Protein AF-0000000072402467 (afdb_homodimer)

Foldseek 3Di:
DVVPPVVVVVVVVVVPCVVVVPVPCVVPWQKDWVNHRAADEDEEEAQDKDKIKIATDPDPDWWFKWKDKAPHTDDFDPVATTRMHMDMDGRDDLVLAQIKMKMATPVDRVRMYIYGYHYADAKDWDFDQEDEEEAQAKDKGKIFIDGVVQWDKAKDWPPHGDDDDPQWDWDDDSTIIMIMGGRDDQVNFGKMKMWTGDPVDIDIDIHGYHYDYPPPD/DVVPPPVVVVVVVVVPCVVVVPVPCVVPWQKDWVNHRAADEDEDEAQDKDKIKIATDPDPDWWFKWKDKAPHTDDFDPPATTRMHMDMDGRDDLVLAQIKMKMATPVDRVRMYIYGYHYADAKDWDFDQEDEDEAQAKDKGKIFIDGVVQWDKAKDWPPHGDDDDPQWDWDDDSTIIMIMGGRDDQVNFGKMKMWTGDPVDIDIDIHGYHYDYPPPD

pLDDT: mean 87.47, std 18.81, range [21.59, 98.81]

Radius of gyration: 42.21 Å; Cα contacts (8 Å, |Δi|>4): 936; chains: 2; bounding box: 63×190×81 Å

InterPro domains:
  IPR003598 Immunoglobulin subtype 2 [SM00408] (134-201)
  IPR003599 Immunoglobulin domain subtype [SM00409] (128-212)
  IPR007110 Immunoglobulin-like domain [PS50835] (47-114)
  IPR007110 Immunoglobulin-like domain [PS50835] (122-208)
  IPR013098 Immunoglobulin I-set [PF07679] (131-211)
  IPR013151 Immunoglobulin-like beta-sandwich domain [PF00047] (44-106)
  IPR013783 Immunoglobulin-like fold [G3DSA:2.60.40.10] (43-122)
  IPR013783 Immunoglobulin-like fold [G3DSA:2.60.40.10] (123-212)
  IPR036179 Immunoglobulin-like domain superfamily [SSF48726] (44-123)
  IPR036179 Immunoglobulin-like domain superfamily [SSF48726] (119-213)
  IPR051275 Cellular adhesion and signaling domain-containing protein [PTHR11640] (47-211)

Solvent-accessible surface area (backbone atoms only — not comparable to full-atom values): 23888 Å² total; per-residue (Å²): 125,77,76,62,61,66,60,56,59,59,59,54,62,63,59,55,77,71,66,70,69,57,71,78,67,75,60,66,64,38,58,24,50,73,85,34,72,58,65,46,76,44,79,47,43,68,63,36,71,46,76,46,39,35,35,54,39,69,57,88,62,90,39,48,54,40,45,26,51,63,92,40,76,51,88,62,62,86,88,40,23,61,43,37,30,70,48,73,47,65,65,35,46,83,83,47,40,70,40,36,36,35,43,25,33,64,89,46,62,86,50,61,40,40,39,30,33,43,45,41,40,53,54,45,74,49,61,77,41,68,48,77,44,51,46,57,38,70,48,75,47,51,41,34,43,47,44,31,67,72,50,52,73,48,61,25,41,75,92,32,79,57,77,61,44,89,49,31,36,38,40,35,45,57,48,32,44,30,43,34,34,52,52,34,45,67,80,67,40,45,42,33,33,44,35,31,42,29,98,81,33,75,39,75,49,66,29,38,39,42,49,39,75,70,73,78,121,128,76,78,66,61,68,63,57,57,60,59,54,60,64,62,55,78,72,66,72,69,60,71,78,69,74,60,65,65,40,59,23,50,72,84,33,72,57,65,45,76,44,80,48,42,66,63,35,70,47,77,46,38,35,34,53,39,70,56,89,63,92,39,48,55,42,43,26,50,63,91,40,77,51,87,64,62,86,87,42,23,61,42,38,31,70,48,73,47,66,64,34,46,82,84,47,42,70,42,36,37,33,42,25,33,63,90,46,63,85,50,60,40,41,39,30,33,43,46,43,40,53,54,45,76,49,62,78,40,69,47,78,46,50,45,58,39,70,51,75,46,52,40,34,44,47,44,32,67,72,51,52,72,48,61,25,41,76,91,33,80,57,76,59,44,87,49,32,35,35,40,35,45,57,47,33,42,31,43,34,35,50,53,34,46,68,82,65,40,44,44,34,32,42,36,31,42,29,99,80,32,73,40,75,49,66,27,38,39,42,49,40,76,68,75,78,122

Sequence (434 aa):
MAWKISCLMRMCRFLLLVILFLPCEVTSSVLTVNDKTENYILDTWLGSQESLKCAVKNHTREEELLWYRGEGTVDLKSGNKINSSSVCVSSISENDHGITFTCKLRRDQSVSISVVLNVFFPPLLSGDDLQTVEEGSDVKLVCNVKSNPQARMMWYKNSNILNLEQNHQVQQTSESLQLSITKVKKSDNGTYSCIANSPLQMETKDFHLIVKALHKGMAWKISCLMRMCRFLLLVILFLPCEVTSSVLTVNDKTENYILDTWLGSQESLKCAVKNHTREEELLWYRGEGTVDLKSGNKINSSSVCVSSISENDHGITFTCKLRRDQSVSISVVLNVFFPPLLSGDDLQTVEEGSDVKLVCNVKSNPQARMMWYKNSNILNLEQNHQVQQTSESLQLSITKVKKSDNGTYSCIANSPLQMETKDFHLIVKALHKG

Nearest PDB structures (foldseek):
  2rik-assembly1_A  TM=4.897E-01  e=9.715E-14  Oryctolagus cuniculus
  8ovu-assembly2_B  TM=8.844E-01  e=2.242E-08  Homo sapiens
  8p35-assembly1_A  TM=8.890E-01  e=3.881E-08  Homo sapiens
  2wwm-assembly2_C  TM=9.027E-01  e=1.229E-07  Homo sapiens
  8bxr-assembly1_A  TM=9.193E-01  e=9.893E-07  Homo sapiens

Structure (mmCIF, N/CA/C/O backbone):
data_AF-0000000072402467-model_v1
#
loop_
_entity.id
_entity.type
_entity.pdbx_description
1 polymer 'Transmembrane and immunoglobulin domain containing 1'
#
loop_
_atom_site.group_PDB
_atom_site.id
_atom_site.type_symbol
_atom_site.label_atom_id
_atom_site.label_alt_id
_atom_site.label_comp_id
_atom_site.label_asym_id
_atom_site.label_entity_id
_atom_site.label_seq_id
_atom_site.pdbx_PDB_ins_code
_atom_site.Cartn_x
_atom_site.Cartn_y
_atom_site.Cartn_z
_atom_site.occupancy
_atom_site.B_iso_or_equiv
_atom_site.auth_seq_id
_atom_site.auth_comp_id
_atom_site.auth_asym_id
_atom_site.auth_atom_id
_atom_site.pdbx_PDB_model_num
ATOM 1 N N . MET A 1 1 ? 33.406 88.438 52.781 1 21.59 1 MET A N 1
ATOM 2 C CA . MET A 1 1 ? 32.125 88.5 52.094 1 21.59 1 MET A CA 1
ATOM 3 C C . MET A 1 1 ? 32.156 87.688 50.812 1 21.59 1 MET A C 1
ATOM 5 O O . MET A 1 1 ? 31.141 87.5 50.156 1 21.59 1 MET A O 1
ATOM 9 N N . ALA A 1 2 ? 33.438 87.625 50.25 1 39.97 2 ALA A N 1
ATOM 10 C CA . ALA A 1 2 ? 33.625 87 48.938 1 39.97 2 ALA A CA 1
ATOM 11 C C . ALA A 1 2 ? 33.469 85.5 49 1 39.97 2 ALA A C 1
ATOM 13 O O . ALA A 1 2 ? 33.562 84.812 47.969 1 39.97 2 ALA A O 1
ATOM 14 N N . TRP A 1 3 ? 33.531 84.938 50.25 1 34.09 3 TRP A N 1
ATOM 15 C CA . TRP A 1 3 ? 33.469 83.5 50.375 1 34.09 3 TRP A CA 1
ATOM 16 C C . TRP A 1 3 ? 32.094 82.938 49.938 1 34.09 3 TRP A C 1
ATOM 18 O O . TRP A 1 3 ? 31.969 81.75 49.625 1 34.09 3 TRP A O 1
ATOM 28 N N . LYS A 1 4 ? 31.047 83.812 49.875 1 39.62 4 LYS A N 1
ATOM 29 C CA . LYS A 1 4 ? 29.656 83.438 49.719 1 39.62 4 LYS A CA 1
ATOM 30 C C . LYS A 1 4 ? 29.359 82.938 48.312 1 39.62 4 LYS A C 1
ATOM 32 O O . LYS A 1 4 ? 28.391 82.25 48.062 1 39.62 4 LYS A O 1
ATOM 37 N N . ILE A 1 5 ? 30.125 83.562 47.375 1 40.03 5 ILE A N 1
ATOM 38 C CA . ILE A 1 5 ? 29.578 83.375 46.031 1 40.03 5 ILE A CA 1
ATOM 39 C C . ILE A 1 5 ? 29.922 82 45.531 1 40.03 5 ILE A C 1
ATOM 41 O O . ILE A 1 5 ? 29.234 81.438 44.688 1 40.03 5 ILE A O 1
ATOM 45 N N . SER A 1 6 ? 31.031 81.375 46.062 1 41.16 6 SER A N 1
ATOM 46 C CA . SER A 1 6 ? 31.484 80.125 45.344 1 41.16 6 SER A CA 1
ATOM 47 C C . SER A 1 6 ? 30.547 79 45.625 1 41.16 6 SER A C 1
ATOM 49 O O . SER A 1 6 ? 30.625 77.938 44.969 1 41.16 6 SER A O 1
ATOM 51 N N . CYS A 1 7 ? 29.812 79.062 46.812 1 37.34 7 CYS A N 1
ATOM 52 C CA . CYS A 1 7 ? 28.984 77.938 47.188 1 37.34 7 CYS A CA 1
ATOM 53 C C . CYS A 1 7 ? 27.797 77.75 46.25 1 37.34 7 CYS A C 1
ATOM 55 O O . CYS A 1 7 ? 27.188 76.688 46.188 1 37.34 7 CYS A O 1
ATOM 57 N N . LEU A 1 8 ? 27.359 78.938 45.75 1 43.03 8 LEU A N 1
ATOM 58 C CA . LEU A 1 8 ? 26.125 78.875 44.969 1 43.03 8 LEU A CA 1
ATOM 59 C C . LEU A 1 8 ? 26.328 78.125 43.656 1 43.03 8 LEU A C 1
ATOM 61 O O . LEU A 1 8 ? 25.391 77.5 43.188 1 43.03 8 LEU A O 1
ATOM 65 N N . MET A 1 9 ? 27.578 78.312 43.062 1 43.03 9 MET A N 1
ATOM 66 C CA . MET A 1 9 ? 27.703 77.688 41.75 1 43.03 9 MET A CA 1
ATOM 67 C C . MET A 1 9 ? 27.703 76.125 41.875 1 43.03 9 MET A C 1
ATOM 69 O O . MET A 1 9 ? 27.516 75.438 40.906 1 43.03 9 MET A O 1
ATOM 73 N N . ARG A 1 10 ? 28.297 75.625 43.031 1 40.69 10 ARG A N 1
ATOM 74 C CA . ARG A 1 10 ? 28.375 74.188 43.125 1 40.69 10 ARG A CA 1
ATOM 75 C C . ARG A 1 10 ? 27 73.562 43.156 1 40.69 10 ARG A C 1
ATOM 77 O O . ARG A 1 10 ? 26.828 72.438 42.719 1 40.69 10 ARG A O 1
ATOM 84 N N . MET A 1 11 ? 26.031 74.312 43.844 1 40 11 MET A N 1
ATOM 85 C CA . MET A 1 11 ? 24.719 73.688 43.969 1 40 11 MET A CA 1
ATOM 86 C C . MET A 1 11 ? 24.047 73.562 42.594 1 40 11 MET A C 1
ATOM 88 O O . MET A 1 11 ? 23.219 72.688 42.375 1 40 11 MET A O 1
ATOM 92 N N . CYS A 1 12 ? 24.281 74.688 41.844 1 41.38 12 CYS A N 1
ATOM 93 C CA . CYS A 1 12 ? 23.547 74.625 40.562 1 41.38 12 CYS A CA 1
ATOM 94 C C . CYS A 1 12 ? 24.016 73.438 39.719 1 41.38 12 CYS A C 1
ATOM 96 O O . CYS A 1 12 ? 23.266 73 38.875 1 41.38 12 CYS A O 1
ATOM 98 N N . ARG A 1 13 ? 25.422 73.312 39.688 1 42.16 13 ARG A N 1
ATOM 99 C CA . ARG A 1 13 ? 25.844 72.438 38.656 1 42.16 13 ARG A CA 1
ATOM 100 C C . ARG A 1 13 ? 25.312 71 38.906 1 42.16 13 ARG A C 1
ATOM 102 O O . ARG A 1 13 ? 25.312 70.188 38 1 42.16 13 ARG A O 1
ATOM 109 N N . PHE A 1 14 ? 25.297 70.688 40.25 1 40.94 14 PHE A N 1
ATOM 110 C CA . PHE A 1 14 ? 24.828 69.312 40.406 1 40.94 14 PHE A CA 1
ATOM 111 C C . PHE A 1 14 ? 23.344 69.188 40.062 1 40.94 14 PHE A C 1
ATOM 113 O O . PHE A 1 14 ? 22.719 68.188 40.344 1 40.94 14 PHE A O 1
ATOM 120 N N . LEU A 1 15 ? 22.594 70.438 39.938 1 42.88 15 LEU A N 1
ATOM 121 C CA . LEU A 1 15 ? 21.312 70.125 39.312 1 42.88 15 LEU A CA 1
ATOM 122 C C . LEU A 1 15 ? 21.5 69.188 38.094 1 42.88 15 LEU A C 1
ATOM 124 O O . LEU A 1 15 ? 21.828 69.688 37 1 42.88 15 LEU A O 1
ATOM 128 N N . LEU A 1 16 ? 22.578 68.312 38.125 1 39.44 16 LEU A N 1
ATOM 129 C CA . LEU A 1 16 ? 22.578 67.25 37.156 1 39.44 16 LEU A CA 1
ATOM 130 C C . LEU A 1 16 ? 21.141 66.875 36.781 1 39.44 16 LEU A C 1
ATOM 132 O O . LEU A 1 16 ? 20.266 66.75 37.656 1 39.44 16 LEU A O 1
ATOM 136 N N . LEU A 1 17 ? 20.766 67.25 35.531 1 41.38 17 LEU A N 1
ATOM 137 C CA . LEU A 1 17 ? 19.719 66.688 34.656 1 41.38 17 LEU A CA 1
ATOM 138 C C . LEU A 1 17 ? 19.438 65.25 34.969 1 41.38 17 LEU A C 1
ATOM 140 O O . LEU A 1 17 ? 20.234 64.375 34.594 1 41.38 17 LEU A O 1
ATOM 144 N N . VAL A 1 18 ? 19.219 64.875 36.219 1 44.25 18 VAL A N 1
ATOM 145 C CA . VAL A 1 18 ? 18.531 63.562 36.312 1 44.25 18 VAL A CA 1
ATOM 146 C C . VAL A 1 18 ? 17.5 63.469 35.188 1 44.25 18 VAL A C 1
ATOM 148 O O . VAL A 1 18 ? 16.438 64.125 35.25 1 44.25 18 VAL A O 1
ATOM 151 N N . ILE A 1 19 ? 17.891 63.781 33.906 1 44.19 19 ILE A N 1
ATOM 152 C CA . ILE A 1 19 ? 17.031 63.219 32.875 1 44.19 19 ILE A CA 1
ATOM 153 C C . ILE A 1 19 ? 16.469 61.875 33.344 1 44.19 19 ILE A C 1
ATOM 155 O O . ILE A 1 19 ? 17.219 60.906 33.5 1 44.19 19 ILE A O 1
ATOM 159 N N . LEU A 1 20 ? 15.594 61.938 34.312 1 41.47 20 LEU A N 1
ATOM 160 C CA . LEU A 1 20 ? 14.758 60.75 34.469 1 41.47 20 LEU A CA 1
ATOM 161 C C . LEU A 1 20 ? 14.547 60.031 33.125 1 41.47 20 LEU A C 1
ATOM 163 O O . LEU A 1 20 ? 13.789 60.531 32.281 1 41.47 20 LEU A O 1
ATOM 167 N N . PHE A 1 21 ? 15.641 59.625 32.406 1 44.22 21 PHE A N 1
ATOM 168 C CA . PHE A 1 21 ? 15.32 58.562 31.438 1 44.22 21 PHE A CA 1
ATOM 169 C C . PHE A 1 21 ? 14.164 57.719 31.938 1 44.22 21 PHE A C 1
ATOM 171 O O . PHE A 1 21 ? 14.352 56.844 32.781 1 44.22 21 PHE A O 1
ATOM 178 N N . LEU A 1 22 ? 13.039 58.312 32.188 1 44.06 22 LEU A N 1
ATOM 179 C CA . LEU A 1 22 ? 11.938 57.344 32.188 1 44.06 22 LEU A CA 1
ATOM 180 C C . LEU A 1 22 ? 12.102 56.312 31.094 1 44.06 22 LEU A C 1
ATOM 182 O O . LEU A 1 22 ? 12.359 56.656 29.938 1 44.06 22 LEU A O 1
ATOM 186 N N . PRO A 1 23 ? 12.68 55.156 31.375 1 44.91 23 PRO A N 1
ATOM 187 C CA . PRO A 1 23 ? 12.5 54.219 30.266 1 44.91 23 PRO A CA 1
ATOM 188 C C . PRO A 1 23 ? 11.219 54.469 29.484 1 44.91 23 PRO A C 1
ATOM 190 O O . PRO A 1 23 ?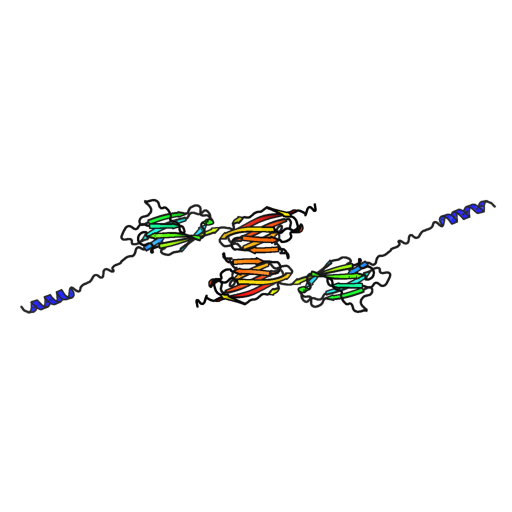 10.188 54.812 30.062 1 44.91 23 PRO A O 1
ATOM 193 N N . CYS A 1 24 ? 11.117 55.375 28.516 1 46.62 24 CYS A N 1
ATOM 194 C CA . CYS A 1 24 ? 10.008 55.125 27.609 1 46.62 24 CYS A CA 1
ATOM 195 C C . CYS A 1 24 ? 9.57 53.688 27.641 1 46.62 24 CYS A C 1
ATOM 197 O O . CYS A 1 24 ? 10.211 52.812 27.031 1 46.62 24 CYS A O 1
ATOM 199 N N . GLU A 1 25 ? 9.273 53.156 28.766 1 46.59 25 GLU A N 1
ATOM 200 C CA . GLU A 1 25 ? 8.625 51.875 28.719 1 46.59 25 GLU A CA 1
ATOM 201 C C . GLU A 1 25 ? 7.586 51.812 27.594 1 46.59 25 GLU A C 1
ATOM 203 O O . GLU A 1 25 ? 6.477 52.312 27.734 1 46.59 25 GLU A O 1
ATOM 208 N N . VAL A 1 26 ? 7.766 52.281 26.406 1 52.09 26 VAL A N 1
ATOM 209 C CA . VAL A 1 26 ? 6.859 51.844 25.344 1 52.09 26 VAL A CA 1
ATOM 210 C C . VAL A 1 26 ? 6.422 50.406 25.578 1 52.09 26 VAL A C 1
ATOM 212 O O . VAL A 1 26 ? 7.199 49.469 25.359 1 52.09 26 VAL A O 1
ATOM 215 N N . THR A 1 27 ? 5.816 50.125 26.672 1 57.16 27 THR A N 1
ATOM 216 C CA . THR A 1 27 ? 5.297 48.781 26.906 1 57.16 27 THR A CA 1
ATOM 217 C C . THR A 1 27 ? 4.398 48.344 25.75 1 57.16 27 THR A C 1
ATOM 219 O O . THR A 1 27 ? 3.344 48.938 25.516 1 57.16 27 THR A O 1
ATOM 222 N N . SER A 1 28 ? 4.836 47.938 24.672 1 68.69 28 SER A N 1
ATOM 223 C CA . SER A 1 28 ? 4.066 47.438 23.547 1 68.69 28 SER A CA 1
ATOM 224 C C . SER A 1 28 ? 3.055 46.375 24 1 68.69 28 SER A C 1
ATOM 226 O O . SER A 1 28 ? 3.334 45.594 24.906 1 68.69 28 SER A O 1
ATOM 228 N N . SER A 1 29 ? 1.82 46.625 23.734 1 81.31 29 SER A N 1
ATOM 229 C CA . SER A 1 29 ? 0.756 45.656 24.016 1 81.31 29 SER A CA 1
ATOM 230 C C . SER A 1 29 ? 1.142 44.25 23.594 1 81.31 29 SER A C 1
ATOM 232 O O . SER A 1 29 ? 1.712 44.062 22.516 1 81.31 29 SER A O 1
ATOM 234 N N . VAL A 1 30 ? 1.154 43.438 24.609 1 90.69 30 VAL A N 1
ATOM 235 C CA . VAL A 1 30 ? 1.435 42.031 24.328 1 90.69 30 VAL A CA 1
ATOM 236 C C . VAL A 1 30 ? 0.125 41.25 24.219 1 90.69 30 VAL A C 1
ATOM 238 O O . VAL A 1 30 ? -0.761 41.375 25.062 1 90.69 30 VAL A O 1
ATOM 241 N N . LEU A 1 31 ? 0.019 40.531 23.109 1 94.19 31 LEU A N 1
ATOM 242 C CA . LEU A 1 31 ? -1.174 39.719 22.891 1 94.19 31 LEU A CA 1
ATOM 243 C C . LEU A 1 31 ? -0.962 38.281 23.375 1 94.19 31 LEU A C 1
ATOM 245 O O . LEU A 1 31 ? 0.131 37.719 23.25 1 94.19 31 LEU A O 1
ATOM 249 N N . THR A 1 32 ? -2.006 37.719 24.062 1 96.06 32 THR A N 1
ATOM 250 C CA . THR A 1 32 ? -1.957 36.312 24.484 1 96.06 32 THR A CA 1
ATOM 251 C C . THR A 1 32 ? -3.223 35.594 24.062 1 96.06 32 THR A C 1
ATOM 253 O O . THR A 1 32 ? -4.297 36.188 23.984 1 96.06 32 THR A O 1
ATOM 256 N N . VAL A 1 33 ? -3.074 34.344 23.719 1 97.12 33 VAL A N 1
ATOM 257 C CA . VAL A 1 33 ? -4.219 33.469 23.578 1 97.12 33 VAL A CA 1
ATOM 258 C C . VAL A 1 33 ? -4.09 32.312 24.578 1 97.12 33 VAL A C 1
ATOM 260 O O . VAL A 1 33 ? -3.111 31.562 24.547 1 97.12 33 VAL A O 1
ATOM 263 N N . ASN A 1 34 ? -5.035 32.219 25.453 1 97.12 34 ASN A N 1
ATOM 264 C CA . ASN A 1 34 ? -4.973 31.25 26.547 1 97.12 34 ASN A CA 1
ATOM 265 C C . ASN A 1 34 ? -3.645 31.344 27.297 1 97.12 34 ASN A C 1
ATOM 267 O O . ASN A 1 34 ? -2.998 30.312 27.531 1 97.12 34 ASN A O 1
ATOM 271 N N . ASP A 1 35 ? -3.188 32.531 27.5 1 95.12 35 ASP A N 1
ATOM 272 C CA . ASP A 1 35 ? -2.047 32.906 28.328 1 95.12 35 ASP A CA 1
ATOM 273 C C . ASP A 1 35 ? -0.729 32.562 27.641 1 95.12 35 ASP A C 1
ATOM 275 O O . ASP A 1 35 ? 0.326 32.531 28.281 1 95.12 35 ASP A O 1
ATOM 279 N N . LYS A 1 36 ? -0.833 32.188 26.391 1 96.62 36 LYS A N 1
ATOM 280 C CA . LYS A 1 36 ? 0.376 31.953 25.594 1 96.62 36 LYS A CA 1
ATOM 281 C C . LYS A 1 36 ? 0.669 33.156 24.703 1 96.62 36 LYS A C 1
ATOM 283 O O . LYS A 1 36 ? -0.246 33.75 24.109 1 96.62 36 LYS A O 1
ATOM 288 N N . THR A 1 37 ? 1.889 33.5 24.516 1 95.44 37 THR A N 1
ATOM 289 C CA . THR A 1 37 ? 2.264 34.719 23.812 1 95.44 37 THR A CA 1
ATOM 290 C C . THR A 1 37 ? 2.762 34.406 22.406 1 95.44 37 THR A C 1
ATOM 292 O O . THR A 1 37 ? 3.074 35.312 21.625 1 95.44 37 THR A O 1
ATOM 295 N N . GLU A 1 38 ? 2.854 33.125 22.125 1 96.81 38 GLU A N 1
ATOM 296 C CA . GLU A 1 38 ? 3.324 32.688 20.797 1 96.81 38 GLU A CA 1
ATOM 297 C C . GLU A 1 38 ? 2.326 31.75 20.141 1 96.81 38 GLU A C 1
ATOM 299 O O . GLU A 1 38 ? 1.462 31.172 20.797 1 96.81 38 GLU A O 1
ATOM 304 N N . ASN A 1 39 ? 2.51 31.703 18.812 1 97.88 39 ASN A N 1
ATOM 305 C CA . ASN A 1 39 ? 1.713 30.734 18.078 1 97.88 39 ASN A CA 1
ATOM 306 C C . ASN A 1 39 ? 1.915 29.312 18.609 1 97.88 39 ASN A C 1
ATOM 308 O O . ASN A 1 39 ? 3.021 28.953 19.016 1 97.88 39 ASN A O 1
ATOM 312 N N . TYR A 1 40 ? 0.849 28.594 18.641 1 97.94 40 TYR A N 1
ATOM 313 C CA . TYR A 1 40 ? 1.017 27.219 19.125 1 97.94 40 TYR A CA 1
ATOM 314 C C . TYR A 1 40 ? -0.045 26.297 18.547 1 97.94 40 TYR A C 1
ATOM 316 O O . TYR A 1 40 ? -0.94 26.75 17.828 1 97.94 40 TYR A O 1
ATOM 324 N N . ILE A 1 41 ? 0.191 25 18.766 1 98.12 41 ILE A N 1
ATOM 325 C CA . ILE A 1 41 ? -0.74 23.953 18.359 1 98.12 41 ILE A CA 1
ATOM 326 C C . ILE A 1 41 ? -1.56 23.484 19.562 1 98.12 41 ILE A C 1
ATOM 328 O O . ILE A 1 41 ? -1.009 23.234 20.625 1 98.12 41 ILE A O 1
ATOM 332 N N . LEU A 1 42 ? -2.834 23.5 19.391 1 98 42 LEU A N 1
ATOM 333 C CA . LEU A 1 42 ? -3.719 23.031 20.438 1 98 42 LEU A CA 1
ATOM 334 C C . LEU A 1 42 ? -4.234 21.625 20.141 1 98 42 LEU A C 1
ATOM 336 O O . LEU A 1 42 ? -4.988 21.422 19.188 1 98 42 LEU A O 1
ATOM 340 N N . ASP A 1 43 ? -3.859 20.641 20.953 1 98 43 ASP A N 1
ATOM 341 C CA . ASP A 1 43 ? -4.336 19.266 20.812 1 98 43 ASP A CA 1
ATOM 342 C C . ASP A 1 43 ? -5.762 19.125 21.344 1 98 43 ASP A C 1
ATOM 344 O O . ASP A 1 43 ? -6.078 19.625 22.422 1 98 43 ASP A O 1
ATOM 348 N N . THR A 1 44 ? -6.59 18.547 20.594 1 97.44 44 THR A N 1
ATOM 349 C CA . THR A 1 44 ? -7.969 18.328 21.016 1 97.44 44 THR A CA 1
ATOM 350 C C . THR A 1 44 ? -8.531 17.047 20.391 1 97.44 44 THR A C 1
ATOM 352 O O . THR A 1 44 ? -7.793 16.281 19.781 1 97.44 44 THR A O 1
ATOM 355 N N . TRP A 1 45 ? -9.859 16.703 20.656 1 96.12 45 TRP A N 1
ATOM 356 C CA . TRP A 1 45 ? -10.461 15.438 20.25 1 96.12 45 TRP A CA 1
ATOM 357 C C . TRP A 1 45 ? -11.836 15.656 19.641 1 96.12 45 TRP A C 1
ATOM 359 O O . TRP A 1 45 ? -12.469 16.688 19.875 1 96.12 45 TRP A O 1
ATOM 369 N N . LEU A 1 46 ? -12.211 14.633 18.938 1 95.31 46 LEU A N 1
ATOM 370 C CA . LEU A 1 46 ? -13.539 14.68 18.344 1 95.31 46 LEU A CA 1
ATOM 371 C C . LEU A 1 46 ? -14.609 14.883 19.406 1 95.31 46 LEU A C 1
ATOM 373 O O . LEU A 1 46 ? -14.555 14.258 20.469 1 95.31 46 LEU A O 1
ATOM 377 N N . GLY A 1 47 ? -15.555 15.82 19.078 1 95.06 47 GLY A N 1
ATOM 378 C CA . GLY A 1 47 ? -16.688 16.031 19.969 1 95.06 47 GLY A CA 1
ATOM 379 C C . GLY A 1 47 ? -16.391 16.984 21.109 1 95.06 47 GLY A C 1
ATOM 380 O O . GLY A 1 47 ? -17.297 17.391 21.844 1 95.06 47 GLY A O 1
ATOM 381 N N . SER A 1 48 ? -15.141 17.344 21.234 1 95.56 48 SER A N 1
ATOM 382 C CA . SER A 1 48 ? -14.75 18.234 22.312 1 95.56 48 SER A CA 1
ATOM 383 C C . SER A 1 48 ? -15.133 19.688 22 1 95.56 48 SER A C 1
ATOM 385 O O . SER A 1 48 ? -15.664 19.969 20.922 1 95.56 48 SER A O 1
ATOM 387 N N . GLN A 1 49 ? -15.008 20.5 23.047 1 96.44 49 GLN A N 1
ATOM 388 C CA . GLN A 1 49 ? -15.164 21.938 22.906 1 96.44 49 GLN A CA 1
ATOM 389 C C . GLN A 1 49 ? -13.906 22.672 23.375 1 96.44 49 GLN A C 1
ATOM 391 O O . GLN A 1 49 ? -13.289 22.297 24.375 1 96.44 49 GLN A O 1
ATOM 396 N N . GLU A 1 50 ? -13.562 23.656 22.578 1 95.94 50 GLU A N 1
ATOM 397 C CA . GLU A 1 50 ? -12.391 24.453 22.922 1 95.94 50 GLU A CA 1
ATOM 398 C C . GLU A 1 50 ? -12.734 25.938 23.016 1 95.94 50 GLU A C 1
ATOM 400 O O . GLU A 1 50 ? -13.5 26.453 22.188 1 95.94 50 GLU A O 1
ATOM 405 N N . SER A 1 51 ? -12.219 26.562 24.062 1 95.19 51 SER A N 1
ATOM 406 C CA . SER A 1 51 ? -12.375 28 24.234 1 95.19 51 SER A CA 1
ATOM 407 C C . SER A 1 51 ? -11.039 28.719 24.078 1 95.19 51 SER A C 1
ATOM 409 O O . SER A 1 51 ? -10.078 28.406 24.781 1 95.19 51 SER A O 1
ATOM 411 N N . LEU A 1 52 ? -11.016 29.641 23.188 1 95.75 52 LEU A N 1
ATOM 412 C CA . LEU A 1 52 ? -9.82 30.438 22.953 1 95.75 52 LEU A CA 1
ATOM 413 C C . LEU A 1 52 ? -10.031 31.875 23.453 1 95.75 52 LEU A C 1
ATOM 415 O O . LEU A 1 52 ? -10.875 32.594 22.922 1 95.75 52 LEU A O 1
ATOM 419 N N . LYS A 1 53 ? -9.297 32.25 24.422 1 95.5 53 LYS A N 1
ATOM 420 C CA . LYS A 1 53 ? -9.406 33.594 25 1 95.5 53 LYS A CA 1
ATOM 421 C C . LYS A 1 53 ? -8.203 34.438 24.625 1 95.5 53 LYS A C 1
ATOM 423 O O . LYS A 1 53 ? -7.074 34.156 25.031 1 95.5 53 LYS A O 1
ATOM 428 N N . CYS A 1 54 ? -8.461 35.375 23.891 1 95.75 54 CYS A N 1
ATOM 429 C CA . CYS A 1 54 ? -7.453 36.375 23.5 1 95.75 54 CYS A CA 1
ATOM 430 C C . CYS A 1 54 ? -7.477 37.594 24.422 1 95.75 54 CYS A C 1
ATOM 432 O O . CYS A 1 54 ? -8.547 38.125 24.719 1 95.75 54 CYS A O 1
ATOM 434 N N . ALA A 1 55 ? -6.273 38.031 24.922 1 94.62 55 ALA A N 1
ATOM 435 C CA . ALA A 1 55 ? -6.199 39.156 25.844 1 94.62 55 ALA A CA 1
ATOM 436 C C . ALA A 1 55 ? -4.977 40.031 25.562 1 94.62 55 ALA A C 1
ATOM 438 O O . ALA A 1 55 ? -3.938 39.5 25.141 1 94.62 55 ALA A O 1
ATOM 439 N N . VAL A 1 56 ? -5.195 41.219 25.766 1 93.75 56 VAL A N 1
ATOM 440 C CA . VAL A 1 56 ? -4.102 42.188 25.656 1 93.75 56 VAL A CA 1
ATOM 441 C C . VAL A 1 56 ? -3.51 42.438 27.031 1 93.75 56 VAL A C 1
ATOM 443 O O . VAL A 1 56 ? -4.238 42.781 27.969 1 93.75 56 VAL A O 1
ATOM 446 N N . LYS A 1 57 ? -2.23 42.125 27.031 1 89.81 57 LYS A N 1
ATOM 447 C CA . LYS A 1 57 ? -1.547 42.469 28.266 1 89.81 57 LYS A CA 1
ATOM 448 C C . LYS A 1 57 ? -0.795 43.781 28.156 1 89.81 57 LYS A C 1
ATOM 450 O O . LYS A 1 57 ? -0.346 44.156 27.062 1 89.81 57 LYS A O 1
ATOM 455 N N . ASN A 1 58 ? -0.681 44.562 29.25 1 82.75 58 ASN A N 1
ATOM 456 C CA . ASN A 1 58 ? 0.073 45.812 29.375 1 82.75 58 ASN A CA 1
ATOM 457 C C . ASN A 1 58 ? -0.469 46.906 28.438 1 82.75 58 ASN A C 1
ATOM 459 O O . ASN A 1 58 ? 0.301 47.625 27.812 1 82.75 58 ASN A O 1
ATOM 463 N N . HIS A 1 59 ? -1.787 46.812 28.281 1 78.31 59 HIS A N 1
ATOM 464 C CA . HIS A 1 59 ? -2.355 47.812 27.406 1 78.31 59 HIS A CA 1
ATOM 465 C C . HIS A 1 59 ? -2.537 49.125 28.125 1 78.31 59 HIS A C 1
ATOM 467 O O . HIS A 1 59 ? -2.846 49.156 29.312 1 78.31 59 HIS A O 1
ATOM 473 N N . THR A 1 60 ? -2.201 50.125 27.391 1 78.94 60 THR A N 1
ATOM 474 C CA . THR A 1 60 ? -2.379 51.469 27.953 1 78.94 60 THR A CA 1
ATOM 475 C C . THR A 1 60 ? -3.699 52.094 27.484 1 78.94 60 THR A C 1
ATOM 477 O O . THR A 1 60 ? -4.172 53.062 28.062 1 78.94 60 THR A O 1
ATOM 480 N N . ARG A 1 61 ? -4.266 51.594 26.484 1 85.88 61 ARG A N 1
ATOM 481 C CA . ARG A 1 61 ? -5.559 52.031 25.969 1 85.88 61 ARG A CA 1
ATOM 482 C C . ARG A 1 61 ? -6.426 50.844 25.594 1 85.88 61 ARG A C 1
ATOM 484 O 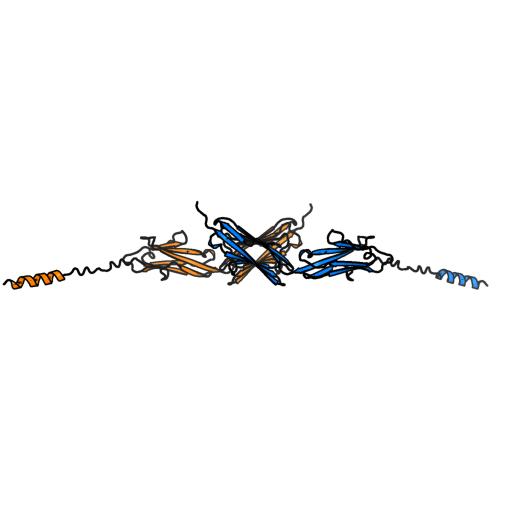O . ARG A 1 61 ? -5.98 49.688 25.688 1 85.88 61 ARG A O 1
ATOM 491 N N . GLU A 1 62 ? -7.637 51.188 25.328 1 88.88 62 GLU A N 1
ATOM 492 C CA . GLU A 1 62 ? -8.523 50.125 24.844 1 88.88 62 GLU A CA 1
ATOM 493 C C . GLU A 1 62 ? -8.109 49.656 23.453 1 88.88 62 GLU A C 1
ATOM 495 O O . GLU A 1 62 ? -7.781 50.469 22.594 1 88.88 62 GLU A O 1
ATOM 500 N N . GLU A 1 63 ? -7.965 48.344 23.422 1 90.69 63 GLU A N 1
ATOM 501 C CA . GLU A 1 63 ? -7.605 47.75 22.141 1 90.69 63 GLU A CA 1
ATOM 502 C C . GLU A 1 63 ? -8.727 46.844 21.625 1 90.69 63 GLU A C 1
ATOM 504 O O . GLU A 1 63 ? -9.242 46 22.359 1 90.69 63 GLU A O 1
ATOM 509 N N . GLU A 1 64 ? -9.039 47.031 20.359 1 91.62 64 GLU A N 1
ATOM 510 C CA . GLU A 1 64 ? -10.023 46.156 19.719 1 91.62 64 GLU A CA 1
ATOM 511 C C . GLU A 1 64 ? -9.359 44.938 19.109 1 91.62 64 GLU A C 1
ATOM 513 O O . GLU A 1 64 ? -8.297 45.031 18.484 1 91.62 64 GLU A O 1
ATOM 518 N N . LEU A 1 65 ? -10.047 43.844 19.391 1 93.62 65 LEU A N 1
ATOM 519 C CA . LEU A 1 65 ? -9.492 42.562 18.922 1 93.62 65 LEU A CA 1
ATOM 520 C C . LEU A 1 65 ? -10.289 42.031 17.75 1 93.62 65 LEU A C 1
ATOM 522 O O . LEU A 1 65 ? -11.508 42.219 17.688 1 93.62 65 LEU A O 1
ATOM 526 N N . LEU A 1 66 ? -9.578 41.344 16.844 1 93.56 66 LEU A N 1
ATOM 527 C CA . LEU A 1 66 ? -10.164 40.625 15.703 1 93.56 66 LEU A CA 1
ATOM 528 C C . LEU A 1 66 ? -9.844 39.156 15.75 1 93.56 66 LEU A C 1
ATOM 530 O O . LEU A 1 66 ? -8.758 38.75 16.172 1 93.56 66 LEU A O 1
ATOM 534 N N . TRP A 1 67 ? -10.789 38.375 15.336 1 94.81 67 TRP A N 1
ATOM 535 C CA . TRP A 1 67 ? -10.578 36.938 15.242 1 94.81 67 TRP A CA 1
ATOM 536 C C . TRP A 1 67 ? -10.734 36.438 13.805 1 94.81 67 TRP A C 1
ATOM 538 O O . TRP A 1 67 ? -11.633 36.906 13.086 1 94.81 67 TRP A O 1
ATOM 548 N N . TYR A 1 68 ? -9.906 35.562 13.516 1 95.44 68 TYR A N 1
ATOM 549 C CA . TYR A 1 68 ? -9.977 34.875 12.219 1 95.44 68 TYR A CA 1
ATOM 550 C C . TYR A 1 68 ? -10 33.375 12.383 1 95.44 68 TYR A C 1
ATOM 552 O O . TYR A 1 68 ? -9.305 32.812 13.242 1 95.44 68 TYR A O 1
ATOM 560 N N . ARG A 1 69 ? -10.82 32.812 11.609 1 95.31 69 ARG A N 1
ATOM 561 C CA . ARG A 1 69 ? -10.797 31.359 11.375 1 95.31 69 ARG A CA 1
ATOM 562 C C . ARG A 1 69 ? -10.359 31.047 9.953 1 95.31 69 ARG A C 1
ATOM 564 O O . ARG A 1 69 ? -11.133 31.188 9.008 1 95.31 69 ARG A O 1
ATOM 571 N N . GLY A 1 70 ? -9.133 30.453 9.875 1 93.94 70 GLY A N 1
ATOM 572 C CA . GLY A 1 70 ? -8.562 30.422 8.539 1 93.94 70 GLY A CA 1
ATOM 573 C C . GLY A 1 70 ? -8.445 31.781 7.895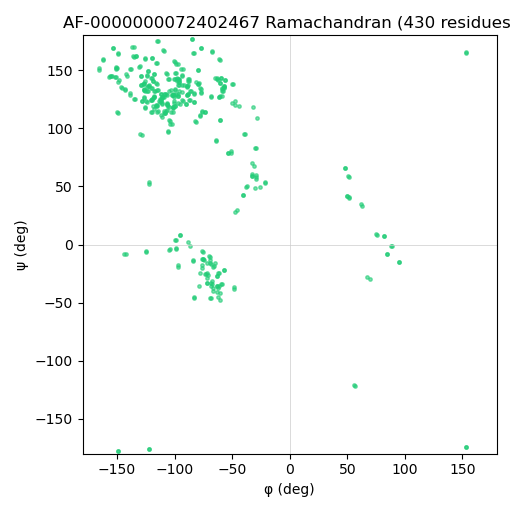 1 93.94 70 GLY A C 1
ATOM 574 O O . GLY A 1 70 ? -7.832 32.688 8.453 1 93.94 70 GLY A O 1
ATOM 575 N N . GLU A 1 71 ? -9.055 31.938 6.805 1 91.81 71 GLU A N 1
ATOM 576 C CA . GLU A 1 71 ? -9.016 33.219 6.086 1 91.81 71 GLU A CA 1
ATOM 577 C C . GLU A 1 71 ? -10.273 34.031 6.359 1 91.81 71 GLU A C 1
ATOM 579 O O . GLU A 1 71 ? -10.367 35.188 5.93 1 91.81 71 GLU A O 1
ATOM 584 N N . GLY A 1 72 ? -11.102 33.469 7.066 1 93.56 72 GLY A N 1
ATOM 585 C CA . GLY A 1 72 ? -12.359 34.125 7.312 1 93.56 72 GLY A CA 1
ATOM 586 C C . GLY A 1 72 ? -12.391 34.844 8.648 1 93.56 72 GLY A C 1
ATOM 587 O O . GLY A 1 72 ? -11.727 34.438 9.602 1 93.56 72 GLY A O 1
ATOM 588 N N . THR A 1 73 ? -13.234 35.844 8.727 1 92.19 73 THR A N 1
ATOM 589 C CA . THR A 1 73 ? -13.398 36.594 9.961 1 92.19 73 THR A CA 1
ATOM 590 C C . THR A 1 73 ? -14.469 35.969 10.844 1 92.19 73 THR A C 1
ATOM 592 O O . THR A 1 73 ? -15.461 35.438 10.344 1 92.19 73 THR A O 1
ATOM 595 N N . VAL A 1 74 ? -14.125 35.906 12.109 1 90.25 74 VAL A N 1
ATOM 596 C CA . VAL A 1 74 ? -15.094 35.438 13.086 1 90.25 74 VAL A CA 1
ATOM 597 C C . VAL A 1 74 ? -15.938 36.594 13.602 1 90.25 74 VAL A C 1
ATOM 599 O O . VAL A 1 74 ? -15.391 37.625 14.008 1 90.25 74 VAL A O 1
ATOM 602 N N . ASP A 1 75 ? -17.234 36.438 13.578 1 82.56 75 ASP A N 1
ATOM 603 C CA . ASP A 1 75 ? -18.125 37.469 14.078 1 82.56 75 ASP A CA 1
ATOM 604 C C . ASP A 1 75 ? -18.188 37.469 15.609 1 82.56 75 ASP A C 1
ATOM 606 O O . ASP A 1 75 ? -18.625 36.469 16.203 1 82.56 75 ASP A O 1
ATOM 610 N N . LEU A 1 76 ? -17.672 38.438 16.141 1 78.25 76 LEU A N 1
ATOM 611 C CA . LEU A 1 76 ? -17.672 38.562 17.594 1 78.25 76 LEU A CA 1
ATOM 612 C C . LEU A 1 76 ? -18.812 39.438 18.062 1 78.25 76 LEU A C 1
ATOM 614 O O . LEU A 1 76 ? -19.219 40.375 17.359 1 78.25 76 LEU A O 1
ATOM 618 N N . LYS A 1 77 ? -19.453 39 19.109 1 73.19 77 LYS A N 1
ATOM 619 C CA . LYS A 1 77 ? -20.469 39.875 19.703 1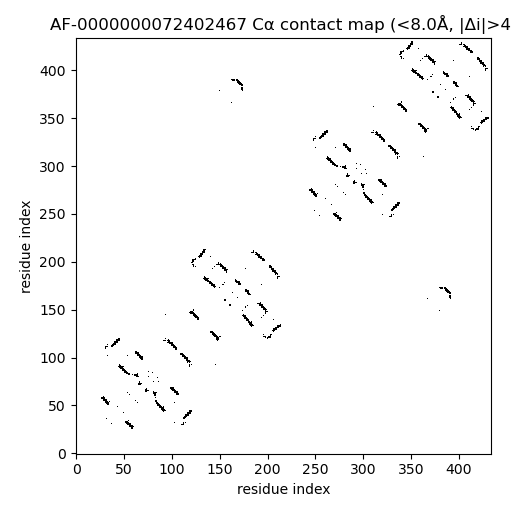 73.19 77 LYS A CA 1
ATOM 620 C C . LYS A 1 77 ? -19.828 41.156 20.219 1 73.19 77 LYS A C 1
ATOM 622 O O . LYS A 1 77 ? -18.656 41.156 20.625 1 73.19 77 LYS A O 1
ATOM 627 N N . SER A 1 78 ? -20.469 42.344 20.125 1 64.31 78 SER A N 1
ATOM 628 C CA . SER A 1 78 ? -20.031 43.719 20.375 1 64.31 78 SER A CA 1
ATOM 629 C C . SER A 1 78 ? -19.312 43.812 21.719 1 64.31 78 SER A C 1
ATOM 631 O O . SER A 1 78 ? -18.281 44.5 21.828 1 64.31 78 SER A O 1
ATOM 633 N N . GLY A 1 79 ? -19.703 43.125 22.781 1 63.62 79 GLY A N 1
ATOM 634 C CA . GLY A 1 79 ? -19.125 43.281 24.109 1 63.62 79 GLY A CA 1
ATOM 635 C C . GLY A 1 79 ? -17.922 42.375 24.344 1 63.62 79 GLY A C 1
ATOM 636 O O . GLY A 1 79 ? -17.203 42.531 25.328 1 63.62 79 GLY A O 1
ATOM 637 N N . ASN A 1 80 ? -17.625 41.719 23.375 1 68.75 80 ASN A N 1
ATOM 638 C CA . ASN A 1 80 ? -16.562 40.75 23.516 1 68.75 80 ASN A CA 1
ATOM 639 C C . ASN A 1 80 ? -15.422 41 22.531 1 68.75 80 ASN A C 1
ATOM 641 O O . ASN A 1 80 ? -15.086 40.125 21.719 1 68.75 80 ASN A O 1
ATOM 645 N N . LYS A 1 81 ? -14.938 42.375 22.594 1 82 81 LYS A N 1
ATOM 646 C CA . LYS A 1 81 ? -13.914 42.562 21.562 1 82 81 LYS A CA 1
ATOM 647 C C . LYS A 1 81 ? -12.82 43.5 22.062 1 82 81 LYS A C 1
ATOM 649 O O . LYS A 1 81 ? -11.844 43.75 21.344 1 82 81 LYS A O 1
ATOM 654 N N . ILE A 1 82 ? -13.18 44.125 23.359 1 88.94 82 ILE A N 1
ATOM 655 C CA . ILE A 1 82 ? -12.211 45.125 23.797 1 88.94 82 ILE A CA 1
ATOM 656 C C . ILE A 1 82 ? -11.281 44.531 24.844 1 88.94 82 ILE A C 1
ATOM 658 O O . ILE A 1 82 ? -11.742 44 25.859 1 88.94 82 ILE A O 1
ATOM 662 N N . ASN A 1 83 ? -10.094 44.531 24.625 1 91.5 83 ASN A N 1
ATOM 663 C CA . ASN A 1 83 ? -9 44.125 25.5 1 91.5 83 ASN A CA 1
ATOM 664 C C . ASN A 1 83 ? -9.008 42.594 25.703 1 91.5 83 ASN A C 1
ATOM 666 O O . ASN A 1 83 ? -7.965 42 25.984 1 91.5 83 ASN A O 1
ATOM 670 N N . SER A 1 84 ? -10.125 42 25.641 1 91.94 84 SER A N 1
ATOM 671 C CA . SER A 1 84 ? -10.25 40.562 25.766 1 91.94 84 SER A CA 1
ATOM 672 C C . SER A 1 84 ? -11.414 40.031 24.938 1 9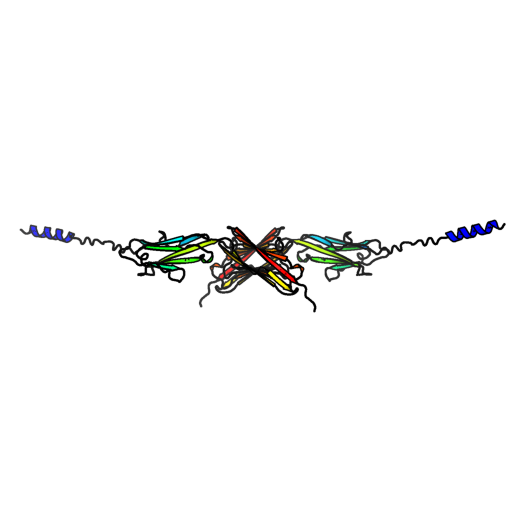1.94 84 SER A C 1
ATOM 674 O O . SER A 1 84 ? -12.43 40.719 24.766 1 91.94 84 SER A O 1
ATOM 676 N N . SER A 1 85 ? -11.227 38.906 24.344 1 92.62 85 SER A N 1
ATOM 677 C CA . SER A 1 85 ? -12.258 38.25 23.531 1 92.62 85 SER A CA 1
ATOM 678 C C . SER A 1 85 ? -12.086 36.75 23.531 1 92.62 85 SER A C 1
ATOM 680 O O . SER A 1 85 ? -10.969 36.219 23.641 1 92.62 85 SER A O 1
ATOM 682 N N . SER A 1 86 ? -13.211 36.125 23.516 1 92.38 86 SER A N 1
ATOM 683 C CA . SER A 1 86 ? -13.148 34.656 23.516 1 92.38 86 SER A CA 1
ATOM 684 C C . SER A 1 86 ? -13.945 34.062 22.375 1 92.38 86 SER A C 1
ATOM 686 O O . SER A 1 86 ? -15.008 34.594 22.016 1 92.38 86 SER A O 1
ATOM 688 N N . VAL A 1 87 ? -13.414 33.062 21.766 1 92.88 87 VAL A N 1
ATOM 689 C CA . VAL A 1 87 ? -14.117 32.281 20.766 1 92.88 87 VAL A CA 1
ATOM 690 C C . VAL A 1 87 ? -14.219 30.828 21.203 1 92.88 87 VAL A C 1
ATOM 692 O O . VAL A 1 87 ? -13.25 30.266 21.734 1 92.88 87 VAL A O 1
ATOM 695 N N . CYS A 1 88 ? -15.391 30.344 21.031 1 92.25 88 CYS A N 1
ATOM 696 C CA . CYS A 1 88 ? -15.625 28.953 21.422 1 92.25 88 CYS A CA 1
ATOM 697 C C . CYS A 1 88 ? -15.836 28.078 20.188 1 92.25 88 CYS A C 1
ATOM 699 O O . CYS A 1 88 ? -16.625 28.422 19.297 1 92.25 88 CYS A O 1
ATOM 701 N N . VAL A 1 89 ? -15.055 27 20.109 1 92.38 89 VAL A N 1
ATOM 702 C CA . VAL A 1 89 ? -15.234 25.984 19.078 1 92.38 89 VAL A CA 1
ATOM 703 C C . VAL A 1 89 ? -15.938 24.766 19.656 1 92.38 89 VAL A C 1
ATOM 705 O O . VAL A 1 89 ? -15.328 23.969 20.375 1 92.38 89 VAL A O 1
ATOM 708 N N . SER A 1 90 ? -17.156 24.672 19.344 1 93.06 90 SER A N 1
ATOM 709 C CA . SER A 1 90 ? -17.922 23.562 19.906 1 93.06 90 SER A CA 1
ATOM 710 C C . SER A 1 90 ? -18.078 22.438 18.891 1 93.06 90 SER A C 1
ATOM 712 O O . SER A 1 90 ? -17.969 22.656 17.688 1 93.06 90 SER A O 1
ATOM 714 N N . SER A 1 91 ? -18.328 21.219 19.359 1 95 91 SER A N 1
ATOM 715 C CA . SER A 1 91 ? -18.562 20.031 18.531 1 95 91 SER A CA 1
ATOM 716 C C . SER A 1 91 ? -17.469 19.859 17.484 1 95 91 SER A C 1
ATOM 718 O O . SER A 1 91 ? -17.766 19.734 16.297 1 95 91 SER A O 1
ATOM 720 N N . ILE A 1 92 ? -16.297 19.75 18.016 1 96.69 92 ILE A N 1
ATOM 721 C CA . ILE A 1 92 ? -15.133 19.656 17.141 1 96.69 92 ILE A CA 1
ATOM 722 C C . ILE A 1 92 ? -15.258 18.406 16.25 1 96.69 92 ILE A C 1
ATOM 724 O O . ILE A 1 92 ? -15.602 17.328 16.734 1 96.69 92 ILE A O 1
ATOM 728 N N . SER A 1 93 ? -15.102 18.625 14.922 1 96.31 93 SER A N 1
ATOM 729 C CA . SER A 1 93 ? -15.172 17.547 13.945 1 96.31 93 SER A CA 1
ATOM 730 C C . SER A 1 93 ? -13.836 17.344 13.242 1 96.31 93 SER A C 1
ATOM 732 O O . SER A 1 93 ? -12.875 18.094 13.5 1 96.31 93 SER A O 1
ATOM 734 N N . GLU A 1 94 ? -13.766 16.297 12.398 1 96.19 94 GLU A N 1
ATOM 735 C CA . GLU A 1 94 ? -12.539 16.016 11.656 1 96.19 94 GLU A CA 1
ATOM 736 C C . GLU A 1 94 ? -12.172 17.172 10.727 1 96.19 94 GLU A C 1
ATOM 738 O O . GLU A 1 94 ? -11 17.375 10.414 1 96.19 94 GLU A O 1
ATOM 743 N N . ASN A 1 95 ? -13.188 17.953 10.352 1 95.12 95 ASN A N 1
ATOM 744 C CA . ASN A 1 95 ? -12.977 19.062 9.43 1 95.12 95 ASN A CA 1
ATOM 745 C C . ASN A 1 95 ? -12.297 20.25 10.125 1 95.12 95 ASN A C 1
ATOM 747 O O . ASN A 1 95 ? -11.82 21.172 9.469 1 95.12 95 ASN A O 1
ATOM 751 N N . ASP A 1 96 ? -12.266 20.188 11.391 1 96.06 96 ASP A N 1
ATOM 752 C CA . ASP A 1 96 ? -11.617 21.25 12.156 1 96.06 96 ASP A CA 1
ATOM 753 C C . ASP A 1 96 ? -10.109 21.016 12.25 1 96.06 96 ASP A C 1
ATOM 755 O O . ASP A 1 96 ? -9.359 21.922 12.641 1 96.06 96 ASP A O 1
ATOM 759 N N . HIS A 1 97 ? -9.664 19.859 11.93 1 96.38 97 HIS A N 1
ATOM 760 C CA . HIS A 1 97 ? -8.242 19.547 11.992 1 96.38 97 HIS A CA 1
ATOM 761 C C . HIS A 1 97 ? -7.438 20.438 11.055 1 96.38 97 HIS A C 1
ATOM 763 O O . HIS A 1 97 ? -7.785 20.594 9.883 1 96.38 97 HIS A O 1
ATOM 769 N N . GLY A 1 98 ? -6.477 21.031 11.602 1 96.12 98 GLY A N 1
ATOM 770 C CA . GLY A 1 98 ? -5.582 21.844 10.797 1 96.12 98 GLY A CA 1
ATOM 771 C C . GLY A 1 98 ? -6.051 23.281 10.656 1 96.12 98 GLY A C 1
ATOM 772 O O . GLY A 1 98 ? -5.363 24.109 10.055 1 96.12 98 GLY A O 1
ATOM 773 N N . ILE A 1 99 ? -7.148 23.641 11.211 1 96.44 99 ILE A N 1
ATOM 774 C CA . ILE A 1 99 ? -7.676 25 11.086 1 96.44 99 ILE A CA 1
ATOM 775 C C . ILE A 1 99 ? -6.938 25.922 12.047 1 96.44 99 ILE A C 1
ATOM 777 O O . ILE A 1 99 ? -6.688 25.562 13.203 1 96.44 99 ILE A O 1
ATOM 781 N N . THR A 1 100 ? -6.664 27.078 11.539 1 97.75 100 THR A N 1
ATOM 782 C CA . THR A 1 100 ? -5.945 28.078 12.312 1 97.75 100 THR A CA 1
ATOM 783 C C . THR A 1 100 ? -6.891 29.172 12.789 1 97.75 100 THR A C 1
ATOM 785 O O . THR A 1 100 ? -7.699 29.688 12.016 1 97.75 100 THR A O 1
ATOM 788 N N . PHE A 1 101 ? -6.793 29.484 14.047 1 97.12 101 PHE A N 1
ATOM 789 C CA . PHE A 1 101 ? -7.465 30.641 14.641 1 97.12 101 PHE A CA 1
ATOM 790 C C . PHE A 1 101 ? -6.465 31.734 14.984 1 97.12 101 PHE A C 1
ATOM 792 O O . PHE A 1 101 ? -5.461 31.484 15.656 1 97.12 101 PHE A O 1
ATOM 799 N N . THR A 1 102 ? -6.766 32.875 14.547 1 97.19 102 THR A N 1
ATOM 800 C CA . THR A 1 102 ? -5.82 33.969 14.734 1 97.19 102 THR A CA 1
ATOM 801 C C . THR A 1 102 ? -6.5 35.156 15.406 1 97.19 102 THR A C 1
ATOM 803 O O . THR A 1 102 ? -7.582 35.594 14.984 1 97.19 102 THR A O 1
ATOM 806 N N . CYS A 1 103 ? -5.957 35.625 16.453 1 96.25 103 CYS A N 1
ATOM 807 C CA . CYS A 1 103 ? -6.355 36.875 17.109 1 96.25 103 CYS A CA 1
ATOM 808 C C . CYS A 1 103 ? -5.391 38 16.75 1 96.25 103 CYS A C 1
ATOM 810 O O . CYS A 1 103 ? -4.176 37.844 16.875 1 96.25 103 CYS A O 1
ATOM 812 N N . LYS A 1 104 ? -5.953 39.094 16.328 1 94.94 104 LYS A N 1
ATOM 813 C CA . LYS A 1 104 ? -5.148 40.25 15.922 1 94.94 104 LYS A CA 1
ATOM 814 C C . LYS A 1 104 ? -5.652 41.531 16.578 1 94.94 104 LYS A C 1
ATOM 816 O O . LYS A 1 104 ? -6.828 41.625 16.953 1 94.94 104 LYS A O 1
ATOM 821 N N . LEU A 1 105 ? -4.699 42.375 16.703 1 93.19 105 LEU A N 1
ATOM 822 C CA . LEU A 1 105 ? -5.109 43.719 17.078 1 93.19 105 LEU A CA 1
ATOM 823 C C . LEU A 1 105 ? -5.68 44.469 15.867 1 93.19 105 LEU A C 1
ATOM 825 O O . LEU A 1 105 ? -5.129 44.375 14.766 1 93.19 105 LEU A O 1
ATOM 829 N N . ARG A 1 106 ? -6.793 45.125 16.094 1 91.5 106 ARG A N 1
ATOM 830 C CA . ARG A 1 106 ? -7.363 45.906 15 1 91.5 106 ARG A CA 1
ATOM 831 C C . ARG A 1 106 ? -6.426 47.031 14.586 1 91.5 106 ARG A C 1
ATOM 833 O O . ARG A 1 106 ? -6.223 47.281 13.391 1 91.5 106 ARG A O 1
ATOM 840 N N . ARG A 1 107 ? -5.824 47.656 15.555 1 91.06 107 ARG A N 1
ATOM 841 C CA . ARG A 1 107 ? -4.984 48.844 15.328 1 91.06 107 ARG A CA 1
ATOM 842 C C . ARG A 1 107 ? -3.701 48.469 14.594 1 91.06 107 ARG A C 1
ATOM 844 O O . ARG A 1 107 ? -3.24 49.188 13.719 1 91.06 107 ARG A O 1
ATOM 851 N N . ASP A 1 108 ? -3.078 47.406 15.062 1 91.94 108 ASP A N 1
ATOM 852 C CA . ASP A 1 108 ? -1.843 46.875 14.477 1 91.94 108 ASP A CA 1
ATOM 853 C C . ASP A 1 108 ? -1.95 45.406 14.172 1 91.94 108 ASP A C 1
ATOM 855 O O . ASP A 1 108 ? -1.598 44.562 15.008 1 91.94 108 ASP A O 1
ATOM 859 N N . GLN A 1 109 ? -2.291 45.125 12.992 1 90.88 109 GLN A N 1
ATOM 860 C CA . GLN A 1 109 ? -2.609 43.75 12.648 1 90.88 109 GLN A CA 1
ATOM 861 C C . GLN A 1 109 ? -1.343 42.906 12.523 1 90.88 109 GLN A C 1
ATOM 863 O O . GLN A 1 109 ? -1.414 41.688 12.359 1 90.88 109 GLN A O 1
ATOM 868 N N . SER A 1 110 ? -0.219 43.562 12.617 1 93 110 SER A N 1
ATOM 869 C CA . SER A 1 110 ? 1.022 42.781 12.648 1 93 110 SER A CA 1
ATOM 870 C C . SER A 1 110 ? 1.188 42.062 13.977 1 93 110 SER A C 1
ATOM 872 O O . SER A 1 110 ? 1.963 41.094 14.078 1 93 110 SER A O 1
ATOM 874 N N . VAL A 1 111 ? 0.542 42.656 14.984 1 93.94 111 VAL A N 1
ATOM 875 C CA . VAL A 1 111 ? 0.52 41.969 16.281 1 93.94 111 VAL A CA 1
ATOM 876 C C . VAL A 1 111 ? -0.58 40.906 16.297 1 93.94 111 VAL A C 1
ATOM 878 O O . VAL A 1 111 ? -1.768 41.25 16.312 1 93.94 111 VAL A O 1
ATOM 881 N N . SER A 1 112 ? -0.203 39.688 16.219 1 96.25 112 SER A N 1
ATOM 882 C CA . SER A 1 112 ? -1.18 38.594 16.125 1 96.25 112 SER A CA 1
ATOM 883 C C . SER A 1 112 ? -0.647 37.312 16.75 1 96.25 112 SER A C 1
ATOM 885 O O . SER A 1 112 ? 0.563 37.156 16.922 1 96.25 112 SER A O 1
ATOM 887 N N . ILE A 1 113 ? -1.551 36.5 17.234 1 97.19 113 ILE A N 1
ATOM 888 C CA . ILE A 1 113 ? -1.25 35.156 17.734 1 97.19 113 ILE A CA 1
ATOM 889 C C . ILE A 1 113 ? -2.156 34.125 17.047 1 97.19 113 ILE A C 1
ATOM 891 O O . ILE A 1 113 ? -3.363 34.344 16.922 1 97.19 113 ILE A O 1
ATOM 895 N N . SER A 1 114 ? -1.55 33.062 16.594 1 97.75 114 SER A N 1
ATOM 896 C CA . SER A 1 114 ? -2.309 32.031 15.906 1 97.75 114 SER A CA 1
ATOM 897 C C . SER A 1 114 ? -2.27 30.719 16.688 1 97.75 114 SER A C 1
ATOM 899 O O . SER A 1 114 ? -1.242 30.375 17.266 1 97.75 114 SER A O 1
ATOM 901 N N . VAL A 1 115 ? -3.43 30.125 16.688 1 98 115 VAL A N 1
ATOM 902 C CA . VAL A 1 115 ? -3.566 28.797 17.266 1 98 115 VAL A CA 1
ATOM 903 C C . VAL A 1 115 ? -4.059 27.812 16.203 1 98 115 VAL A C 1
ATOM 905 O O . VAL A 1 115 ? -5.078 28.047 15.555 1 98 115 VAL A O 1
ATOM 908 N N . VAL A 1 116 ? -3.318 26.734 16 1 98.19 116 VAL A N 1
ATOM 909 C CA . VAL A 1 116 ? -3.744 25.688 15.078 1 98.19 116 VAL A CA 1
ATOM 910 C C . VAL A 1 116 ? -4.363 24.531 15.852 1 98.19 116 VAL A C 1
ATOM 912 O O . VAL A 1 116 ? -3.789 24.047 16.828 1 98.19 116 VAL A O 1
ATOM 915 N N . LEU A 1 117 ? -5.469 24.094 15.375 1 97.81 117 LEU A N 1
ATOM 916 C CA . LEU A 1 117 ? -6.117 22.969 16.047 1 97.81 117 LEU A CA 1
ATOM 917 C C . LEU A 1 117 ? -5.59 21.641 15.508 1 97.81 117 LEU A C 1
ATOM 919 O O . LEU A 1 117 ? -5.594 21.406 14.297 1 97.81 117 LEU A O 1
ATOM 923 N N . ASN A 1 118 ? -5.09 20.781 16.359 1 98.19 118 ASN A N 1
ATOM 924 C CA . ASN A 1 118 ? -4.715 19.406 16.062 1 98.19 118 ASN A CA 1
ATOM 925 C C . ASN A 1 118 ? -5.723 18.422 16.641 1 98.19 118 ASN A C 1
ATOM 927 O O . ASN A 1 118 ? -5.633 18.031 17.812 1 98.19 118 ASN A O 1
ATOM 931 N N . VAL A 1 119 ? -6.609 18 15.789 1 98.25 119 VAL A N 1
ATOM 932 C CA . VAL A 1 119 ? -7.703 17.156 16.25 1 98.25 119 VAL A CA 1
ATOM 933 C C . VAL A 1 119 ? -7.324 15.688 16.078 1 98.25 119 VAL A C 1
ATOM 935 O O . VAL A 1 119 ? -6.973 15.258 14.977 1 98.25 119 VAL A O 1
ATOM 938 N N . PHE A 1 120 ? -7.375 14.883 17.125 1 98.25 120 PHE A N 1
ATOM 939 C CA . PHE A 1 120 ? -7.156 13.445 17.047 1 98.25 120 PHE A CA 1
ATOM 940 C C . PHE A 1 120 ? -8.461 12.711 16.781 1 98.25 120 PHE A C 1
ATOM 942 O O . PHE A 1 120 ? -9.469 12.938 17.453 1 98.25 120 PHE A O 1
ATOM 949 N N . PHE A 1 121 ? -8.414 11.867 15.773 1 97.94 121 PHE A N 1
ATOM 950 C CA . PHE A 1 121 ? -9.617 11.086 15.492 1 97.94 121 PHE A CA 1
ATOM 951 C C . PHE A 1 121 ? -9.258 9.781 14.789 1 97.94 121 PHE A C 1
ATOM 953 O O . PHE A 1 121 ? -8.297 9.727 14.016 1 97.94 121 PHE A O 1
ATOM 960 N N . PRO A 1 122 ? -10.031 8.758 15.133 1 97.81 122 PRO A N 1
ATOM 961 C CA . PRO A 1 122 ? -9.805 7.457 14.492 1 97.81 122 PRO A CA 1
ATOM 962 C C . PRO A 1 122 ? -10.141 7.457 13.008 1 97.81 122 PRO A C 1
ATOM 964 O O . PRO A 1 122 ? -10.727 8.422 12.508 1 97.81 122 PRO A O 1
ATOM 967 N N . PRO A 1 123 ? -9.703 6.418 12.289 1 98.38 123 PRO A N 1
ATOM 968 C CA . PRO A 1 123 ? -9.977 6.379 10.852 1 98.38 123 PRO A CA 1
ATOM 969 C C . PRO A 1 123 ? -11.469 6.418 10.539 1 98.38 123 PRO A C 1
ATOM 971 O O . PRO A 1 123 ? -12.258 5.719 11.18 1 98.38 123 PRO A O 1
ATOM 974 N N . LEU A 1 124 ? -11.789 7.258 9.656 1 98.19 124 LEU A N 1
ATOM 975 C CA . LEU A 1 124 ? -13.117 7.336 9.047 1 98.19 124 LEU A CA 1
ATOM 976 C C . LEU A 1 124 ? -13.086 6.852 7.602 1 98.19 124 LEU A C 1
ATOM 978 O O . LEU A 1 124 ? -12.461 7.477 6.746 1 98.19 124 LEU A O 1
ATOM 982 N N . LEU A 1 125 ? -13.75 5.719 7.367 1 98.62 125 LEU A N 1
ATOM 983 C CA . LEU A 1 125 ? -13.695 5.082 6.055 1 98.62 125 LEU A CA 1
ATOM 984 C C . LEU A 1 125 ? -15 5.301 5.289 1 98.62 125 LEU A C 1
ATOM 986 O O . LEU A 1 125 ? -16.078 5.348 5.887 1 98.62 125 LEU A O 1
ATOM 990 N N . SER A 1 126 ? -14.867 5.508 3.967 1 98.38 126 SER A N 1
ATOM 991 C CA . SER A 1 126 ? -16.031 5.629 3.098 1 98.38 126 SER A CA 1
ATOM 992 C C . SER A 1 126 ? -15.734 5.109 1.695 1 98.38 126 SER A C 1
ATOM 994 O O . SER A 1 126 ? -14.57 4.895 1.343 1 98.38 126 SER A O 1
ATOM 996 N N . GLY A 1 127 ? -16.766 4.84 0.835 1 97.94 127 GLY A N 1
ATOM 997 C CA . GLY A 1 127 ? -16.672 4.316 -0.52 1 97.94 127 GLY A CA 1
ATOM 998 C C . GLY A 1 127 ? -17.906 3.539 -0.943 1 97.94 127 GLY A C 1
ATOM 999 O O . GLY A 1 127 ? -18.75 3.195 -0.108 1 97.94 127 GLY A O 1
ATOM 1000 N N . ASP A 1 128 ? -17.953 3.344 -2.207 1 95.88 128 ASP A N 1
ATOM 1001 C CA . ASP A 1 128 ? -19.031 2.518 -2.746 1 95.88 128 ASP A CA 1
ATOM 1002 C C . ASP A 1 128 ? -18.797 1.04 -2.438 1 95.88 128 ASP A C 1
ATOM 1004 O O . ASP A 1 128 ? -17.875 0.423 -2.988 1 95.88 128 ASP A O 1
ATOM 1008 N N . ASP A 1 129 ? -19.703 0.479 -1.599 1 93.88 129 ASP A N 1
ATOM 1009 C CA . ASP A 1 129 ? -19.344 -0.808 -1.009 1 93.88 129 ASP A CA 1
ATOM 1010 C C . ASP A 1 129 ? -20.016 -1.959 -1.761 1 93.88 129 ASP A C 1
ATOM 1012 O O . ASP A 1 129 ? -19.906 -3.117 -1.353 1 93.88 129 ASP A O 1
ATOM 1016 N N . LEU A 1 130 ? -20.719 -1.663 -2.834 1 96.62 130 LEU A N 1
ATOM 1017 C CA . LEU A 1 130 ? -21.281 -2.723 -3.658 1 96.62 130 LEU A CA 1
ATOM 1018 C C . LEU A 1 130 ? -21.047 -2.447 -5.141 1 96.62 130 LEU A C 1
ATOM 1020 O O . LEU A 1 130 ? -21.422 -1.388 -5.645 1 96.62 130 LEU A O 1
ATOM 1024 N N . GLN A 1 131 ? -20.453 -3.385 -5.797 1 97.06 131 GLN A N 1
ATOM 1025 C CA . GLN A 1 131 ? -20.234 -3.262 -7.234 1 97.06 131 GLN A CA 1
ATOM 1026 C C . GLN A 1 131 ? -20.5 -4.586 -7.945 1 97.06 131 GLN A C 1
ATOM 1028 O O . GLN A 1 131 ? -20 -5.633 -7.52 1 97.06 131 GLN A O 1
ATOM 1033 N N . THR A 1 132 ? -21.266 -4.562 -8.977 1 97.12 132 THR A N 1
ATOM 1034 C CA . THR A 1 132 ? -21.531 -5.699 -9.852 1 97.12 132 THR A CA 1
ATOM 1035 C C . THR A 1 132 ? -20.953 -5.457 -11.242 1 97.12 132 THR A C 1
ATOM 1037 O O . THR A 1 132 ? -21.266 -4.457 -11.883 1 97.12 132 THR A O 1
ATOM 1040 N N . VAL A 1 133 ? -20.125 -6.352 -11.672 1 96.94 133 VAL A N 1
ATOM 1041 C CA . VAL A 1 133 ? -19.469 -6.145 -12.961 1 96.94 133 VAL A CA 1
ATOM 1042 C C . VAL A 1 133 ? -19.547 -7.43 -13.789 1 96.94 133 VAL A C 1
ATOM 1044 O O . VAL A 1 133 ? -19.812 -8.508 -13.25 1 96.94 133 VAL A O 1
ATOM 1047 N N . GLU A 1 134 ? -19.328 -7.273 -15.125 1 96.5 134 GLU A N 1
ATOM 1048 C CA . GLU A 1 134 ? -19.266 -8.43 -16.016 1 96.5 134 GLU A CA 1
ATOM 1049 C C . GLU A 1 134 ? -17.844 -8.992 -16.094 1 96.5 134 GLU A C 1
ATOM 1051 O O . GLU A 1 134 ? -16.875 -8.234 -16.078 1 96.5 134 GLU A O 1
ATOM 1056 N N . GLU A 1 135 ? -17.797 -10.328 -16.125 1 95.81 135 GLU A N 1
ATOM 1057 C CA . GLU A 1 135 ? -16.5 -10.953 -16.297 1 95.81 135 GLU A CA 1
ATOM 1058 C C . GLU A 1 135 ? -15.742 -10.336 -17.484 1 95.81 135 GLU A C 1
ATOM 1060 O O . GLU A 1 135 ? -16.344 -10.062 -18.531 1 95.81 135 GLU A O 1
ATOM 1065 N N . GLY A 1 136 ? -14.445 -10.102 -17.297 1 95.88 136 GLY A N 1
ATOM 1066 C CA . GLY A 1 136 ? -13.633 -9.531 -18.359 1 95.88 136 GLY A CA 1
ATOM 1067 C C . GLY A 1 136 ? -13.5 -8.023 -18.266 1 95.88 136 GLY A C 1
ATOM 1068 O O . GLY A 1 136 ? -12.641 -7.426 -18.906 1 95.88 136 GLY A O 1
ATOM 1069 N N . SER A 1 137 ? -14.32 -7.379 -17.484 1 96.56 137 SER A N 1
ATOM 1070 C CA . SER A 1 137 ? -14.266 -5.93 -17.312 1 96.56 137 SER A CA 1
ATOM 1071 C C . SER A 1 137 ? -13.227 -5.527 -16.281 1 96.56 137 SER A C 1
ATOM 1073 O O . SER A 1 137 ? -12.672 -6.379 -15.586 1 96.56 137 SER A O 1
ATOM 1075 N N . ASP A 1 138 ? -12.883 -4.262 -16.281 1 98 138 ASP A N 1
ATOM 1076 C CA . ASP A 1 138 ? -12.016 -3.701 -15.242 1 98 138 ASP A CA 1
ATOM 1077 C C . ASP A 1 138 ? -12.836 -3.094 -14.109 1 98 138 ASP A C 1
ATOM 1079 O O . ASP A 1 138 ? -13.914 -2.533 -14.344 1 98 138 ASP A O 1
ATOM 1083 N N . VAL A 1 139 ? -12.336 -3.195 -12.914 1 98 139 VAL A N 1
ATOM 1084 C CA . VAL A 1 139 ? -13.055 -2.637 -11.773 1 98 139 VAL A CA 1
ATOM 1085 C C . VAL A 1 139 ? -12.078 -1.952 -10.828 1 98 139 VAL A C 1
ATOM 1087 O O . VAL A 1 139 ? -10.906 -2.334 -10.75 1 98 139 VAL A O 1
ATOM 1090 N N . LYS A 1 140 ? -12.555 -0.928 -10.117 1 98.5 140 LYS A N 1
ATOM 1091 C CA . LYS A 1 140 ? -11.797 -0.217 -9.086 1 98.5 140 LYS A CA 1
ATOM 1092 C C . LYS A 1 140 ? -12.586 -0.144 -7.781 1 98.5 140 LYS A C 1
ATOM 1094 O O . LYS A 1 140 ? -13.742 0.302 -7.77 1 98.5 140 LYS A O 1
ATOM 1099 N N . LEU A 1 141 ? -12.039 -0.615 -6.746 1 98.5 141 LEU A N 1
ATOM 1100 C CA . LEU A 1 141 ? -12.562 -0.443 -5.395 1 98.5 141 LEU A CA 1
ATOM 1101 C C . LEU A 1 141 ? -11.797 0.645 -4.648 1 98.5 141 LEU A C 1
ATOM 1103 O O . LEU A 1 141 ? -10.586 0.526 -4.438 1 98.5 141 LEU A O 1
ATOM 1107 N N . VAL A 1 142 ? -12.5 1.653 -4.281 1 98.75 142 VAL A N 1
ATOM 1108 C CA . VAL A 1 142 ? -11.828 2.797 -3.668 1 98.75 142 VAL A CA 1
ATOM 1109 C C . VAL A 1 142 ? -12.312 2.965 -2.23 1 98.75 142 VAL A C 1
ATOM 1111 O O . VAL A 1 142 ? -13.5 3.186 -1.989 1 98.75 142 VAL A O 1
ATOM 1114 N N . CYS A 1 143 ? -11.406 2.875 -1.291 1 98.75 143 CYS A N 1
ATOM 1115 C CA . CYS A 1 143 ? -11.641 3.129 0.125 1 98.75 143 CYS A CA 1
ATOM 1116 C C . CYS A 1 143 ? -11.062 4.477 0.542 1 98.75 143 CYS A C 1
ATOM 1118 O O . CYS A 1 143 ? -9.844 4.637 0.625 1 98.75 143 CYS A O 1
ATOM 1120 N N . ASN A 1 144 ? -11.898 5.426 0.768 1 98.81 144 ASN A N 1
ATOM 1121 C CA . ASN A 1 144 ? -11.461 6.727 1.258 1 98.81 144 ASN A CA 1
ATOM 1122 C C . ASN A 1 144 ? -11.203 6.703 2.762 1 98.81 144 ASN A C 1
ATOM 1124 O O . ASN A 1 144 ? -11.891 5.992 3.502 1 98.81 144 ASN A O 1
ATOM 1128 N N . VAL A 1 145 ? -10.258 7.559 3.178 1 98.38 145 VAL A N 1
ATOM 1129 C CA . VAL A 1 145 ? -9.914 7.527 4.598 1 98.38 145 VAL A CA 1
ATOM 1130 C C . VAL A 1 145 ? -9.547 8.93 5.07 1 98.38 145 VAL A C 1
ATOM 1132 O O . VAL A 1 145 ? -8.891 9.688 4.352 1 98.38 145 VAL A O 1
ATOM 1135 N N . LYS A 1 146 ? -10.031 9.32 6.184 1 97.44 146 LYS A N 1
ATOM 1136 C CA . LYS A 1 146 ? -9.555 10.414 7.023 1 97.44 146 LYS A CA 1
ATOM 1137 C C . LYS A 1 146 ? -9.125 9.914 8.398 1 97.44 146 LYS A C 1
ATOM 1139 O O . LYS A 1 146 ? -9.867 9.188 9.055 1 97.44 146 LYS A O 1
ATOM 1144 N N . SER A 1 147 ? -7.922 10.258 8.742 1 97.75 147 SER A N 1
ATOM 1145 C CA . SER A 1 147 ? -7.418 9.797 10.031 1 97.75 147 SER A CA 1
ATOM 1146 C C . SER A 1 147 ? -6.309 10.695 10.555 1 97.75 147 SER A C 1
ATOM 1148 O O . SER A 1 147 ? -5.473 11.172 9.781 1 97.75 147 SER A O 1
ATOM 1150 N N . ASN A 1 148 ? -6.309 10.844 11.906 1 97.88 148 ASN A N 1
ATOM 1151 C CA . ASN A 1 148 ? -5.234 11.562 12.578 1 97.88 148 ASN A CA 1
ATOM 1152 C C . ASN A 1 148 ? -5 11.031 13.992 1 97.88 148 ASN A C 1
ATOM 1154 O O . ASN A 1 148 ? -5.836 11.219 14.875 1 97.88 148 ASN A O 1
ATOM 1158 N N . PRO A 1 149 ? -3.871 10.461 14.156 1 96.81 149 PRO A N 1
ATOM 1159 C CA . PRO A 1 149 ? -2.738 10.242 13.25 1 96.81 149 PRO A CA 1
ATOM 1160 C C . PRO A 1 149 ? -3.111 9.414 12.031 1 96.81 149 PRO A C 1
ATOM 1162 O O . PRO A 1 149 ? -4.137 8.727 12.031 1 96.81 149 PRO A O 1
ATOM 1165 N N . GLN A 1 150 ? -2.293 9.547 11 1 96.62 150 GLN A N 1
ATOM 1166 C CA . GLN A 1 150 ? -2.555 8.844 9.75 1 96.62 150 GLN A CA 1
ATOM 1167 C C . GLN A 1 150 ? -2.566 7.332 9.961 1 96.62 150 GLN A C 1
ATOM 1169 O O . GLN A 1 150 ? -1.702 6.789 10.656 1 96.62 150 GLN A O 1
ATOM 1174 N N . ALA A 1 151 ? -3.469 6.664 9.336 1 97.5 151 ALA A N 1
ATOM 1175 C CA . ALA A 1 151 ? -3.639 5.223 9.508 1 97.5 151 ALA A CA 1
ATOM 1176 C C . ALA A 1 151 ? -2.865 4.453 8.438 1 97.5 151 ALA A C 1
ATOM 1178 O O . ALA A 1 151 ? -2.654 4.953 7.332 1 97.5 151 ALA A O 1
ATOM 1179 N N . ARG A 1 152 ? -2.449 3.252 8.828 1 95.88 152 ARG A N 1
ATOM 1180 C CA . ARG A 1 152 ? -1.937 2.281 7.867 1 95.88 152 ARG A CA 1
ATOM 1181 C C . ARG A 1 152 ? -3.07 1.468 7.254 1 95.88 152 ARG A C 1
ATOM 1183 O O . ARG A 1 152 ? -3.926 0.944 7.973 1 95.88 152 ARG A O 1
ATOM 1190 N N . MET A 1 153 ? -3.016 1.365 5.914 1 97.19 153 MET A N 1
ATOM 1191 C CA . MET A 1 153 ? -4.156 0.76 5.23 1 97.19 153 MET A CA 1
ATOM 1192 C C . MET A 1 153 ? -3.74 -0.513 4.5 1 97.19 153 MET A C 1
ATOM 1194 O O . MET A 1 153 ? -2.615 -0.612 4.008 1 97.19 153 MET A O 1
ATOM 1198 N N . MET A 1 154 ? -4.711 -1.505 4.441 1 96.75 154 MET A N 1
ATOM 1199 C CA . MET A 1 154 ? -4.488 -2.754 3.717 1 96.75 154 MET A CA 1
ATOM 1200 C C . MET A 1 154 ? -5.805 -3.324 3.199 1 96.75 154 MET A C 1
ATOM 1202 O O . MET A 1 154 ? -6.859 -3.098 3.793 1 96.75 154 MET A O 1
ATOM 1206 N N . TRP A 1 155 ? -5.66 -4.051 2.117 1 98.06 155 TRP A N 1
ATOM 1207 C CA . TRP A 1 155 ? -6.809 -4.781 1.59 1 98.06 155 TRP A CA 1
ATOM 1208 C C . TRP A 1 155 ? -6.805 -6.227 2.068 1 98.06 155 TRP A C 1
ATOM 1210 O O . TRP A 1 155 ? -5.75 -6.867 2.125 1 98.06 155 TRP A O 1
ATOM 1220 N N . TYR A 1 156 ? -7.953 -6.738 2.352 1 97.81 156 TYR A N 1
ATOM 1221 C CA . TYR A 1 156 ? -8.219 -8.148 2.619 1 97.81 156 TYR A CA 1
ATOM 1222 C C . TYR A 1 156 ? -9.273 -8.695 1.672 1 97.81 156 TYR A C 1
ATOM 1224 O O . TYR A 1 156 ? -10.133 -7.949 1.19 1 97.81 156 TYR A O 1
ATOM 1232 N N . LYS A 1 157 ? -9.156 -9.891 1.401 1 97.5 157 LYS A N 1
ATOM 1233 C CA . LYS A 1 157 ? -10.203 -10.586 0.66 1 97.5 157 LYS A CA 1
ATOM 1234 C C . LYS A 1 157 ? -10.695 -11.812 1.428 1 97.5 157 LYS A C 1
ATOM 1236 O O . LYS A 1 157 ? -9.906 -12.688 1.785 1 97.5 157 LYS A O 1
ATOM 1241 N N . ASN A 1 158 ? -11.984 -11.828 1.674 1 96.12 158 ASN A N 1
ATOM 1242 C CA . ASN A 1 158 ? -12.625 -12.93 2.396 1 96.12 158 ASN A CA 1
ATOM 1243 C C . ASN A 1 158 ? -11.883 -13.25 3.691 1 96.12 158 ASN A C 1
ATOM 1245 O O . ASN A 1 158 ? -11.562 -14.414 3.955 1 96.12 158 ASN A O 1
ATOM 1249 N N . SER A 1 159 ? -11.461 -12.273 4.398 1 92.44 159 SER A N 1
ATOM 1250 C CA . SER A 1 159 ? -10.922 -12.32 5.754 1 92.44 159 SER A CA 1
ATOM 1251 C C . SER A 1 159 ? -9.453 -12.727 5.75 1 92.44 159 SER A C 1
ATOM 1253 O O . SER A 1 159 ? -8.867 -12.961 6.809 1 92.44 159 SER A O 1
ATOM 1255 N N . ASN A 1 160 ? -8.914 -12.812 4.539 1 93.94 160 ASN A N 1
ATOM 1256 C CA . ASN A 1 160 ? -7.488 -13.086 4.414 1 93.94 160 ASN A CA 1
ATOM 1257 C C . ASN A 1 160 ? -6.75 -11.914 3.77 1 93.94 160 ASN A C 1
ATOM 1259 O O . ASN A 1 160 ? -7.355 -11.117 3.047 1 93.94 160 ASN A O 1
ATOM 1263 N N . ILE A 1 161 ? -5.512 -11.922 4.09 1 92.5 161 ILE A N 1
ATOM 1264 C CA . ILE A 1 161 ? -4.695 -10.906 3.439 1 92.5 161 ILE A CA 1
ATOM 1265 C C . ILE A 1 161 ? -4.766 -11.078 1.925 1 92.5 161 ILE A C 1
ATOM 1267 O O . ILE A 1 161 ? -4.688 -12.195 1.417 1 92.5 161 ILE A O 1
ATOM 1271 N N . LEU A 1 162 ? -4.945 -10.047 1.216 1 95.5 162 LEU A N 1
ATOM 1272 C CA . LEU A 1 162 ? -5.059 -10.102 -0.238 1 95.5 162 LEU A CA 1
ATOM 1273 C C . LEU A 1 162 ? -3.691 -10.297 -0.883 1 95.5 162 LEU A C 1
ATOM 1275 O O . LEU A 1 162 ? -2.811 -9.438 -0.751 1 95.5 162 LEU A O 1
ATOM 1279 N N . ASN A 1 163 ? -3.484 -11.383 -1.501 1 94.5 163 ASN A N 1
ATOM 1280 C CA . ASN A 1 163 ? -2.324 -11.57 -2.365 1 94.5 163 ASN A CA 1
ATOM 1281 C C . ASN A 1 163 ? -2.562 -10.992 -3.758 1 94.5 163 ASN A C 1
ATOM 1283 O O . ASN A 1 163 ? -3.549 -11.336 -4.414 1 94.5 163 ASN A O 1
ATOM 1287 N N . LEU A 1 164 ? -1.683 -10.219 -4.227 1 96.44 164 LEU A N 1
ATOM 1288 C CA . LEU A 1 164 ? -1.868 -9.523 -5.5 1 96.44 164 LEU A CA 1
ATOM 1289 C C . LEU A 1 164 ? -1.499 -10.43 -6.668 1 96.44 164 LEU A C 1
ATOM 1291 O O . LEU A 1 164 ? -0.392 -10.977 -6.715 1 96.44 164 LEU A O 1
ATOM 1295 N N . GLU A 1 165 ? -2.459 -10.586 -7.5 1 95.44 165 GLU A N 1
ATOM 1296 C CA . GLU A 1 165 ? -2.197 -11.25 -8.773 1 95.44 165 GLU A CA 1
ATOM 1297 C C . GLU A 1 165 ? -1.675 -10.266 -9.812 1 95.44 165 GLU A C 1
ATOM 1299 O O . GLU A 1 165 ? -1.539 -9.078 -9.531 1 95.44 165 GLU A O 1
ATOM 1304 N N . GLN A 1 166 ? -1.352 -10.781 -10.961 1 94.5 166 GLN A N 1
ATOM 1305 C CA . GLN A 1 166 ? -0.768 -9.961 -12.016 1 94.5 166 GLN A CA 1
ATOM 1306 C C . GLN A 1 166 ? -1.737 -8.875 -12.469 1 94.5 166 GLN A C 1
ATOM 1308 O O . GLN A 1 166 ? -1.315 -7.805 -12.914 1 94.5 166 GLN A O 1
ATOM 1313 N N . ASN A 1 167 ? -3.018 -9.148 -12.312 1 96.5 167 ASN A N 1
ATOM 1314 C CA . ASN A 1 167 ? -4.008 -8.195 -12.789 1 96.5 167 ASN A CA 1
ATOM 1315 C C . ASN A 1 167 ? -4.473 -7.266 -11.672 1 96.5 167 ASN A C 1
ATOM 1317 O O . ASN A 1 167 ? -5.457 -6.539 -11.828 1 96.5 167 ASN A O 1
ATOM 1321 N N . HIS A 1 168 ? -3.828 -7.344 -10.547 1 98.06 168 HIS A N 1
ATOM 1322 C CA . HIS A 1 168 ? -4.133 -6.484 -9.406 1 98.06 168 HIS A CA 1
ATOM 1323 C C . HIS A 1 168 ? -3.168 -5.305 -9.336 1 98.06 168 HIS A C 1
ATOM 1325 O O . HIS A 1 168 ? -1.975 -5.457 -9.602 1 98.06 168 HIS A O 1
ATOM 1331 N N . GLN A 1 169 ? -3.705 -4.195 -8.953 1 98.25 169 GLN A N 1
ATOM 1332 C CA . GLN A 1 169 ? -2.91 -3.02 -8.617 1 98.25 169 GLN A CA 1
ATOM 1333 C C . GLN A 1 169 ? -3.516 -2.264 -7.438 1 98.25 169 GLN A C 1
ATOM 1335 O O . GLN A 1 169 ? -4.727 -2.033 -7.395 1 98.25 169 GLN A O 1
ATOM 1340 N N . VAL A 1 170 ? -2.684 -1.902 -6.504 1 98.62 170 VAL A N 1
ATOM 1341 C CA . VAL A 1 170 ? -3.129 -1.105 -5.363 1 98.62 170 VAL A CA 1
ATOM 1342 C C . VAL A 1 170 ? -2.508 0.288 -5.438 1 98.62 170 VAL A C 1
ATOM 1344 O O . VAL A 1 170 ? -1.301 0.427 -5.645 1 98.62 170 VAL A O 1
ATOM 1347 N N . GLN A 1 171 ? -3.32 1.258 -5.316 1 98.56 171 GLN A N 1
ATOM 1348 C CA . GLN A 1 171 ? -2.883 2.648 -5.262 1 98.56 171 GLN A CA 1
ATOM 1349 C C . GLN A 1 171 ? -3.26 3.291 -3.93 1 98.56 171 GLN A C 1
ATOM 1351 O O . GLN A 1 171 ? -4.43 3.291 -3.543 1 98.56 171 GLN A O 1
ATOM 1356 N N . GLN A 1 172 ? -2.266 3.887 -3.277 1 98.31 172 GLN A N 1
ATOM 1357 C CA . GLN A 1 172 ? -2.506 4.512 -1.981 1 98.31 172 GLN A CA 1
ATOM 1358 C C . GLN A 1 172 ? -2.096 5.98 -1.995 1 98.31 172 GLN A C 1
ATOM 1360 O O . GLN A 1 172 ? -1.026 6.328 -2.504 1 98.31 172 GLN A O 1
ATOM 1365 N N . THR A 1 173 ? -2.945 6.801 -1.516 1 98 173 THR A N 1
ATOM 1366 C CA . THR A 1 173 ? -2.66 8.203 -1.23 1 98 173 THR A CA 1
ATOM 1367 C C . THR A 1 173 ? -2.924 8.523 0.238 1 98 173 THR A C 1
ATOM 1369 O O . THR A 1 173 ? -3.227 7.625 1.028 1 98 173 THR A O 1
ATOM 1372 N N . SER A 1 174 ? -2.77 9.805 0.565 1 96.06 174 SER A N 1
ATOM 1373 C CA . SER A 1 174 ? -3.057 10.219 1.935 1 96.06 174 SER A CA 1
ATOM 1374 C C . SER A 1 174 ? -4.551 10.156 2.23 1 96.06 174 SER A C 1
ATOM 1376 O O . SER A 1 174 ? -4.961 10.156 3.393 1 96.06 174 SER A O 1
ATOM 1378 N N . GLU A 1 175 ? -5.359 9.945 1.123 1 97.06 175 GLU A N 1
ATOM 1379 C CA . GLU A 1 175 ? -6.797 10.094 1.329 1 97.06 175 GLU A CA 1
ATOM 1380 C C . GLU A 1 175 ? -7.547 8.836 0.899 1 97.06 175 GLU A C 1
ATOM 1382 O O . GLU A 1 175 ? -8.766 8.742 1.076 1 97.06 175 GLU A O 1
ATOM 1387 N N . SER A 1 176 ? -6.773 7.934 0.312 1 98.5 176 SER A N 1
ATOM 1388 C CA . SER A 1 176 ? -7.539 6.801 -0.19 1 98.5 176 SER A CA 1
ATOM 1389 C C . SER A 1 176 ? -6.637 5.598 -0.452 1 98.5 176 SER A C 1
ATOM 1391 O O . SER A 1 176 ? -5.418 5.738 -0.538 1 98.5 176 SER A O 1
ATOM 1393 N N . LEU A 1 177 ? -7.234 4.398 -0.496 1 98.62 177 LEU A N 1
ATOM 1394 C CA . LEU A 1 177 ? -6.676 3.117 -0.914 1 98.62 177 LEU A CA 1
ATOM 1395 C C . LEU A 1 177 ? -7.535 2.475 -1.997 1 98.62 177 LEU A C 1
ATOM 1397 O O . LEU A 1 177 ? -8.703 2.16 -1.762 1 98.62 177 LEU A O 1
ATOM 1401 N N . GLN A 1 178 ? -6.887 2.316 -3.135 1 98.75 178 GLN A N 1
ATOM 1402 C CA . GLN A 1 178 ? -7.641 1.809 -4.277 1 98.75 178 GLN A CA 1
ATOM 1403 C C . GLN A 1 178 ? -7.094 0.463 -4.742 1 98.75 178 GLN A C 1
ATOM 1405 O O . GLN A 1 178 ? -5.883 0.294 -4.879 1 98.75 178 GLN A O 1
ATOM 1410 N N . LEU A 1 179 ? -7.977 -0.485 -4.945 1 98.62 179 LEU A N 1
ATOM 1411 C CA . LEU A 1 179 ? -7.645 -1.75 -5.598 1 98.62 179 LEU A CA 1
ATOM 1412 C C . LEU A 1 179 ? -8.219 -1.8 -7.008 1 98.62 179 LEU A C 1
ATOM 1414 O O . LEU A 1 179 ? -9.422 -1.659 -7.203 1 98.62 179 LEU A O 1
ATOM 1418 N N . SER A 1 180 ? -7.359 -1.959 -7.996 1 98.75 180 SER A N 1
ATOM 1419 C CA . SER A 1 180 ? -7.773 -2.119 -9.383 1 98.75 180 SER A CA 1
ATOM 1420 C C . SER A 1 180 ? -7.578 -3.555 -9.859 1 98.75 180 SER A C 1
ATOM 1422 O O . SER A 1 180 ? -6.496 -4.129 -9.695 1 98.75 180 SER A O 1
ATOM 1424 N N . ILE A 1 181 ? -8.555 -4.105 -10.414 1 98.25 181 ILE A N 1
ATOM 1425 C CA . ILE A 1 181 ? -8.5 -5.445 -10.984 1 98.25 181 ILE A CA 1
ATOM 1426 C C . ILE A 1 181 ? -8.836 -5.383 -12.477 1 98.25 181 ILE A C 1
ATOM 1428 O O . ILE A 1 181 ? -9.938 -4.988 -12.859 1 98.25 181 ILE A O 1
ATOM 1432 N N . THR A 1 182 ? -7.922 -5.684 -13.273 1 98.31 182 THR A N 1
ATOM 1433 C CA . THR A 1 182 ? -8.156 -5.695 -14.719 1 98.31 182 THR A CA 1
ATOM 1434 C C . THR A 1 182 ? -8.672 -7.059 -15.172 1 98.31 182 THR A C 1
ATOM 1436 O O . THR A 1 182 ? -8.258 -8.094 -14.641 1 98.31 182 THR A O 1
ATOM 1439 N N . LYS A 1 183 ? -9.617 -7.086 -16.156 1 97.06 183 LYS A N 1
ATOM 1440 C CA . LYS A 1 183 ? -10.188 -8.312 -16.719 1 97.06 183 LYS A CA 1
ATOM 1441 C C . LYS A 1 183 ? -10.609 -9.273 -15.609 1 97.06 183 LYS A C 1
ATOM 1443 O O . LYS A 1 183 ? -10.117 -10.398 -15.531 1 97.06 183 LYS A O 1
ATOM 1448 N N . VAL A 1 184 ? -11.562 -8.859 -14.898 1 96.94 184 VAL A N 1
ATOM 1449 C CA . VAL A 1 184 ? -12.016 -9.562 -13.703 1 96.94 184 VAL A CA 1
ATOM 1450 C C . VAL A 1 184 ? -12.461 -10.977 -14.078 1 96.94 184 VAL A C 1
ATOM 1452 O O . VAL A 1 184 ? -13.047 -11.188 -15.141 1 96.94 184 VAL A O 1
ATOM 1455 N N . LYS A 1 185 ? -12.188 -11.898 -13.227 1 96.31 185 LYS A N 1
ATOM 1456 C CA . LYS A 1 185 ? -12.609 -13.289 -13.352 1 96.31 185 LYS A CA 1
ATOM 1457 C C . LYS A 1 185 ? -13.688 -13.633 -12.32 1 96.31 185 LYS A C 1
ATOM 1459 O O . LYS A 1 185 ? -13.898 -12.883 -11.367 1 96.31 185 LYS A O 1
ATOM 1464 N N . LYS A 1 186 ? -14.328 -14.742 -12.492 1 95.31 186 LYS A N 1
ATOM 1465 C CA . LYS A 1 186 ? -15.352 -15.203 -11.555 1 95.31 186 LYS A CA 1
ATOM 1466 C C . LYS A 1 186 ? -14.773 -15.375 -10.156 1 95.31 186 LYS A C 1
ATOM 1468 O O . LYS A 1 186 ? -15.461 -15.141 -9.156 1 95.31 186 LYS A O 1
ATOM 1473 N N . SER A 1 187 ? -13.5 -15.781 -10.164 1 94.62 187 SER A N 1
ATOM 1474 C CA . SER A 1 187 ? -12.844 -16.031 -8.883 1 94.62 187 SER A CA 1
ATOM 1475 C C . SER A 1 187 ? -12.633 -14.742 -8.109 1 94.62 187 SER A C 1
ATOM 1477 O O . SER A 1 187 ? -12.344 -14.773 -6.91 1 94.62 187 SER A O 1
ATOM 1479 N N . ASP A 1 188 ? -12.734 -13.602 -8.797 1 96.75 188 ASP A N 1
ATOM 1480 C CA . ASP A 1 188 ? -12.562 -12.312 -8.133 1 96.75 188 ASP A CA 1
ATOM 1481 C C . ASP A 1 188 ? -13.789 -11.953 -7.305 1 96.75 188 ASP A C 1
ATOM 1483 O O . ASP A 1 188 ? -13.75 -11.031 -6.488 1 96.75 188 ASP A O 1
ATOM 1487 N N . ASN A 1 189 ? -14.867 -12.695 -7.527 1 96.62 189 ASN A N 1
ATOM 1488 C CA . ASN A 1 189 ? -16.062 -12.508 -6.715 1 96.62 189 ASN A CA 1
ATOM 1489 C C . ASN A 1 189 ? -15.758 -12.688 -5.227 1 96.62 189 ASN A C 1
ATOM 1491 O O . ASN A 1 189 ? -15.016 -13.594 -4.844 1 96.62 189 ASN A O 1
ATOM 1495 N N . GLY A 1 190 ? -16.344 -11.727 -4.367 1 97.12 190 GLY A N 1
ATOM 1496 C CA . GLY A 1 190 ? -16.141 -11.891 -2.938 1 97.12 190 GLY A CA 1
ATOM 1497 C C . GLY A 1 190 ? -16.203 -10.578 -2.17 1 97.12 190 GLY A C 1
ATOM 1498 O O . GLY A 1 190 ? -16.672 -9.57 -2.699 1 97.12 190 GLY A O 1
ATOM 1499 N N . THR A 1 191 ? -15.906 -10.664 -0.927 1 98.12 191 THR A N 1
ATOM 1500 C CA . THR A 1 191 ? -15.883 -9.508 -0.039 1 98.12 191 THR A CA 1
ATOM 1501 C C . THR A 1 191 ? -14.453 -9.016 0.166 1 98.12 191 THR A C 1
ATOM 1503 O O . THR A 1 191 ? -13.578 -9.781 0.579 1 98.12 191 THR A O 1
ATOM 1506 N N . TYR A 1 192 ? -14.281 -7.785 -0.242 1 98.5 192 TYR A N 1
ATOM 1507 C CA . TYR A 1 192 ? -13.016 -7.113 -0 1 98.5 192 TYR A CA 1
ATOM 1508 C C . TYR A 1 192 ? -13.125 -6.137 1.166 1 98.5 192 TYR A C 1
ATOM 1510 O O . TYR A 1 192 ? -14.031 -5.301 1.198 1 98.5 192 TYR A O 1
ATOM 1518 N N . SER A 1 193 ? -12.211 -6.254 2.107 1 98.75 193 SER A N 1
ATOM 1519 C CA . SER A 1 193 ? -12.234 -5.391 3.281 1 98.75 193 SER A CA 1
ATOM 1520 C C . SER A 1 193 ? -11.047 -4.434 3.291 1 98.75 193 SER A C 1
ATOM 1522 O O . SER A 1 193 ? -9.906 -4.855 3.082 1 98.75 193 SER A O 1
ATOM 1524 N N . CYS A 1 194 ? -11.344 -3.232 3.389 1 98.25 194 CYS A N 1
ATOM 1525 C CA . CYS A 1 194 ? -10.32 -2.221 3.617 1 98.25 194 CYS A CA 1
ATOM 1526 C C . CYS A 1 194 ? -10.102 -1.993 5.105 1 98.25 194 CYS A C 1
ATOM 1528 O O . CYS A 1 194 ? -11.016 -1.593 5.82 1 98.25 194 CYS A O 1
ATOM 1530 N N . ILE A 1 195 ? -8.906 -2.211 5.566 1 98.25 195 ILE A N 1
ATOM 1531 C CA . ILE A 1 195 ? -8.594 -2.07 6.984 1 98.25 195 ILE A CA 1
ATOM 1532 C C . ILE A 1 195 ? -7.68 -0.863 7.191 1 98.25 195 ILE A C 1
ATOM 1534 O O . ILE A 1 195 ? -6.68 -0.706 6.492 1 98.25 195 ILE A O 1
ATOM 1538 N N . ALA A 1 196 ? -8.07 -0.008 8.062 1 98.38 196 ALA A N 1
ATOM 1539 C CA . ALA A 1 196 ? -7.277 1.148 8.477 1 98.38 196 ALA A CA 1
ATOM 1540 C C . ALA A 1 196 ? -6.891 1.05 9.953 1 98.38 196 ALA A C 1
ATOM 1542 O O . ALA A 1 196 ? -7.758 1.034 10.828 1 98.38 196 ALA A O 1
ATOM 1543 N N . ASN A 1 197 ? -5.594 1.032 10.141 1 97.75 197 ASN A N 1
ATOM 1544 C CA . ASN A 1 197 ? -5.09 0.854 11.5 1 97.75 197 ASN A CA 1
ATOM 1545 C C . ASN A 1 197 ? -4.352 2.096 11.984 1 97.75 197 ASN A C 1
ATOM 1547 O O . ASN A 1 197 ? -3.326 2.477 11.422 1 97.75 197 ASN A O 1
ATOM 1551 N N . SER A 1 198 ? -4.859 2.77 12.984 1 97.06 198 SER A N 1
ATOM 1552 C CA . SER A 1 198 ? -4.219 3.893 13.656 1 97.06 198 SER A CA 1
ATOM 1553 C C . SER A 1 198 ? -3.998 3.598 15.141 1 97.06 198 SER A C 1
ATOM 1555 O O . SER A 1 198 ? -4.594 2.668 15.688 1 97.06 198 SER A O 1
ATOM 1557 N N . PRO A 1 199 ? -3.07 4.367 15.789 1 96.31 199 PRO A N 1
ATOM 1558 C CA . PRO A 1 199 ? -2.869 4.148 17.219 1 96.31 199 PRO A CA 1
ATOM 1559 C C . PRO A 1 199 ? -4.156 4.309 18.031 1 96.31 199 PRO A C 1
ATOM 1561 O O . PRO A 1 199 ? -4.262 3.787 19.141 1 96.31 199 PRO A O 1
ATOM 1564 N N . LEU A 1 200 ? -5.094 5.023 17.469 1 97.25 200 LEU A N 1
ATOM 1565 C CA . LEU A 1 200 ? -6.332 5.285 18.188 1 97.25 200 LEU A CA 1
ATOM 1566 C C . LEU A 1 200 ? -7.305 4.121 18.047 1 97.25 200 LEU A C 1
ATOM 1568 O O . LEU A 1 200 ? -7.93 3.707 19.031 1 97.25 200 LEU A O 1
ATOM 1572 N N . GLN A 1 201 ? -7.414 3.664 16.812 1 97.5 201 GLN A N 1
ATOM 1573 C CA . GLN A 1 201 ? -8.391 2.609 16.562 1 97.5 201 GLN A CA 1
ATOM 1574 C C . GLN A 1 201 ? -8.148 1.954 15.203 1 97.5 201 GLN A C 1
ATOM 1576 O O . GLN A 1 201 ? -7.602 2.578 14.297 1 97.5 201 GLN A O 1
ATOM 1581 N N . MET A 1 202 ? -8.547 0.703 15.156 1 98 202 MET A N 1
ATOM 1582 C CA . MET A 1 202 ? -8.594 0.001 13.875 1 98 202 MET A CA 1
ATOM 1583 C C . MET A 1 202 ? -10.016 -0.012 13.312 1 98 202 MET A C 1
ATOM 1585 O O . MET A 1 202 ? -10.969 -0.31 14.039 1 98 202 MET A O 1
ATOM 1589 N N . GLU A 1 203 ? -10.18 0.385 12.055 1 98.38 203 GLU A N 1
ATOM 1590 C CA . GLU A 1 203 ? -11.492 0.404 11.406 1 98.38 203 GLU A CA 1
ATOM 1591 C C . GLU A 1 203 ? -11.484 -0.419 10.117 1 98.38 203 GLU A C 1
ATOM 1593 O O . GLU A 1 203 ? -10.461 -0.512 9.445 1 98.38 203 GLU A O 1
ATOM 1598 N N . THR A 1 204 ? -12.602 -1.073 9.812 1 98.44 204 THR A N 1
ATOM 1599 C CA . THR A 1 204 ? -12.742 -1.901 8.625 1 98.44 204 THR A CA 1
ATOM 1600 C C . THR A 1 204 ? -14 -1.525 7.844 1 98.44 204 THR A C 1
ATOM 1602 O O . THR A 1 204 ? -15.031 -1.228 8.438 1 98.44 204 THR A O 1
ATOM 1605 N N . LYS A 1 205 ? -13.898 -1.455 6.57 1 98.56 205 LYS A N 1
ATOM 1606 C CA . LYS A 1 205 ? -15.055 -1.308 5.688 1 98.56 205 LYS A CA 1
ATOM 1607 C C . LYS A 1 205 ? -15.07 -2.391 4.613 1 98.56 205 LYS A C 1
ATOM 1609 O O . LYS A 1 205 ? -14.055 -2.639 3.961 1 98.56 205 LYS A O 1
ATOM 1614 N N . ASP A 1 206 ? -16.172 -3.004 4.398 1 98.5 206 ASP A N 1
ATOM 1615 C CA . ASP A 1 206 ? -16.312 -4.098 3.441 1 98.5 206 ASP A CA 1
ATOM 1616 C C . ASP A 1 206 ? -16.828 -3.584 2.094 1 98.5 206 ASP A C 1
ATOM 1618 O O . ASP A 1 206 ? -17.703 -2.719 2.043 1 98.5 206 ASP A O 1
ATOM 1622 N N . PHE A 1 207 ? -16.312 -4.082 1.085 1 98.5 207 PHE A N 1
ATOM 1623 C CA . PHE A 1 207 ? -16.719 -3.883 -0.299 1 98.5 207 PHE A CA 1
ATOM 1624 C C . PHE A 1 207 ? -17.125 -5.207 -0.94 1 98.5 207 PHE A C 1
ATOM 1626 O O . PHE A 1 207 ? -16.328 -6.152 -0.962 1 98.5 207 PHE A O 1
ATOM 1633 N N . HIS A 1 208 ? -18.281 -5.289 -1.464 1 98.38 208 HIS A N 1
ATOM 1634 C CA . HIS A 1 208 ? -18.766 -6.52 -2.088 1 98.38 208 HIS A CA 1
ATOM 1635 C C . HIS A 1 208 ? -18.656 -6.441 -3.607 1 98.38 208 HIS A C 1
ATOM 1637 O O . HIS A 1 208 ? -19.234 -5.547 -4.23 1 98.38 208 HIS A O 1
ATOM 1643 N N . LEU A 1 209 ? -17.906 -7.281 -4.164 1 98.06 209 LEU A N 1
ATOM 1644 C CA . LEU A 1 209 ? -17.766 -7.371 -5.613 1 98.06 209 LEU A CA 1
ATOM 1645 C C . LEU A 1 209 ? -18.484 -8.602 -6.16 1 98.06 209 LEU A C 1
ATOM 1647 O O . LEU A 1 209 ? -18.203 -9.727 -5.75 1 98.06 209 LEU A O 1
ATOM 1651 N N . ILE A 1 210 ? -19.422 -8.383 -7.062 1 97.69 210 ILE A N 1
ATOM 1652 C CA . ILE A 1 210 ? -20.156 -9.453 -7.73 1 97.69 210 ILE A CA 1
ATOM 1653 C C . ILE A 1 210 ? -19.766 -9.516 -9.203 1 97.69 210 ILE A C 1
ATOM 1655 O O . ILE A 1 210 ? -19.875 -8.516 -9.922 1 97.69 210 ILE A O 1
ATOM 1659 N N . VAL A 1 211 ? -19.281 -10.633 -9.594 1 97 211 VAL A N 1
ATOM 1660 C CA . VAL A 1 211 ? -18.875 -10.82 -10.984 1 97 211 VAL A CA 1
ATOM 1661 C C . VAL A 1 211 ? -19.906 -11.695 -11.703 1 97 211 VAL A C 1
ATOM 1663 O O . VAL A 1 211 ? -20.109 -12.852 -11.328 1 97 211 VAL A O 1
ATOM 1666 N N . LYS A 1 212 ? -20.531 -11.156 -12.734 1 95.25 212 LYS A N 1
ATOM 1667 C CA . LYS A 1 212 ? -21.531 -11.891 -13.516 1 95.25 212 LYS A CA 1
ATOM 1668 C C . LYS A 1 212 ? -20.922 -12.477 -14.781 1 95.25 212 LYS A C 1
ATOM 1670 O O . LYS A 1 212 ? -20.016 -11.875 -15.383 1 95.25 212 LYS A O 1
ATOM 1675 N N . ALA A 1 213 ? -21.328 -13.648 -15.102 1 87.75 213 ALA A N 1
ATOM 1676 C CA . ALA A 1 213 ? -20.859 -14.312 -16.312 1 87.75 213 ALA A CA 1
ATOM 1677 C C . ALA A 1 213 ? -21.281 -13.539 -17.562 1 87.75 213 ALA A C 1
ATOM 1679 O O . ALA A 1 213 ? -22.312 -12.867 -17.562 1 87.75 213 ALA A O 1
ATOM 1680 N N . LEU A 1 214 ? -20.359 -13.531 -18.516 1 76.12 214 LEU A N 1
ATOM 1681 C CA . LEU A 1 214 ? -20.703 -12.945 -19.812 1 76.12 214 LEU A CA 1
ATOM 1682 C C . LEU A 1 214 ? -21.875 -13.68 -20.469 1 76.12 214 LEU A C 1
ATOM 1684 O O . LEU A 1 214 ? -21.938 -14.914 -20.422 1 76.12 214 LEU A O 1
ATOM 1688 N N . HIS A 1 215 ? -23.062 -13.062 -20.5 1 65.25 215 HIS A N 1
ATOM 1689 C CA . HIS A 1 215 ? -24.094 -13.672 -21.328 1 65.25 215 HIS A CA 1
ATOM 1690 C C . HIS A 1 215 ? -23.703 -13.664 -22.797 1 65.25 215 HIS A C 1
ATOM 1692 O O . HIS A 1 215 ? -23.359 -12.617 -23.359 1 65.25 215 HIS A O 1
ATOM 1698 N N . LYS A 1 216 ? -23.047 -14.664 -23.234 1 57.16 216 LYS A N 1
ATOM 1699 C CA . LYS A 1 216 ? -22.969 -14.758 -24.688 1 57.16 216 LYS A CA 1
ATOM 1700 C C . LYS A 1 216 ? -24.359 -14.641 -25.312 1 57.16 216 LYS A C 1
ATOM 1702 O O . LYS A 1 216 ? -25.266 -15.398 -24.969 1 57.16 216 LYS A O 1
ATOM 1707 N N . GLY A 1 217 ? -24.922 -13.531 -25.453 1 41.31 217 GLY A N 1
ATOM 1708 C CA . GLY A 1 217 ? -26.016 -13.531 -26.422 1 41.31 217 GLY A CA 1
ATOM 1709 C C . GLY A 1 217 ? -25.641 -14.188 -27.734 1 41.31 217 GLY A C 1
ATOM 1710 O O . GLY A 1 217 ? -24.469 -14.289 -28.078 1 41.31 217 GLY A O 1
ATOM 1711 N N . MET B 1 1 ? -28.375 -102.625 -27.859 1 26.44 1 MET B N 1
ATOM 1712 C CA . MET B 1 1 ? -27.297 -102 -28.594 1 26.44 1 MET B CA 1
ATOM 1713 C C . MET B 1 1 ? -27.469 -100.5 -28.594 1 26.44 1 MET B C 1
ATOM 1715 O O . MET B 1 1 ? -26.516 -99.75 -28.859 1 26.44 1 MET B O 1
ATOM 1719 N N . ALA B 1 2 ? -28.75 -100 -28.516 1 40.12 2 ALA B N 1
ATOM 1720 C CA . ALA B 1 2 ? -29.156 -98.625 -28.734 1 40.12 2 ALA B CA 1
ATOM 1721 C C . ALA B 1 2 ? -28.797 -97.75 -27.531 1 40.12 2 ALA B C 1
ATOM 1723 O O . ALA B 1 2 ? -28.922 -96.5 -27.578 1 40.12 2 ALA B O 1
ATOM 1724 N N . TRP B 1 3 ? -28.531 -98.312 -26.359 1 38.66 3 TRP B N 1
ATOM 1725 C CA . TRP B 1 3 ? -28.312 -97.562 -25.141 1 38.66 3 TRP B CA 1
ATOM 1726 C C . TRP B 1 3 ? -27.016 -96.75 -25.234 1 38.66 3 TRP B C 1
ATOM 1728 O O . TRP B 1 3 ? -26.781 -95.812 -24.453 1 38.66 3 TRP B O 1
ATOM 1738 N N . LYS B 1 4 ? -26.078 -97.125 -26.172 1 41.88 4 LYS B N 1
ATOM 1739 C CA . LYS B 1 4 ? -24.703 -96.625 -26.219 1 41.88 4 LYS B CA 1
ATOM 1740 C C . LYS B 1 4 ? -24.672 -95.188 -26.672 1 41.88 4 LYS B C 1
ATOM 1742 O O . LYS B 1 4 ? -23.672 -94.5 -26.469 1 41.88 4 LYS B O 1
ATOM 1747 N N . ILE B 1 5 ? -25.797 -94.812 -27.438 1 41.41 5 ILE B N 1
ATOM 1748 C CA . ILE B 1 5 ? -25.516 -93.562 -28.188 1 41.41 5 ILE B CA 1
ATOM 1749 C C . ILE B 1 5 ? -25.656 -92.375 -27.266 1 41.41 5 ILE B C 1
ATOM 1751 O O . ILE B 1 5 ? -24.906 -91.375 -27.391 1 41.41 5 ILE B O 1
ATOM 1755 N N . SER B 1 6 ? -26.625 -92.375 -26.266 1 42.03 6 SER B N 1
ATOM 1756 C CA . SER B 1 6 ? -27.031 -91.062 -25.719 1 42.03 6 SER B CA 1
ATOM 1757 C C . SER B 1 6 ? -25.984 -90.5 -24.766 1 42.03 6 SER B C 1
ATOM 1759 O O . SER B 1 6 ? -26.062 -89.375 -24.359 1 42.03 6 SER B O 1
ATOM 1761 N N . CYS B 1 7 ? -25.109 -91.438 -24.25 1 36.88 7 CYS B N 1
ATOM 1762 C CA . CYS B 1 7 ? -24.156 -90.938 -23.234 1 36.88 7 CYS B CA 1
ATOM 1763 C C . CYS B 1 7 ? -23.094 -90.062 -23.859 1 36.88 7 CYS B C 1
ATOM 1765 O O . CYS B 1 7 ? -22.391 -89.312 -23.156 1 36.88 7 CYS B O 1
ATOM 1767 N N . LEU B 1 8 ? -22.812 -90.375 -25.141 1 40.69 8 LEU B N 1
ATOM 1768 C CA . LEU B 1 8 ? -21.688 -89.625 -25.734 1 40.69 8 LEU B CA 1
ATOM 1769 C C . LEU B 1 8 ? -22.016 -88.188 -25.906 1 40.69 8 LEU B C 1
ATOM 1771 O O . LEU B 1 8 ? -21.125 -87.312 -25.766 1 40.69 8 LEU B O 1
ATOM 1775 N N . MET B 1 9 ? -23.359 -87.812 -26.219 1 37.5 9 MET B N 1
ATOM 1776 C CA . MET B 1 9 ? -23.641 -86.375 -26.531 1 37.5 9 MET B CA 1
ATOM 1777 C C . MET B 1 9 ? -23.562 -85.5 -25.281 1 37.5 9 MET B C 1
ATOM 1779 O O . MET B 1 9 ? -23.594 -84.312 -25.375 1 37.5 9 MET B O 1
ATOM 1783 N N . ARG B 1 10 ? -23.969 -86.125 -24.109 1 40.19 10 ARG B N 1
ATOM 1784 C CA . ARG B 1 10 ? -23.953 -85.25 -22.938 1 40.19 10 ARG B CA 1
ATOM 1785 C C . ARG B 1 10 ? -22.531 -84.75 -22.656 1 40.19 10 ARG B C 1
ATOM 1787 O O . ARG B 1 10 ? -22.344 -83.75 -21.953 1 40.19 10 ARG B O 1
ATOM 1794 N N . MET B 1 11 ? -21.625 -85.812 -22.984 1 36.75 11 MET B N 1
ATOM 1795 C CA . MET B 1 11 ? -20.266 -85.375 -22.641 1 36.75 11 MET B CA 1
ATOM 1796 C C . MET B 1 11 ? -19.812 -84.25 -23.5 1 36.75 11 MET B C 1
ATOM 1798 O O . MET B 1 11 ? -18.891 -83.5 -23.125 1 36.75 11 MET B O 1
ATOM 1802 N N . CYS B 1 12 ? -20.203 -84.312 -24.812 1 40.31 12 CYS B N 1
ATOM 1803 C CA . CYS B 1 12 ? -19.703 -83.25 -25.656 1 40.31 12 CYS B CA 1
ATOM 1804 C C . CYS B 1 12 ? -20.188 -81.875 -25.156 1 40.31 12 CYS B C 1
ATOM 1806 O O . CYS B 1 12 ? -19.516 -80.875 -25.344 1 40.31 12 CYS B O 1
ATOM 1808 N N . ARG B 1 13 ? -21.547 -81.812 -24.875 1 41.16 13 ARG B N 1
ATOM 1809 C CA . ARG B 1 13 ? -22.094 -80.5 -24.766 1 41.16 13 ARG B CA 1
ATOM 1810 C C . ARG B 1 13 ? -21.438 -79.75 -23.609 1 41.16 13 ARG B C 1
ATOM 1812 O O . ARG B 1 13 ? -21.594 -78.5 -23.5 1 41.16 13 ARG B O 1
ATOM 1819 N N . PHE B 1 14 ? -21.172 -80.562 -22.516 1 40.72 14 PHE B N 1
ATOM 1820 C CA . PHE B 1 14 ? -20.594 -79.75 -21.469 1 40.72 14 PHE B CA 1
ATOM 1821 C C . PHE B 1 14 ? -19.219 -79.188 -21.875 1 40.72 14 PHE B C 1
ATOM 1823 O O . PHE B 1 14 ? -18.469 -78.688 -21.047 1 40.72 14 PHE B O 1
ATOM 1830 N N . LEU B 1 15 ? -18.594 -79.812 -23 1 42.47 15 LEU B N 1
ATOM 1831 C CA . LEU B 1 15 ? -17.438 -79 -23.391 1 42.47 15 LEU B CA 1
ATOM 1832 C C . LEU B 1 15 ? -17.828 -77.5 -23.469 1 42.47 15 LEU B C 1
ATOM 1834 O O . LEU B 1 15 ? -18.359 -77.062 -24.5 1 42.47 15 LEU B O 1
ATOM 1838 N N . LEU B 1 16 ? -18.875 -77.125 -22.641 1 39.5 16 LEU B N 1
ATOM 1839 C CA . LEU B 1 16 ? -19.062 -75.688 -22.531 1 39.5 16 LEU B CA 1
ATOM 1840 C C . LEU B 1 16 ? -17.719 -74.938 -22.656 1 39.5 16 LEU B C 1
ATOM 1842 O O . LEU B 1 16 ? -16.703 -75.375 -22.141 1 39.5 16 LEU B O 1
ATOM 1846 N N . LEU B 1 17 ? -17.578 -74.062 -23.703 1 40.69 17 LEU B N 1
ATOM 1847 C CA . LEU B 1 17 ? -16.766 -72.938 -24.047 1 40.69 17 LEU B CA 1
ATOM 1848 C C . LEU B 1 17 ? -16.328 -72.125 -22.797 1 40.69 17 LEU B C 1
ATOM 1850 O O . LEU B 1 17 ? -17.141 -71.438 -22.203 1 40.69 17 LEU B O 1
ATOM 1854 N N . VAL B 1 18 ? -15.797 -72.812 -21.719 1 44.66 18 VAL B N 1
ATOM 1855 C CA . VAL B 1 18 ? -15.055 -71.938 -20.828 1 44.66 18 VAL B CA 1
ATOM 1856 C C . VAL B 1 18 ? -14.305 -70.875 -21.656 1 44.66 18 VAL B C 1
ATOM 1858 O O . VAL B 1 18 ? -13.297 -71.188 -22.297 1 44.66 18 VAL B O 1
ATOM 1861 N N . ILE B 1 19 ? -15.016 -70.188 -22.578 1 44.06 19 ILE B N 1
ATOM 1862 C CA . ILE B 1 19 ? -14.406 -68.875 -22.969 1 44.06 19 ILE B CA 1
ATOM 1863 C C . ILE B 1 19 ? -13.648 -68.312 -21.781 1 44.06 19 ILE B C 1
ATOM 1865 O O . ILE B 1 19 ? -14.266 -67.875 -20.797 1 44.06 19 ILE B O 1
ATOM 1869 N N . LEU B 1 20 ? -12.578 -68.938 -21.391 1 41.66 20 LEU B N 1
ATOM 1870 C CA . LEU B 1 20 ? -11.633 -68.125 -20.578 1 41.66 20 LEU B CA 1
ATOM 1871 C C . LEU B 1 20 ? -11.703 -66.688 -20.938 1 41.66 20 LEU B C 1
ATOM 1873 O O . LEU B 1 20 ? -11.211 -66.25 -21.984 1 41.66 20 LEU B O 1
ATOM 1877 N N . PHE B 1 21 ? -12.883 -66 -20.797 1 44.19 21 PHE B N 1
ATOM 1878 C CA . PHE B 1 21 ? -12.742 -64.562 -20.719 1 44.19 21 PHE B CA 1
ATOM 1879 C C . PHE B 1 21 ? -11.43 -64.188 -20.031 1 44.19 21 PHE B C 1
ATOM 1881 O O . PHE B 1 21 ? -11.312 -64.25 -18.812 1 44.19 21 PHE B O 1
ATOM 1888 N N . LEU B 1 22 ? -10.32 -64.562 -20.562 1 43.84 22 LEU B N 1
ATOM 1889 C CA . LEU B 1 22 ? -9.172 -63.812 -20.109 1 43.84 22 LEU B CA 1
ATOM 1890 C C . LEU B 1 22 ? -9.531 -62.344 -19.984 1 43.84 22 LEU B C 1
ATOM 1892 O O . LEU B 1 22 ? -10.094 -61.75 -20.922 1 43.84 22 LEU B O 1
ATOM 1896 N N . PRO B 1 23 ? -9.906 -61.875 -18.828 1 44.94 23 PRO B N 1
ATOM 1897 C CA . PRO B 1 23 ? -9.961 -60.406 -18.859 1 44.94 23 PRO B CA 1
ATOM 1898 C C . PRO B 1 23 ? -8.953 -59.781 -19.828 1 44.94 23 PRO B C 1
ATOM 1900 O O . PRO B 1 23 ? -7.844 -60.312 -19.984 1 44.94 23 PRO B O 1
ATOM 1903 N N . CYS B 1 24 ? -9.203 -59.656 -21.125 1 46.5 24 CYS B N 1
ATOM 1904 C CA . CYS B 1 24 ? -8.352 -58.656 -21.797 1 46.5 24 CYS B CA 1
ATOM 1905 C C . CYS B 1 24 ? -7.777 -57.656 -20.797 1 46.5 24 CYS B C 1
ATOM 1907 O O . CYS B 1 24 ? -8.469 -56.75 -20.375 1 46.5 24 CYS B O 1
ATOM 1909 N N . GLU B 1 25 ? -7.145 -58.125 -19.766 1 46.38 25 GLU B N 1
ATOM 1910 C CA . GLU B 1 25 ? -6.406 -57.125 -18.984 1 46.38 25 GLU B CA 1
ATOM 1911 C C . GLU B 1 25 ? -5.703 -56.125 -19.891 1 46.38 25 GLU B C 1
ATOM 1913 O O . GLU B 1 25 ? -4.641 -56.406 -20.453 1 46.38 25 GLU B O 1
ATOM 1918 N N . VAL B 1 26 ? -6.223 -55.594 -20.938 1 51.94 26 VAL B N 1
ATOM 1919 C CA . VAL B 1 26 ? -5.602 -54.406 -21.516 1 51.94 26 VAL B CA 1
ATOM 1920 C C . VAL B 1 26 ? -4.973 -53.562 -20.422 1 51.94 26 VAL B C 1
ATOM 1922 O O . VAL B 1 26 ? -5.676 -52.875 -19.656 1 51.94 26 VAL B O 1
ATOM 1925 N N . THR B 1 27 ? -4.059 -54.062 -19.672 1 57.12 27 THR B N 1
ATOM 1926 C CA . THR B 1 27 ? -3.359 -53.281 -18.672 1 57.12 27 THR B CA 1
ATOM 1927 C C . THR B 1 27 ? -2.752 -52.031 -19.297 1 57.12 27 THR B C 1
ATOM 1929 O O . THR B 1 27 ? -1.87 -52.094 -20.141 1 57.12 27 THR B O 1
ATOM 1932 N N . SER B 1 28 ? -3.406 -51 -19.562 1 68.75 28 SER B N 1
ATOM 1933 C CA . SER B 1 28 ? -2.904 -49.75 -20.062 1 68.75 28 SER B CA 1
ATOM 1934 C C . SER B 1 28 ? -1.689 -49.281 -19.281 1 68.75 28 SER B C 1
ATOM 1936 O O . SER B 1 28 ? -1.624 -49.469 -18.062 1 68.75 28 SER B O 1
ATOM 1938 N N . SER B 1 29 ? -0.609 -49.062 -19.953 1 81 29 SER B N 1
ATOM 1939 C CA . SER B 1 29 ? 0.601 -48.531 -19.344 1 81 29 SER B CA 1
ATOM 1940 C C . SER B 1 29 ? 0.283 -47.312 -18.453 1 81 29 SER B C 1
ATOM 1942 O O . SER B 1 29 ? -0.529 -46.469 -18.828 1 81 29 SER B O 1
ATOM 1944 N N . VAL B 1 30 ? 0.644 -47.531 -17.203 1 90.62 30 VAL B N 1
ATOM 1945 C CA . VAL B 1 30 ? 0.468 -46.438 -16.266 1 90.62 30 VAL B CA 1
ATOM 1946 C C . VAL B 1 30 ? 1.786 -45.688 -16.094 1 90.62 30 VAL B C 1
ATOM 1948 O O . VAL B 1 30 ? 2.838 -46.281 -15.906 1 90.62 30 VAL B O 1
ATOM 1951 N N . LEU B 1 31 ? 1.688 -44.375 -16.281 1 94.12 31 LEU B N 1
ATOM 1952 C CA . LEU B 1 31 ? 2.865 -43.5 -16.125 1 94.12 31 LEU B CA 1
ATOM 1953 C C . LEU B 1 31 ? 2.967 -42.969 -14.711 1 94.12 31 LEU B C 1
ATOM 1955 O O . LEU B 1 31 ? 1.95 -42.656 -14.094 1 94.12 31 LEU B O 1
ATOM 1959 N N . THR B 1 32 ? 4.207 -42.969 -14.148 1 96 32 THR B N 1
ATOM 1960 C CA . THR B 1 32 ? 4.441 -42.375 -12.836 1 96 32 THR B CA 1
ATOM 1961 C C . THR B 1 32 ? 5.629 -41.406 -12.883 1 96 32 THR B C 1
ATOM 1963 O O . THR B 1 32 ? 6.566 -41.625 -13.656 1 96 32 THR B O 1
ATOM 1966 N N . VAL B 1 33 ? 5.555 -40.375 -12.156 1 97.06 33 VAL B N 1
ATOM 1967 C CA . VAL B 1 33 ? 6.723 -39.531 -11.867 1 97.06 33 VAL B CA 1
ATOM 1968 C C . VAL B 1 33 ? 7.004 -39.531 -10.367 1 97.06 33 VAL B C 1
ATOM 1970 O O . VAL B 1 33 ? 6.152 -39.156 -9.57 1 97.06 33 VAL B O 1
ATOM 1973 N N . ASN B 1 34 ? 8.141 -40.031 -10.008 1 97.06 34 ASN B N 1
ATOM 1974 C CA . ASN B 1 34 ? 8.484 -40.219 -8.602 1 97.06 34 ASN B CA 1
ATOM 1975 C C . ASN B 1 34 ? 7.398 -40.969 -7.855 1 97.06 34 ASN B C 1
ATOM 1977 O O . ASN B 1 34 ? 6.965 -40.562 -6.777 1 97.06 34 ASN B O 1
ATOM 1981 N N . ASP B 1 35 ? 6.875 -41.969 -8.508 1 95.06 35 ASP B N 1
ATOM 1982 C CA . ASP B 1 35 ? 5.961 -42.969 -7.961 1 95.06 35 ASP B CA 1
ATOM 1983 C C . ASP B 1 35 ? 4.559 -42.406 -7.785 1 95.06 35 ASP B C 1
ATOM 1985 O O . ASP B 1 35 ? 3.723 -42.969 -7.09 1 95.06 35 ASP B O 1
ATOM 1989 N N . LYS B 1 36 ? 4.371 -41.219 -8.289 1 96.62 36 LYS B N 1
ATOM 1990 C CA . LYS B 1 36 ? 3.033 -40.625 -8.289 1 96.62 36 LYS B CA 1
ATOM 1991 C C . LYS B 1 36 ? 2.369 -40.781 -9.656 1 96.62 36 LYS B C 1
ATOM 1993 O O . LYS B 1 36 ? 3.018 -40.625 -10.695 1 96.62 36 LYS B O 1
ATOM 1998 N N . THR B 1 37 ? 1.107 -41.031 -9.711 1 95.44 37 THR B N 1
ATOM 1999 C CA . THR B 1 37 ? 0.416 -41.344 -10.953 1 95.44 37 THR B CA 1
ATOM 2000 C C . THR B 1 37 ? -0.397 -40.156 -11.453 1 95.44 37 THR B C 1
ATOM 2002 O O . THR B 1 37 ? -1.02 -40.219 -12.516 1 95.44 37 THR B O 1
ATOM 2005 N N . GLU B 1 38 ? -0.403 -39.094 -10.641 1 96.81 38 GLU B N 1
ATOM 2006 C CA . GLU B 1 38 ? -1.149 -37.906 -11.008 1 96.81 38 GLU B CA 1
ATOM 2007 C C . GLU B 1 38 ? -0.257 -36.656 -10.984 1 96.81 38 GLU B C 1
ATOM 2009 O O . GLU B 1 38 ? 0.815 -36.688 -10.375 1 96.81 38 GLU B O 1
ATOM 2014 N N . ASN B 1 39 ? -0.773 -35.656 -11.703 1 97.88 39 ASN B N 1
ATOM 2015 C CA . ASN B 1 39 ? -0.089 -34.375 -11.648 1 97.88 39 ASN B CA 1
ATOM 2016 C C . ASN B 1 39 ? 0.034 -33.875 -10.211 1 97.88 39 ASN B C 1
ATOM 2018 O O . ASN B 1 39 ? -0.868 -34.094 -9.398 1 97.88 39 ASN B O 1
ATOM 2022 N N . TYR B 1 40 ? 1.15 -33.281 -9.93 1 97.94 40 TYR B N 1
ATOM 2023 C CA . TYR B 1 40 ? 1.286 -32.781 -8.57 1 97.94 40 TYR B CA 1
ATOM 2024 C C . TYR B 1 40 ? 2.26 -31.594 -8.523 1 97.94 40 TYR B C 1
ATOM 2026 O O . TYR B 1 40 ? 2.873 -31.25 -9.539 1 97.94 40 TYR B O 1
ATOM 2034 N N . ILE B 1 41 ? 2.258 -30.938 -7.371 1 98.12 41 ILE B N 1
ATOM 2035 C CA . ILE B 1 41 ? 3.164 -29.828 -7.094 1 98.12 41 ILE B CA 1
ATOM 2036 C C . ILE B 1 41 ? 4.324 -30.312 -6.23 1 98.12 41 ILE B C 1
ATOM 2038 O O . ILE B 1 41 ? 4.117 -31 -5.227 1 98.12 41 ILE B O 1
ATOM 2042 N N . LEU B 1 42 ? 5.492 -30.031 -6.66 1 98 42 LEU B N 1
ATOM 2043 C CA . LEU B 1 42 ? 6.676 -30.406 -5.898 1 98 42 LEU B CA 1
ATOM 2044 C C . LEU B 1 42 ? 7.258 -29.188 -5.176 1 98 42 LEU B C 1
ATOM 2046 O O . LEU B 1 42 ? 7.746 -28.266 -5.816 1 98 42 LEU B O 1
ATOM 2050 N N . ASP B 1 43 ? 7.219 -29.203 -3.855 1 98 43 ASP B N 1
ATOM 2051 C CA . ASP B 1 43 ? 7.809 -28.125 -3.047 1 98 43 ASP B CA 1
ATOM 2052 C C . ASP B 1 43 ? 9.328 -28.25 -2.992 1 98 43 ASP B C 1
ATOM 2054 O O . ASP B 1 43 ? 9.859 -29.359 -2.795 1 98 43 ASP B O 1
ATOM 2058 N N . THR B 1 44 ? 9.992 -27.203 -3.24 1 97.44 44 THR B N 1
ATOM 2059 C CA . THR B 1 44 ? 11.453 -27.219 -3.188 1 97.44 44 THR B CA 1
ATOM 2060 C C . THR B 1 44 ? 11.977 -25.844 -2.762 1 97.44 44 THR B C 1
ATOM 2062 O O . THR B 1 44 ? 11.203 -24.969 -2.363 1 97.44 44 THR B O 1
ATOM 2065 N N . TRP B 1 45 ? 13.367 -25.641 -2.701 1 96.06 45 TRP B N 1
ATOM 2066 C CA . TRP B 1 45 ? 13.977 -24.422 -2.172 1 96.06 45 TRP B CA 1
ATOM 2067 C C . TRP B 1 45 ? 15.117 -23.953 -3.068 1 96.06 45 TRP B C 1
ATOM 2069 O O . TRP B 1 45 ? 15.656 -24.734 -3.857 1 96.06 45 TRP B O 1
ATOM 2079 N N . LEU B 1 46 ? 15.422 -22.719 -2.844 1 95.19 46 LEU B N 1
ATOM 2080 C CA . LEU B 1 46 ? 16.531 -22.141 -3.6 1 95.19 46 LEU B CA 1
ATOM 2081 C C . LEU B 1 46 ? 17.812 -22.953 -3.371 1 95.19 46 LEU B C 1
ATOM 2083 O O . LEU B 1 46 ? 18.125 -23.328 -2.238 1 95.19 46 LEU B O 1
ATOM 2087 N N . GLY B 1 47 ? 18.516 -23.203 -4.496 1 94.94 47 GLY B N 1
ATOM 2088 C CA . GLY B 1 47 ? 19.797 -23.859 -4.406 1 94.94 47 GLY B CA 1
ATOM 2089 C C . GLY B 1 47 ? 19.703 -25.375 -4.34 1 94.94 47 GLY B C 1
ATOM 2090 O O . GLY B 1 47 ? 20.703 -26.078 -4.426 1 94.94 47 GLY B O 1
ATOM 2091 N N . SER B 1 48 ? 18.5 -25.844 -4.203 1 95.5 48 SER B N 1
ATOM 2092 C CA . SER B 1 48 ? 18.297 -27.297 -4.105 1 95.5 48 SER B CA 1
ATOM 2093 C C . SER B 1 48 ? 18.406 -27.953 -5.477 1 95.5 48 SER B C 1
ATOM 2095 O O . SER B 1 48 ? 18.594 -27.266 -6.488 1 95.5 48 SER B O 1
ATOM 2097 N N . GLN B 1 49 ? 18.469 -29.297 -5.41 1 96.38 49 GLN B N 1
ATOM 2098 C CA . GLN B 1 49 ? 18.406 -30.125 -6.613 1 96.38 49 GLN B CA 1
ATOM 2099 C C . GLN B 1 49 ? 17.234 -31.109 -6.539 1 96.38 49 GLN B C 1
ATOM 2101 O O . GLN B 1 49 ? 16.953 -31.672 -5.48 1 96.38 49 GLN B O 1
ATOM 2106 N N . GLU B 1 50 ? 16.562 -31.188 -7.656 1 95.88 50 GLU B N 1
ATOM 2107 C CA . GLU B 1 50 ? 15.445 -32.125 -7.723 1 95.88 50 GLU B CA 1
ATOM 2108 C C . GLU B 1 50 ? 15.625 -33.125 -8.859 1 95.88 50 GLU B C 1
ATOM 2110 O O . GLU B 1 50 ? 16.078 -32.75 -9.945 1 95.88 50 GLU B O 1
ATOM 2115 N N . SER B 1 51 ? 15.328 -34.375 -8.547 1 95 51 SER B N 1
ATOM 2116 C CA . SER B 1 51 ? 15.352 -35.438 -9.562 1 95 51 SER B CA 1
ATOM 2117 C C . SER B 1 51 ? 13.945 -35.969 -9.836 1 95 51 SER B C 1
ATOM 2119 O O . SER B 1 51 ? 13.25 -36.406 -8.914 1 95 51 SER B O 1
ATOM 2121 N N . LEU B 1 52 ? 13.578 -35.875 -11.055 1 95.56 52 LEU B N 1
ATOM 2122 C CA . LEU B 1 52 ? 12.281 -36.406 -11.477 1 95.56 52 LEU B CA 1
ATOM 2123 C C . LEU B 1 52 ? 12.438 -37.688 -12.297 1 95.56 52 LEU B C 1
ATOM 2125 O O . LEU B 1 52 ? 13.016 -37.656 -13.391 1 95.56 52 LEU B O 1
ATOM 2129 N N . LYS B 1 53 ? 11.945 -38.75 -11.773 1 95.38 53 LYS B N 1
ATOM 2130 C CA . LYS B 1 53 ? 12.039 -40.031 -12.453 1 95.38 53 LYS B CA 1
ATOM 2131 C C . LYS B 1 53 ? 10.688 -40.469 -13.008 1 95.38 53 LYS B C 1
ATOM 2133 O O . LYS B 1 53 ? 9.742 -40.719 -12.242 1 95.38 53 LYS B O 1
ATOM 2138 N N . CYS B 1 54 ? 10.625 -40.531 -14.227 1 95.69 54 CYS B N 1
ATOM 2139 C CA . CYS B 1 54 ? 9.438 -41 -14.93 1 95.69 54 CYS B CA 1
ATOM 2140 C C . CYS B 1 54 ? 9.562 -42.469 -15.273 1 95.69 54 CYS B C 1
ATOM 2142 O O . CYS B 1 54 ? 10.594 -42.906 -15.773 1 95.69 54 CYS B O 1
ATOM 2144 N N . ALA B 1 55 ? 8.492 -43.281 -14.977 1 94.56 55 ALA B N 1
ATOM 2145 C CA . ALA B 1 55 ? 8.531 -44.719 -15.234 1 94.56 55 ALA B CA 1
ATOM 2146 C C . ALA B 1 55 ? 7.176 -45.219 -15.727 1 94.56 55 ALA B C 1
ATOM 2148 O O . ALA B 1 55 ? 6.129 -44.719 -15.344 1 94.56 55 ALA B O 1
ATOM 2149 N N . VAL B 1 56 ? 7.293 -46.156 -16.547 1 93.81 56 VAL B N 1
ATOM 2150 C CA . VAL B 1 56 ? 6.102 -46.844 -17.031 1 93.81 56 VAL B CA 1
ATOM 2151 C C . VAL B 1 56 ? 5.867 -48.125 -16.234 1 93.81 56 VAL B C 1
ATOM 2153 O O . VAL B 1 56 ? 6.766 -48.938 -16.109 1 93.81 56 VAL B O 1
ATOM 2156 N N . LYS B 1 57 ? 4.672 -48.062 -15.68 1 89.75 57 LYS B N 1
ATOM 2157 C CA . LYS B 1 57 ? 4.309 -49.281 -14.977 1 89.75 57 LYS B CA 1
ATOM 2158 C C . LYS B 1 57 ? 3.396 -50.156 -15.836 1 89.75 57 LYS B C 1
ATOM 2160 O O . LYS B 1 57 ? 2.639 -49.656 -16.656 1 89.75 57 LYS B O 1
ATOM 2165 N N . ASN B 1 58 ? 3.48 -51.5 -15.703 1 82.56 58 ASN B N 1
ATOM 2166 C CA . ASN B 1 58 ? 2.641 -52.5 -16.344 1 82.56 58 ASN B CA 1
ATOM 2167 C C . ASN B 1 58 ? 2.781 -52.438 -17.859 1 82.56 58 ASN B C 1
ATOM 2169 O O . ASN B 1 58 ? 1.789 -52.562 -18.594 1 82.56 58 ASN B O 1
ATOM 2173 N N . HIS B 1 59 ? 4.016 -52.125 -18.25 1 78.62 59 HIS B N 1
ATOM 2174 C CA . HIS B 1 59 ? 4.203 -52.062 -19.688 1 78.62 59 HIS B CA 1
ATOM 2175 C C . HIS B 1 59 ? 4.422 -53.469 -20.281 1 78.62 59 HIS B C 1
ATOM 2177 O O . HIS B 1 59 ? 5.043 -54.312 -19.641 1 78.62 59 HIS B O 1
ATOM 2183 N N . THR B 1 60 ? 3.803 -53.594 -21.375 1 79.06 60 THR B N 1
ATOM 2184 C CA . THR B 1 60 ? 3.965 -54.875 -22.078 1 79.06 60 THR B CA 1
ATOM 2185 C C . THR B 1 60 ? 5.035 -54.781 -23.156 1 79.06 60 THR B C 1
ATOM 2187 O O . THR B 1 60 ? 5.531 -55.781 -23.656 1 79.06 60 THR B O 1
ATOM 2190 N N . ARG B 1 61 ? 5.355 -53.656 -23.562 1 86 61 ARG B N 1
ATOM 2191 C CA . ARG B 1 61 ? 6.402 -53.375 -24.547 1 86 61 ARG B CA 1
ATOM 2192 C C . ARG B 1 61 ? 7.277 -52.219 -24.109 1 86 61 ARG B C 1
ATOM 2194 O O . ARG B 1 61 ? 7.008 -51.562 -23.094 1 86 61 ARG B O 1
ATOM 2201 N N . GLU B 1 62 ? 8.328 -52.094 -24.859 1 88.75 62 GLU B N 1
ATOM 2202 C CA . GLU B 1 62 ? 9.172 -50.906 -24.609 1 88.75 62 GLU B CA 1
ATOM 2203 C C . GLU B 1 62 ? 8.461 -49.625 -25.016 1 88.75 62 GLU B C 1
ATOM 2205 O O . GLU B 1 62 ? 7.82 -49.562 -26.062 1 88.75 62 GLU B O 1
ATOM 2210 N N . GLU B 1 63 ? 8.461 -48.75 -24 1 90.56 63 GLU B N 1
ATOM 2211 C CA . GLU B 1 63 ? 7.852 -47.438 -24.25 1 90.56 63 GLU B CA 1
ATOM 2212 C C . GLU B 1 63 ? 8.891 -46.344 -24.188 1 90.56 63 GLU B C 1
ATOM 2214 O O . GLU B 1 63 ? 9.68 -46.25 -23.25 1 90.56 63 GLU B O 1
ATOM 2219 N N . GLU B 1 64 ? 8.844 -45.469 -25.203 1 91.44 64 GLU B N 1
ATOM 2220 C CA . GLU B 1 64 ? 9.727 -44.312 -25.203 1 91.44 64 GLU B CA 1
ATOM 2221 C C . GLU B 1 64 ? 9.078 -43.125 -24.484 1 91.44 64 GLU B C 1
ATOM 2223 O O . GLU B 1 64 ? 7.887 -42.844 -24.672 1 91.44 64 GLU B O 1
ATOM 2228 N N . LEU B 1 65 ? 9.938 -42.531 -23.688 1 93.56 65 LEU B N 1
ATOM 2229 C CA . LEU B 1 65 ? 9.43 -41.438 -22.891 1 93.56 65 LEU B CA 1
ATOM 2230 C C . LEU B 1 65 ? 9.945 -40.094 -23.422 1 93.56 65 LEU B C 1
ATOM 2232 O O . LEU B 1 65 ? 11.078 -40.031 -23.906 1 93.56 65 LEU B O 1
ATOM 2236 N N . LEU B 1 66 ? 9.109 -39.062 -23.266 1 93.38 66 LEU B N 1
ATOM 2237 C CA . LEU B 1 66 ? 9.445 -37.688 -23.609 1 93.38 66 LEU B CA 1
ATOM 2238 C C . LEU B 1 66 ? 9.336 -36.781 -22.391 1 93.38 66 LEU B C 1
ATOM 2240 O O . LEU B 1 66 ? 8.453 -36.969 -21.547 1 93.38 66 LEU B O 1
ATOM 2244 N N . TRP B 1 67 ? 10.219 -35.844 -22.312 1 94.69 67 TRP B N 1
ATOM 2245 C CA . TRP B 1 67 ? 10.172 -34.844 -21.234 1 94.69 67 TRP B CA 1
ATOM 2246 C C . TRP B 1 67 ? 10 -33.438 -21.797 1 94.69 67 TRP B C 1
ATOM 2248 O O . TRP B 1 67 ? 10.609 -33.094 -22.812 1 94.69 67 TRP B O 1
ATOM 2258 N N . TYR B 1 68 ? 9.227 -32.75 -21.094 1 95.38 68 TYR B N 1
ATOM 2259 C CA . TYR B 1 68 ? 9.031 -31.328 -21.422 1 95.38 68 TYR B CA 1
ATOM 2260 C C . TYR B 1 68 ? 9.281 -30.453 -20.203 1 95.38 68 TYR B C 1
ATOM 2262 O O . TYR B 1 68 ? 8.914 -30.812 -19.078 1 95.38 68 TYR B O 1
ATOM 2270 N N . ARG B 1 69 ? 9.93 -29.406 -20.469 1 95.31 69 ARG B N 1
ATOM 2271 C CA . ARG B 1 69 ? 10.031 -28.281 -19.531 1 95.31 69 ARG B CA 1
ATOM 2272 C C . ARG B 1 69 ? 9.266 -27.062 -20.047 1 95.31 69 ARG B C 1
ATOM 2274 O O . ARG B 1 69 ? 9.742 -26.375 -20.953 1 95.31 69 ARG B O 1
ATOM 2281 N N . GLY B 1 70 ? 8.156 -26.781 -19.344 1 93.94 70 GLY B N 1
ATOM 2282 C CA . GLY B 1 70 ? 7.258 -25.828 -19.984 1 93.94 70 GLY B CA 1
ATOM 2283 C C . GLY B 1 70 ? 6.809 -26.266 -21.359 1 93.94 70 GLY B C 1
ATOM 2284 O O . GLY B 1 70 ? 6.254 -27.359 -21.516 1 93.94 70 GLY B O 1
ATOM 2285 N N . GLU B 1 71 ? 7.074 -25.484 -22.312 1 91.81 71 GLU B N 1
ATOM 2286 C CA . GLU B 1 71 ? 6.691 -25.812 -23.688 1 91.81 71 GLU B CA 1
ATOM 2287 C C . GLU B 1 71 ? 7.859 -26.406 -24.469 1 91.81 71 GLU B C 1
ATOM 2289 O O . GLU B 1 71 ? 7.695 -26.844 -25.609 1 91.81 71 GLU B O 1
ATOM 2294 N N . GLY B 1 72 ? 8.922 -26.438 -23.828 1 93.62 72 GLY B N 1
ATOM 2295 C CA . GLY B 1 72 ? 10.109 -26.906 -24.516 1 93.62 72 GLY B CA 1
ATOM 2296 C C . GLY B 1 72 ? 10.414 -28.375 -24.25 1 93.62 72 GLY B C 1
ATOM 2297 O O . GLY B 1 72 ? 10.086 -28.891 -23.172 1 93.62 72 GLY B O 1
ATOM 2298 N N . THR B 1 73 ? 11.109 -28.984 -25.156 1 92.19 73 THR B N 1
ATOM 2299 C CA . THR B 1 73 ? 11.508 -30.375 -25 1 92.19 73 THR B CA 1
ATOM 2300 C C . THR B 1 73 ? 12.844 -30.484 -24.266 1 92.19 73 THR B C 1
ATOM 2302 O O . THR B 1 73 ? 13.719 -29.641 -24.438 1 92.19 73 THR B O 1
ATOM 2305 N N . VAL B 1 74 ? 12.852 -31.438 -23.359 1 90.19 74 VAL B N 1
ATOM 2306 C CA . VAL B 1 74 ? 14.102 -31.719 -22.656 1 90.19 74 VAL B CA 1
ATOM 2307 C C . VAL B 1 74 ? 14.898 -32.75 -23.422 1 90.19 74 VAL B C 1
ATOM 2309 O O . VAL B 1 74 ? 14.367 -33.812 -23.797 1 90.19 74 VAL B O 1
ATOM 2312 N N . ASP B 1 75 ? 16.172 -32.438 -23.672 1 82.38 75 ASP B N 1
ATOM 2313 C CA . ASP B 1 75 ? 17.031 -33.406 -24.359 1 82.38 75 ASP B CA 1
ATOM 2314 C C . ASP B 1 75 ? 17.5 -34.5 -23.438 1 82.38 75 ASP B C 1
ATOM 2316 O O . ASP B 1 75 ? 18.203 -34.25 -22.453 1 82.38 75 ASP B O 1
ATOM 2320 N N . LEU B 1 76 ? 17.016 -35.625 -23.688 1 77.06 76 LEU B N 1
ATOM 2321 C CA . LEU B 1 76 ? 17.391 -36.781 -22.875 1 77.06 76 LEU B CA 1
ATOM 2322 C C . LEU B 1 76 ? 18.516 -37.562 -23.547 1 77.06 76 LEU B C 1
ATOM 2324 O O . LEU B 1 76 ? 18.594 -37.625 -24.766 1 77.06 76 LEU B O 1
ATOM 2328 N N . LYS B 1 77 ? 19.469 -37.969 -22.766 1 72.06 77 LYS B N 1
ATOM 2329 C CA . LYS B 1 77 ? 20.484 -38.844 -23.312 1 72.06 77 LYS B CA 1
ATOM 2330 C C . LYS B 1 77 ? 19.875 -40.156 -23.781 1 72.06 77 LYS B C 1
ATOM 2332 O O . LYS B 1 77 ? 18.859 -40.594 -23.219 1 72.06 77 LYS B O 1
ATOM 2337 N N . SER B 1 78 ? 20.297 -40.781 -24.922 1 63.38 78 SER B N 1
ATOM 2338 C CA . SER B 1 78 ? 19.781 -41.906 -25.688 1 63.38 78 SER B CA 1
ATOM 2339 C C . SER B 1 78 ? 19.453 -43.094 -24.766 1 63.38 78 SER B C 1
ATOM 2341 O O . SER B 1 78 ? 18.422 -43.75 -24.953 1 63.38 78 SER B O 1
ATOM 2343 N N . GLY B 1 79 ? 20.172 -43.406 -23.719 1 61.81 79 GLY B N 1
ATOM 2344 C CA . GLY B 1 79 ? 19.969 -44.562 -22.875 1 61.81 79 GLY B CA 1
ATOM 2345 C C . GLY B 1 79 ? 18.969 -44.344 -21.75 1 61.81 79 GLY B C 1
ATOM 2346 O O . GLY B 1 79 ? 18.547 -45.281 -21.094 1 61.81 79 GLY B O 1
ATOM 2347 N N . ASN B 1 80 ? 18.516 -43.219 -21.719 1 65.75 80 ASN B N 1
ATOM 2348 C CA . ASN B 1 80 ? 17.656 -42.875 -20.594 1 65.75 80 ASN B CA 1
ATOM 2349 C C . ASN B 1 80 ? 16.281 -42.406 -21.062 1 65.75 80 ASN B C 1
ATOM 2351 O O . ASN B 1 80 ? 15.844 -41.312 -20.75 1 65.75 80 ASN B O 1
ATOM 2355 N N . LYS B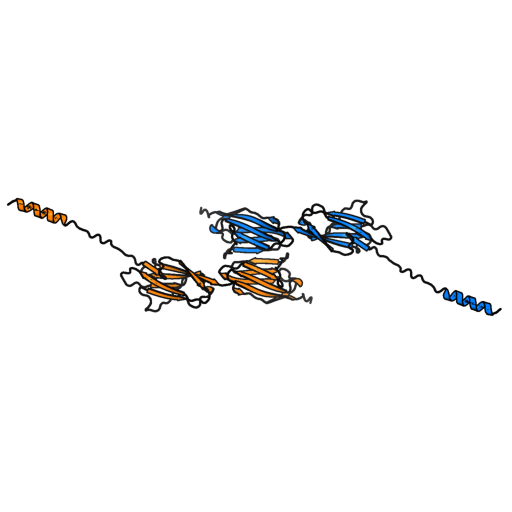 1 81 ? 15.656 -43.375 -21.953 1 81.75 81 LYS B N 1
ATOM 2356 C CA . LYS B 1 81 ? 14.383 -42.875 -22.438 1 81.75 81 LYS B CA 1
ATOM 2357 C C . LYS B 1 81 ? 13.336 -43.969 -22.547 1 81.75 81 LYS B C 1
ATOM 2359 O O . LYS B 1 81 ? 12.18 -43.719 -22.859 1 81.75 81 LYS B O 1
ATOM 2364 N N . ILE B 1 82 ? 13.945 -45.312 -22.312 1 88.62 82 ILE B N 1
ATOM 2365 C CA . ILE B 1 82 ? 13 -46.406 -22.531 1 88.62 82 ILE B CA 1
ATOM 2366 C C . ILE B 1 82 ? 12.461 -46.906 -21.188 1 88.62 82 ILE B C 1
ATOM 2368 O O . ILE B 1 82 ? 13.234 -47.281 -20.297 1 88.62 82 ILE B O 1
ATOM 2372 N N . ASN B 1 83 ? 11.266 -46.906 -21.031 1 91.5 83 ASN B N 1
ATOM 2373 C CA . ASN B 1 83 ? 10.5 -47.406 -19.891 1 91.5 83 ASN B CA 1
ATOM 2374 C C . ASN B 1 83 ? 10.75 -46.562 -18.641 1 91.5 83 ASN B C 1
ATOM 2376 O O . ASN B 1 83 ? 9.898 -46.5 -17.75 1 91.5 83 ASN B O 1
ATOM 2380 N N . SER B 1 84 ? 11.883 -45.969 -18.531 1 91.88 84 SER B N 1
ATOM 2381 C CA . SER B 1 84 ? 12.219 -45.094 -17.406 1 91.88 84 SER B CA 1
ATOM 2382 C C . SER B 1 84 ? 13.18 -44 -17.812 1 91.88 84 SER B C 1
ATOM 2384 O O . SER B 1 84 ? 14.023 -44.188 -18.688 1 91.88 84 SER B O 1
ATOM 2386 N N . SER B 1 85 ? 12.969 -42.812 -17.312 1 92.44 85 SER B N 1
ATOM 2387 C CA . SER B 1 85 ? 13.82 -41.688 -17.594 1 92.44 85 SER B CA 1
ATOM 2388 C C . SER B 1 85 ? 13.836 -40.688 -16.422 1 92.44 85 SER B C 1
ATOM 2390 O O . SER B 1 85 ? 12.852 -40.594 -15.688 1 92.44 85 SER B O 1
ATOM 2392 N N . SER B 1 86 ? 14.992 -40.125 -16.25 1 92.06 86 SER B N 1
ATOM 2393 C CA . SER B 1 86 ? 15.102 -39.188 -15.156 1 92.06 86 SER B CA 1
ATOM 2394 C C . SER B 1 86 ? 15.633 -37.844 -15.641 1 92.06 86 SER B C 1
ATOM 2396 O O . SER B 1 86 ? 16.484 -37.781 -16.531 1 92.06 86 SER B O 1
ATOM 2398 N N . VAL B 1 87 ? 15.078 -36.781 -15.102 1 92.62 87 VAL B N 1
ATOM 2399 C CA . VAL B 1 87 ? 15.578 -35.438 -15.328 1 92.62 87 VAL B CA 1
ATOM 2400 C C . VAL B 1 87 ? 15.969 -34.812 -14 1 92.62 87 VAL B C 1
ATOM 2402 O O . VAL B 1 87 ? 15.258 -34.938 -13 1 92.62 87 VAL B O 1
ATOM 2405 N N . CYS B 1 88 ? 17.109 -34.219 -14.047 1 92.12 88 CYS B N 1
ATOM 2406 C CA . CYS B 1 88 ? 17.609 -33.531 -12.844 1 92.12 88 CYS B CA 1
ATOM 2407 C C . CYS B 1 88 ? 17.578 -32.031 -13.008 1 92.12 88 CYS B C 1
ATOM 2409 O O . CYS B 1 88 ? 18.062 -31.5 -14.016 1 92.12 88 CYS B O 1
ATOM 2411 N N . VAL B 1 89 ? 16.953 -31.375 -12.055 1 92.19 89 VAL B N 1
ATOM 2412 C CA . VAL B 1 89 ? 16.969 -29.922 -12 1 92.19 89 VAL B CA 1
ATOM 2413 C C . VAL B 1 89 ? 17.938 -29.453 -10.914 1 92.19 89 VAL B C 1
ATOM 2415 O O . VAL B 1 89 ? 17.641 -29.547 -9.719 1 92.19 89 VAL B O 1
ATOM 2418 N N . SER B 1 90 ? 19.031 -29.016 -11.328 1 92.94 90 SER B N 1
ATOM 2419 C CA . SER B 1 90 ? 20.047 -28.609 -10.367 1 92.94 90 SER B CA 1
ATOM 2420 C C . SER B 1 90 ? 20.062 -27.094 -10.188 1 92.94 90 SER B C 1
ATOM 2422 O O . SER B 1 90 ? 19.609 -26.359 -11.062 1 92.94 90 SER B O 1
ATOM 2424 N N . SER B 1 91 ? 20.562 -26.594 -9.078 1 94.94 91 SER B N 1
ATOM 2425 C CA . SER B 1 91 ? 20.719 -25.172 -8.766 1 94.94 91 SER B CA 1
ATOM 2426 C C . SER B 1 91 ? 19.406 -24.422 -8.992 1 94.94 91 SER B C 1
ATOM 2428 O O . SER B 1 91 ? 19.391 -23.422 -9.711 1 94.94 91 SER B O 1
ATOM 2430 N N . ILE B 1 92 ? 18.438 -24.891 -8.297 1 96.62 92 ILE B N 1
ATOM 2431 C CA . ILE B 1 92 ? 17.109 -24.312 -8.445 1 96.62 92 ILE B CA 1
ATOM 2432 C C . ILE B 1 92 ? 17.141 -22.828 -8.102 1 96.62 92 ILE B C 1
ATOM 2434 O O . ILE B 1 92 ? 17.734 -22.438 -7.098 1 96.62 92 ILE B O 1
ATOM 2438 N N . SER B 1 93 ? 16.625 -22 -9.031 1 96.31 93 SER B N 1
ATOM 2439 C CA . SER B 1 93 ? 16.562 -20.562 -8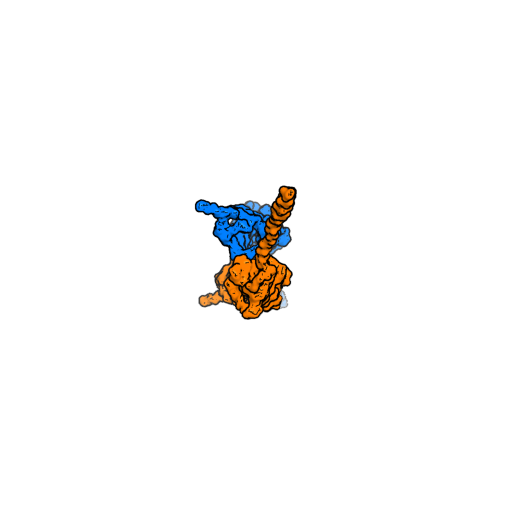.844 1 96.31 93 SER B CA 1
ATOM 2440 C C . SER B 1 93 ? 15.117 -20.078 -8.766 1 96.31 93 SER B C 1
ATOM 2442 O O . SER B 1 93 ? 14.188 -20.875 -8.906 1 96.31 93 SER B O 1
ATOM 2444 N N . GLU B 1 94 ? 14.945 -18.766 -8.492 1 96.19 94 GLU B N 1
ATOM 2445 C CA . GLU B 1 94 ? 13.609 -18.188 -8.414 1 96.19 94 GLU B CA 1
ATOM 2446 C C . GLU B 1 94 ? 12.875 -18.297 -9.742 1 96.19 94 GLU B C 1
ATOM 2448 O O . GLU B 1 94 ? 11.648 -18.344 -9.781 1 96.19 94 GLU B O 1
ATOM 2453 N N . ASN B 1 95 ? 13.656 -18.391 -10.812 1 95.12 95 ASN B N 1
ATOM 2454 C CA . ASN B 1 95 ? 13.078 -18.469 -12.148 1 95.12 95 ASN B CA 1
ATOM 2455 C C . ASN B 1 95 ? 12.469 -19.844 -12.422 1 95.12 95 ASN B C 1
ATOM 2457 O O . ASN B 1 95 ? 11.727 -20.016 -13.391 1 95.12 95 ASN B O 1
ATOM 2461 N N . ASP B 1 96 ? 12.773 -20.766 -11.594 1 96 96 ASP B N 1
ATOM 2462 C CA . ASP B 1 96 ? 12.227 -22.109 -11.742 1 96 96 ASP B CA 1
ATOM 2463 C C . ASP B 1 96 ? 10.844 -22.219 -11.109 1 96 96 ASP B C 1
ATOM 2465 O O . ASP B 1 96 ? 10.125 -23.188 -11.336 1 96 96 ASP B O 1
ATOM 2469 N N . HIS B 1 97 ? 10.469 -21.266 -10.328 1 96.44 97 HIS B N 1
ATOM 2470 C CA . HIS B 1 97 ? 9.164 -21.281 -9.68 1 96.44 97 HIS B CA 1
ATOM 2471 C C . HIS B 1 97 ? 8.039 -21.266 -10.711 1 96.44 97 HIS B C 1
ATOM 2473 O O . HIS B 1 97 ? 8.039 -20.438 -11.625 1 96.44 97 HIS B O 1
ATOM 2479 N N . GLY B 1 98 ? 7.191 -22.188 -10.578 1 96.38 98 GLY B N 1
ATOM 2480 C CA . GLY B 1 98 ? 6.023 -22.234 -11.445 1 96.38 98 GLY B CA 1
ATOM 2481 C C . GLY B 1 98 ? 6.262 -23.016 -12.727 1 96.38 98 GLY B C 1
ATOM 2482 O O . GLY B 1 98 ? 5.344 -23.203 -13.531 1 96.38 98 GLY B O 1
ATOM 2483 N N . ILE B 1 99 ? 7.422 -23.531 -12.938 1 96.38 99 ILE B N 1
ATOM 2484 C CA . ILE B 1 99 ? 7.73 -24.266 -14.164 1 96.38 99 ILE B CA 1
ATOM 2485 C C . ILE B 1 99 ? 7.168 -25.688 -14.07 1 96.38 99 ILE B C 1
ATOM 2487 O O . ILE B 1 99 ? 7.277 -26.328 -13.031 1 96.38 99 ILE B O 1
ATOM 2491 N N . THR B 1 100 ? 6.621 -26.078 -15.156 1 97.75 100 THR B N 1
ATOM 2492 C CA . THR B 1 100 ? 6.02 -27.406 -15.234 1 97.75 100 THR B CA 1
ATOM 2493 C C . THR B 1 100 ? 6.922 -28.359 -16 1 97.75 100 THR B C 1
ATOM 2495 O O . THR B 1 100 ? 7.426 -28.031 -17.078 1 97.75 100 THR B O 1
ATOM 2498 N N . PHE B 1 101 ? 7.133 -29.531 -15.453 1 97.06 101 PHE B N 1
ATOM 2499 C CA . PHE B 1 101 ? 7.797 -30.641 -16.125 1 97.06 101 PHE B CA 1
ATOM 2500 C C . PHE B 1 101 ? 6.797 -31.734 -16.453 1 97.06 101 PHE B C 1
ATOM 2502 O O . PHE B 1 101 ? 6.051 -32.188 -15.594 1 97.06 101 PHE B O 1
ATOM 2509 N N . THR B 1 102 ? 6.824 -32.125 -17.656 1 97.19 102 THR B N 1
ATOM 2510 C CA . THR B 1 102 ? 5.84 -33.094 -18.109 1 97.19 102 THR B CA 1
ATOM 2511 C C . THR B 1 102 ? 6.523 -34.312 -18.766 1 97.19 102 THR B C 1
ATOM 2513 O O . THR B 1 102 ? 7.395 -34.125 -19.609 1 97.19 102 THR B O 1
ATOM 2516 N N . CYS B 1 103 ? 6.227 -35.438 -18.312 1 96.19 103 CYS B N 1
ATOM 2517 C CA . CYS B 1 103 ? 6.629 -36.719 -18.953 1 96.19 103 CYS B CA 1
ATOM 2518 C C . CYS B 1 103 ? 5.48 -37.312 -19.75 1 96.19 103 CYS B C 1
ATOM 2520 O O . CYS B 1 103 ? 4.367 -37.438 -19.234 1 96.19 103 CYS B O 1
ATOM 2522 N N . LYS B 1 104 ? 5.773 -37.625 -20.969 1 94.94 104 LYS B N 1
ATOM 2523 C CA . LYS B 1 104 ? 4.754 -38.188 -21.844 1 94.94 104 LYS B CA 1
ATOM 2524 C C . LYS B 1 104 ? 5.258 -39.469 -22.531 1 94.94 104 LYS B C 1
ATOM 2526 O O . LYS B 1 104 ? 6.465 -39.656 -22.688 1 94.94 104 LYS B O 1
ATOM 2531 N N . LEU B 1 105 ? 4.293 -40.25 -22.844 1 93.12 105 LEU B N 1
ATOM 2532 C CA . LEU B 1 105 ? 4.617 -41.375 -23.734 1 93.12 105 LEU B CA 1
ATOM 2533 C C . LEU B 1 105 ? 4.75 -40.875 -25.172 1 93.12 105 LEU B C 1
ATOM 2535 O O . LEU B 1 105 ? 3.939 -40.094 -25.656 1 93.12 105 LEU B O 1
ATOM 2539 N N . ARG B 1 106 ? 5.793 -41.312 -25.812 1 91.38 106 ARG B N 1
ATOM 2540 C CA . ARG B 1 106 ? 5.953 -40.969 -27.219 1 91.38 106 ARG B CA 1
ATOM 2541 C C . ARG B 1 106 ? 4.809 -41.5 -28.062 1 91.38 106 ARG B C 1
ATOM 2543 O O . ARG B 1 106 ? 4.27 -40.812 -28.922 1 91.38 106 ARG B O 1
ATOM 2550 N N . ARG B 1 107 ? 4.418 -42.719 -27.766 1 91.06 107 ARG B N 1
ATOM 2551 C CA . ARG B 1 107 ? 3.414 -43.438 -28.562 1 91.06 107 ARG B CA 1
ATOM 2552 C C . ARG B 1 107 ? 2.039 -42.781 -28.391 1 91.06 107 ARG B C 1
ATOM 2554 O O . ARG B 1 107 ? 1.274 -42.688 -29.344 1 91.06 107 ARG B O 1
ATOM 2561 N N . ASP B 1 108 ? 1.702 -42.5 -27.141 1 91.81 108 ASP B N 1
ATOM 2562 C CA . ASP B 1 108 ? 0.425 -41.906 -26.812 1 91.81 108 ASP B CA 1
ATOM 2563 C C . ASP B 1 108 ? 0.628 -40.688 -25.906 1 91.81 108 ASP B C 1
ATOM 2565 O O . ASP B 1 108 ? 0.612 -40.781 -24.688 1 91.81 108 ASP B O 1
ATOM 2569 N N . GLN B 1 109 ? 0.672 -39.562 -26.516 1 90.88 109 GLN B N 1
ATOM 2570 C CA . GLN B 1 109 ? 1.052 -38.375 -25.781 1 90.88 109 GLN B CA 1
ATOM 2571 C C . GLN B 1 109 ? -0.093 -37.875 -24.906 1 90.88 109 GLN B C 1
ATOM 2573 O O . GLN B 1 109 ? 0.08 -36.938 -24.109 1 90.88 109 GLN B O 1
ATOM 2578 N N . SER B 1 110 ? -1.223 -38.5 -25.031 1 93.12 110 SER B N 1
ATOM 2579 C CA . SER B 1 110 ? -2.311 -38.188 -24.109 1 93.12 110 SER B CA 1
ATOM 2580 C C . SER B 1 110 ? -2.029 -38.719 -22.703 1 93.12 110 SER B C 1
ATOM 2582 O O . SER B 1 110 ? -2.633 -38.25 -21.734 1 93.12 110 SER B O 1
ATOM 2584 N N . VAL B 1 111 ? -1.212 -39.781 -22.719 1 93.94 111 VAL B N 1
ATOM 2585 C CA . VAL B 1 111 ? -0.768 -40.312 -21.438 1 93.94 111 VAL B CA 1
ATOM 2586 C C . VAL B 1 111 ? 0.418 -39.469 -20.922 1 93.94 111 VAL B C 1
ATOM 2588 O O . VAL B 1 111 ? 1.521 -39.562 -21.469 1 93.94 111 VAL B O 1
ATOM 2591 N N . SER B 1 112 ? 0.195 -38.656 -19.953 1 96.19 112 SER B N 1
ATOM 2592 C CA . SER B 1 112 ? 1.233 -37.75 -19.469 1 96.19 112 SER B CA 1
ATOM 2593 C C . SER B 1 112 ? 1.045 -37.438 -17.984 1 96.19 112 SER B C 1
ATOM 2595 O O . SER B 1 112 ? -0.049 -37.625 -17.438 1 96.19 112 SER B O 1
ATOM 2597 N N . ILE B 1 113 ? 2.127 -37.156 -17.297 1 97.19 113 ILE B N 1
ATOM 2598 C CA . ILE B 1 113 ? 2.133 -36.688 -15.922 1 97.19 113 ILE B CA 1
ATOM 2599 C C . ILE B 1 113 ? 2.941 -35.375 -15.82 1 97.19 113 ILE B C 1
ATOM 2601 O O . ILE B 1 113 ? 4.039 -35.281 -16.375 1 97.19 113 ILE B O 1
ATOM 2605 N N . SER B 1 114 ? 2.357 -34.438 -15.164 1 97.75 114 SER B N 1
ATOM 2606 C CA . SER B 1 114 ? 3.027 -33.125 -15.016 1 97.75 114 SER B CA 1
ATOM 2607 C C . SER B 1 114 ? 3.355 -32.844 -13.555 1 97.75 114 SER B C 1
ATOM 2609 O O . SER B 1 114 ? 2.57 -33.188 -12.656 1 97.75 114 SER B O 1
ATOM 2611 N N . VAL B 1 115 ? 4.539 -32.312 -13.406 1 98 115 VAL B N 1
ATOM 2612 C CA . VAL B 1 115 ? 4.984 -31.859 -12.094 1 98 115 VAL B CA 1
ATOM 2613 C C . VAL B 1 115 ? 5.293 -30.359 -12.148 1 98 115 VAL B C 1
ATOM 2615 O O . VAL B 1 115 ? 6.066 -29.922 -13 1 98 115 VAL B O 1
ATOM 2618 N N . VAL B 1 116 ? 4.668 -29.594 -11.289 1 98.12 116 VAL B N 1
ATOM 2619 C CA . VAL B 1 116 ? 4.953 -28.156 -11.195 1 98.12 116 VAL B CA 1
ATOM 2620 C C . VAL B 1 116 ? 5.891 -27.891 -10.016 1 98.12 116 VAL B C 1
ATOM 2622 O O . VAL B 1 116 ? 5.656 -28.375 -8.906 1 98.12 116 VAL B O 1
ATOM 2625 N N . LEU B 1 117 ? 6.875 -27.125 -10.258 1 97.88 117 LEU B N 1
ATOM 2626 C CA . LEU B 1 117 ? 7.805 -26.797 -9.18 1 97.88 117 LEU B CA 1
ATOM 2627 C C . LEU B 1 117 ? 7.312 -25.594 -8.391 1 97.88 117 LEU B C 1
ATOM 2629 O O . LEU B 1 117 ? 7.02 -24.531 -8.961 1 97.88 117 LEU B O 1
ATOM 2633 N N . ASN B 1 118 ? 7.156 -25.719 -7.102 1 98.19 118 ASN B N 1
ATOM 2634 C CA . ASN B 1 118 ? 6.883 -24.641 -6.156 1 98.19 118 ASN B CA 1
ATOM 2635 C C . ASN B 1 118 ? 8.117 -24.297 -5.332 1 98.19 118 ASN B C 1
ATOM 2637 O O . ASN B 1 118 ? 8.383 -24.922 -4.305 1 98.19 118 ASN B O 1
ATOM 2641 N N . VAL B 1 119 ? 8.797 -23.281 -5.793 1 98.25 119 VAL B N 1
ATOM 2642 C CA . VAL B 1 119 ? 10.07 -22.922 -5.172 1 98.25 119 VAL B CA 1
ATOM 2643 C C . VAL B 1 119 ? 9.836 -21.875 -4.086 1 98.25 119 VAL B C 1
ATOM 2645 O O . VAL B 1 119 ? 9.258 -20.828 -4.348 1 98.25 119 VAL B O 1
ATOM 2648 N N . PHE B 1 120 ? 10.25 -22.141 -2.861 1 98.25 120 PHE B N 1
ATOM 2649 C CA . PHE B 1 120 ? 10.195 -21.156 -1.774 1 98.25 120 PHE B CA 1
ATOM 2650 C C . PHE B 1 120 ? 11.461 -20.312 -1.739 1 98.25 120 PHE B C 1
ATOM 2652 O O . PHE B 1 120 ? 12.57 -20.844 -1.749 1 98.25 120 PHE B O 1
ATOM 2659 N N . PHE B 1 121 ? 11.273 -19.016 -1.695 1 97.94 121 PHE B N 1
ATOM 2660 C CA . PHE B 1 121 ? 12.438 -18.156 -1.605 1 97.94 121 PHE B CA 1
ATOM 2661 C C . PHE B 1 121 ? 12.07 -16.812 -0.971 1 97.94 121 PHE B C 1
ATOM 2663 O O . PHE B 1 121 ? 10.953 -16.328 -1.147 1 97.94 121 PHE B O 1
ATOM 2670 N N . PRO B 1 122 ? 13.016 -16.297 -0.207 1 97.81 122 PRO B N 1
ATOM 2671 C CA . PRO B 1 122 ? 12.781 -15.008 0.435 1 97.81 122 PRO B CA 1
ATOM 2672 C C . PRO B 1 122 ? 12.711 -13.852 -0.566 1 97.81 122 PRO B C 1
ATOM 2674 O O . PRO B 1 122 ? 13.023 -14.031 -1.743 1 97.81 122 PRO B O 1
ATOM 2677 N N . PRO B 1 123 ? 12.211 -12.703 -0.116 1 98.38 123 PRO B N 1
ATOM 2678 C CA . PRO B 1 123 ? 12.102 -11.578 -1.04 1 98.38 123 PRO B CA 1
ATOM 2679 C C . PRO B 1 123 ? 13.438 -11.18 -1.659 1 98.38 123 PRO B C 1
ATOM 2681 O O . PRO B 1 123 ? 14.445 -11.102 -0.956 1 98.38 123 PRO B O 1
ATOM 2684 N N . LEU B 1 124 ? 13.406 -11.031 -2.904 1 98.19 124 LEU B N 1
ATOM 2685 C CA . LEU B 1 124 ? 14.508 -10.477 -3.686 1 98.19 124 LEU B CA 1
ATOM 2686 C C . LEU B 1 124 ? 14.156 -9.086 -4.207 1 98.19 124 LEU B C 1
ATOM 2688 O O . LEU B 1 124 ? 13.258 -8.938 -5.035 1 98.19 124 LEU B O 1
ATOM 2692 N N . LEU B 1 125 ? 14.867 -8.094 -3.695 1 98.62 125 LEU B N 1
ATOM 2693 C CA . LEU B 1 125 ? 14.547 -6.703 -4.016 1 98.62 125 LEU B CA 1
ATOM 2694 C C . LEU B 1 125 ? 15.562 -6.121 -4.988 1 98.62 125 LEU B C 1
ATOM 2696 O O . LEU B 1 125 ? 16.75 -6.461 -4.938 1 98.62 125 LEU B O 1
ATOM 2700 N N . SER B 1 126 ? 15.07 -5.289 -5.922 1 98.31 126 SER B N 1
ATOM 2701 C CA . SER B 1 126 ? 15.938 -4.582 -6.855 1 98.31 126 SER B CA 1
ATOM 2702 C C . SER B 1 126 ? 15.344 -3.236 -7.254 1 98.31 126 SER B C 1
ATOM 2704 O O . SER B 1 126 ? 14.164 -2.973 -7 1 98.31 126 SER B O 1
ATOM 2706 N N . GLY B 1 127 ? 16.125 -2.287 -7.855 1 97.94 127 GLY B N 1
ATOM 2707 C CA . GLY B 1 127 ? 15.742 -0.949 -8.281 1 97.94 127 GLY B CA 1
ATOM 2708 C C . GLY B 1 127 ? 16.906 0.027 -8.289 1 97.94 127 GLY B C 1
ATOM 2709 O O . GLY B 1 127 ? 17.969 -0.262 -7.742 1 97.94 127 GLY B O 1
ATOM 2710 N N . ASP B 1 128 ? 16.641 1.099 -8.93 1 95.94 128 ASP B N 1
ATOM 2711 C CA . ASP B 1 128 ? 17.625 2.174 -8.93 1 95.94 128 ASP B CA 1
ATOM 2712 C C . ASP B 1 128 ? 17.656 2.889 -7.582 1 95.94 128 ASP B C 1
ATOM 2714 O O . ASP B 1 128 ? 16.719 3.602 -7.227 1 95.94 128 ASP B O 1
ATOM 2718 N N . ASP B 1 129 ? 18.812 2.738 -6.887 1 93.81 129 ASP B N 1
ATOM 2719 C CA . ASP B 1 129 ? 18.781 3.104 -5.473 1 93.81 129 ASP B CA 1
ATOM 2720 C C . ASP B 1 129 ? 19.359 4.504 -5.258 1 93.81 129 ASP B C 1
ATOM 2722 O O . ASP B 1 129 ? 19.5 4.953 -4.117 1 93.81 129 ASP B O 1
ATOM 2726 N N . LEU B 1 130 ? 19.719 5.191 -6.332 1 96.62 130 LEU B N 1
ATOM 2727 C CA . LEU B 1 130 ? 20.172 6.57 -6.203 1 96.62 130 LEU B CA 1
ATOM 2728 C C . LEU B 1 130 ? 19.516 7.461 -7.254 1 96.62 130 LEU B C 1
ATOM 2730 O O . LEU B 1 130 ? 19.609 7.184 -8.453 1 96.62 130 LEU B O 1
ATOM 2734 N N . GLN B 1 131 ? 18.891 8.5 -6.801 1 97.12 131 GLN B N 1
ATOM 2735 C CA . GLN B 1 131 ? 18.281 9.461 -7.715 1 97.12 131 GLN B CA 1
ATOM 2736 C C . GLN B 1 131 ? 18.516 10.898 -7.242 1 97.12 131 GLN B C 1
ATOM 2738 O O . GLN B 1 131 ? 18.297 11.211 -6.07 1 97.12 131 GLN B O 1
ATOM 2743 N N . THR B 1 132 ? 19 11.742 -8.102 1 97.12 132 THR B N 1
ATOM 2744 C CA . THR B 1 132 ? 19.156 13.172 -7.871 1 97.12 132 THR B CA 1
ATOM 2745 C C . THR B 1 132 ? 18.203 13.969 -8.75 1 97.12 132 THR B C 1
ATOM 2747 O O . THR B 1 132 ? 18.203 13.836 -9.969 1 97.12 132 THR B O 1
ATOM 2750 N N . VAL B 1 133 ? 17.391 14.789 -8.117 1 96.88 133 VAL B N 1
ATOM 2751 C CA . VAL B 1 133 ? 16.406 15.531 -8.891 1 96.88 133 VAL B CA 1
ATOM 2752 C C . VAL B 1 133 ? 16.406 17 -8.461 1 96.88 133 VAL B C 1
ATOM 2754 O O . VAL B 1 133 ? 16.938 17.344 -7.402 1 96.88 133 VAL B O 1
ATOM 2757 N N . GLU B 1 134 ? 15.836 17.859 -9.336 1 96.5 134 GLU B N 1
ATOM 2758 C CA . GLU B 1 134 ? 15.68 19.281 -9.008 1 96.5 134 GLU B CA 1
ATOM 2759 C C . GLU B 1 134 ? 14.375 19.531 -8.266 1 96.5 134 GLU B C 1
ATOM 2761 O O . GLU B 1 134 ? 13.352 18.891 -8.555 1 96.5 134 GLU B O 1
ATOM 2766 N N . GLU B 1 135 ? 14.484 20.422 -7.293 1 95.81 135 GLU B N 1
ATOM 2767 C CA . GLU B 1 135 ? 13.266 20.812 -6.59 1 95.81 135 GLU B CA 1
ATOM 2768 C C . GLU B 1 135 ? 12.156 21.188 -7.574 1 95.81 135 GLU B C 1
ATOM 2770 O O . GLU B 1 135 ? 12.414 21.859 -8.578 1 95.81 135 GLU B O 1
ATOM 2775 N N . GLY B 1 136 ? 10.938 20.734 -7.273 1 95.81 136 GLY B N 1
ATOM 2776 C CA . GLY B 1 136 ? 9.812 21.047 -8.141 1 95.81 136 GLY B CA 1
ATOM 2777 C C . GLY B 1 136 ? 9.531 19.969 -9.164 1 95.81 136 GLY B C 1
ATOM 2778 O O . GLY B 1 136 ? 8.461 19.953 -9.781 1 95.81 136 GLY B O 1
ATOM 2779 N N . SER B 1 137 ? 10.43 19.062 -9.383 1 96.5 137 SER B N 1
ATOM 2780 C CA . SER B 1 137 ? 10.25 17.984 -10.352 1 96.5 137 SER B CA 1
ATOM 2781 C C . SER B 1 137 ? 9.477 16.828 -9.734 1 96.5 137 SER B C 1
ATOM 2783 O O . SER B 1 137 ? 9.25 16.797 -8.523 1 96.5 137 SER B O 1
ATOM 2785 N N . ASP B 1 138 ? 8.992 15.953 -10.578 1 98 138 ASP B N 1
ATOM 2786 C CA . ASP B 1 138 ? 8.367 14.711 -10.133 1 98 138 ASP B CA 1
ATOM 2787 C C . ASP B 1 138 ? 9.383 13.57 -10.109 1 98 138 ASP B C 1
ATOM 2789 O O . ASP B 1 138 ? 10.273 13.5 -10.961 1 98 138 ASP B O 1
ATOM 2793 N N . VAL B 1 139 ? 9.234 12.695 -9.148 1 98.06 139 VAL B N 1
ATOM 2794 C CA . VAL B 1 139 ? 10.156 11.57 -9.055 1 98.06 139 VAL B CA 1
ATOM 2795 C C . VAL B 1 139 ? 9.391 10.297 -8.727 1 98.06 139 VAL B C 1
ATOM 2797 O O . VAL B 1 139 ? 8.328 10.344 -8.094 1 98.06 139 VAL B O 1
ATOM 2800 N N . LYS B 1 140 ? 9.906 9.141 -9.172 1 98.5 140 LYS B N 1
ATOM 2801 C CA . LYS B 1 140 ? 9.375 7.816 -8.875 1 98.5 140 LYS B CA 1
ATOM 2802 C C . LYS B 1 140 ? 10.469 6.895 -8.336 1 98.5 140 LYS B C 1
ATOM 2804 O O . LYS B 1 140 ? 11.516 6.727 -8.961 1 98.5 140 LYS B O 1
ATOM 2809 N N . LEU B 1 141 ? 10.266 6.367 -7.195 1 98.5 141 LEU B N 1
ATOM 2810 C CA . LEU B 1 141 ? 11.102 5.312 -6.629 1 98.5 141 LEU B CA 1
ATOM 2811 C C . LEU B 1 141 ? 10.438 3.951 -6.777 1 98.5 141 LEU B C 1
ATOM 2813 O O . LEU B 1 141 ? 9.352 3.725 -6.234 1 98.5 141 LEU B O 1
ATOM 2817 N N . VAL B 1 142 ? 11.078 3.105 -7.504 1 98.75 142 VAL B N 1
ATOM 2818 C CA . VAL B 1 142 ? 10.469 1.815 -7.801 1 98.75 142 VAL B CA 1
ATOM 2819 C C . VAL B 1 142 ? 11.289 0.694 -7.168 1 98.75 142 VAL B C 1
ATOM 2821 O O . VAL B 1 142 ? 12.461 0.514 -7.5 1 98.75 142 VAL B O 1
ATOM 2824 N N . CYS B 1 143 ? 10.672 -0.063 -6.273 1 98.81 143 CYS B N 1
ATOM 2825 C CA . CYS B 1 143 ? 11.242 -1.254 -5.656 1 98.81 143 CYS B CA 1
ATOM 2826 C C . CYS B 1 143 ? 10.641 -2.521 -6.25 1 98.81 143 CYS B C 1
ATOM 2828 O O . CYS B 1 143 ? 9.477 -2.84 -5.992 1 98.81 143 CYS B O 1
ATOM 2830 N N . ASN B 1 144 ? 11.383 -3.209 -7.043 1 98.81 144 ASN B N 1
ATOM 2831 C CA . ASN B 1 144 ? 10.93 -4.48 -7.598 1 98.81 144 ASN B CA 1
ATOM 2832 C C . ASN B 1 144 ? 11.086 -5.617 -6.59 1 98.81 144 ASN B C 1
ATOM 2834 O O . ASN B 1 144 ? 12.016 -5.621 -5.789 1 98.81 144 ASN B O 1
ATOM 2838 N N . VAL B 1 145 ? 10.188 -6.609 -6.715 1 98.38 145 VAL B N 1
ATOM 2839 C CA . VAL B 1 145 ? 10.242 -7.684 -5.73 1 98.38 145 VAL B CA 1
ATOM 2840 C C . VAL B 1 145 ? 9.852 -9.008 -6.387 1 98.38 145 VAL B C 1
ATOM 2842 O O . VAL B 1 145 ? 8.938 -9.047 -7.215 1 98.38 145 VAL B O 1
ATOM 2845 N N . LYS B 1 146 ? 10.578 -10.023 -6.137 1 97.44 146 LYS B N 1
ATOM 2846 C CA . LYS B 1 146 ? 10.203 -11.422 -6.309 1 97.44 146 LYS B CA 1
ATOM 2847 C C . LYS B 1 146 ? 10.211 -12.164 -4.977 1 97.44 146 LYS B C 1
ATOM 2849 O O . LYS B 1 146 ? 11.188 -12.094 -4.227 1 97.44 146 LYS B O 1
ATOM 2854 N N . SER B 1 147 ? 9.109 -12.812 -4.695 1 97.62 147 SER B N 1
ATOM 2855 C CA . SER B 1 147 ? 9.023 -13.523 -3.424 1 97.62 147 SER B CA 1
ATOM 2856 C C . SER B 1 147 ? 7.984 -14.641 -3.486 1 97.62 147 SER B C 1
ATOM 2858 O O . SER B 1 147 ? 6.918 -14.477 -4.082 1 97.62 147 SER B O 1
ATOM 2860 N N . ASN B 1 148 ? 8.336 -15.734 -2.781 1 97.88 148 ASN B N 1
ATOM 2861 C CA . ASN B 1 148 ? 7.406 -16.844 -2.615 1 97.88 148 ASN B CA 1
ATOM 2862 C C . ASN B 1 148 ? 7.625 -17.562 -1.288 1 97.88 148 ASN B C 1
ATOM 2864 O O . ASN B 1 148 ? 8.633 -18.25 -1.108 1 97.88 148 ASN B O 1
ATOM 2868 N N . PRO B 1 149 ? 6.66 -17.438 -0.464 1 96.88 149 PRO B N 1
ATOM 2869 C CA . PRO B 1 149 ? 5.359 -16.766 -0.558 1 96.88 149 PRO B CA 1
ATOM 2870 C C . PRO B 1 149 ? 5.488 -15.266 -0.789 1 96.88 149 PRO B C 1
ATOM 2872 O O . PRO B 1 149 ? 6.551 -14.688 -0.546 1 96.88 149 PRO B O 1
ATOM 2875 N N . GLN B 1 150 ? 4.41 -14.695 -1.294 1 96.62 150 GLN B N 1
ATOM 2876 C CA . GLN B 1 150 ? 4.414 -13.266 -1.606 1 96.62 150 GLN B CA 1
ATOM 2877 C C . GLN B 1 150 ? 4.668 -12.43 -0.356 1 96.62 150 GLN B C 1
ATOM 2879 O O . GLN B 1 150 ? 4.094 -12.695 0.701 1 96.62 150 GLN B O 1
ATOM 2884 N N . ALA B 1 151 ? 5.449 -11.43 -0.473 1 97.5 151 ALA B N 1
ATOM 2885 C CA . ALA B 1 151 ? 5.832 -10.586 0.659 1 97.5 151 ALA B CA 1
ATOM 2886 C C . ALA B 1 151 ? 4.902 -9.383 0.786 1 97.5 151 ALA B C 1
ATOM 2888 O O . ALA B 1 151 ? 4.344 -8.914 -0.208 1 97.5 151 ALA B O 1
ATOM 2889 N N . ARG B 1 152 ? 4.754 -8.93 2.025 1 96 152 ARG B N 1
ATOM 2890 C CA . ARG B 1 152 ? 4.125 -7.641 2.295 1 96 152 ARG B CA 1
ATOM 2891 C C . ARG B 1 152 ? 5.148 -6.512 2.223 1 96 152 ARG B C 1
ATOM 2893 O O . ARG B 1 152 ? 6.223 -6.602 2.824 1 96 152 ARG B O 1
ATOM 2900 N N . MET B 1 153 ? 4.742 -5.445 1.485 1 97.19 153 MET B N 1
ATOM 2901 C CA . MET B 1 153 ? 5.727 -4.398 1.216 1 97.19 153 MET B CA 1
ATOM 2902 C C . MET B 1 153 ? 5.289 -3.07 1.824 1 97.19 153 MET B C 1
ATOM 2904 O O . MET B 1 153 ? 4.094 -2.777 1.894 1 97.19 153 MET B O 1
ATOM 2908 N N . MET B 1 154 ? 6.316 -2.26 2.268 1 96.75 154 MET B N 1
ATOM 2909 C CA . MET B 1 154 ? 6.066 -0.929 2.812 1 96.75 154 MET B CA 1
ATOM 2910 C C . MET B 1 154 ? 7.258 -0.009 2.568 1 96.75 154 MET B C 1
ATOM 2912 O O . MET B 1 154 ? 8.398 -0.47 2.486 1 96.75 154 MET B O 1
ATOM 2916 N N . TRP B 1 155 ? 6.93 1.254 2.496 1 98.06 155 TRP B N 1
ATOM 2917 C CA . TRP B 1 155 ? 7.977 2.264 2.408 1 98.06 155 TRP B CA 1
ATOM 2918 C C . TRP B 1 155 ? 8.273 2.859 3.779 1 98.06 155 TRP B C 1
ATOM 2920 O O . TRP B 1 155 ? 7.363 3.111 4.566 1 98.06 155 TRP B O 1
ATOM 2930 N N . TYR B 1 156 ? 9.516 3.129 4.031 1 97.81 156 TYR B N 1
ATOM 2931 C CA . TYR B 1 156 ? 10.008 3.889 5.172 1 97.81 156 TYR B CA 1
ATOM 2932 C C . TYR B 1 156 ? 10.836 5.082 4.715 1 97.81 156 TYR B C 1
ATOM 2934 O O . TYR B 1 156 ? 11.438 5.055 3.637 1 97.81 156 TYR B O 1
ATOM 2942 N N . LYS B 1 157 ? 10.805 6.059 5.465 1 97.5 157 LYS B N 1
ATOM 2943 C CA . LYS B 1 157 ? 11.695 7.195 5.254 1 97.5 157 LYS B CA 1
ATOM 2944 C C . LYS B 1 157 ? 12.531 7.484 6.5 1 97.5 157 LYS B C 1
ATOM 2946 O O . LYS B 1 157 ? 11.977 7.703 7.582 1 97.5 157 LYS B O 1
ATOM 2951 N N . ASN B 1 158 ? 13.828 7.465 6.32 1 95.94 158 ASN B N 1
ATOM 2952 C CA . ASN B 1 158 ? 14.766 7.723 7.406 1 95.94 158 ASN B CA 1
ATOM 2953 C C . ASN B 1 158 ? 14.445 6.883 8.641 1 95.94 158 ASN B C 1
ATOM 2955 O O . ASN B 1 158 ? 14.352 7.41 9.75 1 95.94 158 ASN B O 1
ATOM 2959 N N . SER B 1 159 ? 14.102 5.652 8.461 1 92.38 159 SER B N 1
ATOM 2960 C CA . SER B 1 159 ? 13.945 4.613 9.477 1 92.38 159 SER B CA 1
ATOM 2961 C C . SER B 1 159 ? 12.594 4.707 10.164 1 92.38 159 SER B C 1
ATOM 2963 O O . SER B 1 159 ? 12.336 4.008 11.148 1 92.38 159 SER B O 1
ATOM 2965 N N . ASN B 1 160 ? 11.766 5.602 9.625 1 93.94 160 ASN B N 1
ATOM 2966 C CA . ASN B 1 160 ? 10.398 5.699 10.133 1 93.94 160 ASN B CA 1
ATOM 2967 C C . ASN B 1 160 ? 9.383 5.316 9.062 1 93.94 160 ASN B C 1
ATOM 2969 O O . ASN B 1 160 ? 9.664 5.406 7.863 1 93.94 160 ASN B O 1
ATOM 2973 N N . ILE B 1 161 ? 8.281 4.93 9.602 1 92.56 161 ILE B N 1
ATOM 2974 C CA . ILE B 1 161 ? 7.195 4.648 8.664 1 92.56 161 ILE B CA 1
ATOM 2975 C C . ILE B 1 161 ? 6.883 5.898 7.844 1 92.56 161 ILE B C 1
ATOM 2977 O O . ILE B 1 161 ? 6.809 7 8.391 1 92.56 161 ILE B O 1
ATOM 2981 N N . LEU B 1 162 ? 6.738 5.773 6.594 1 95.56 162 LEU B N 1
ATOM 2982 C CA . LEU B 1 162 ? 6.465 6.902 5.715 1 95.56 162 LEU B CA 1
ATOM 2983 C C . LEU B 1 162 ? 5.008 7.34 5.824 1 95.56 162 LEU B C 1
ATOM 2985 O O . LEU B 1 162 ? 4.098 6.566 5.508 1 95.56 162 LEU B O 1
ATOM 2989 N N . ASN B 1 163 ? 4.789 8.492 6.301 1 94.5 163 ASN B N 1
ATOM 2990 C CA . ASN B 1 163 ? 3.469 9.109 6.215 1 94.5 163 ASN B CA 1
ATOM 2991 C C . ASN B 1 163 ? 3.26 9.797 4.867 1 94.5 163 ASN B C 1
ATOM 2993 O O . ASN B 1 163 ? 4.07 10.633 4.457 1 94.5 163 ASN B O 1
ATOM 2997 N N . LEU B 1 164 ? 2.188 9.531 4.242 1 96.56 164 LEU B N 1
ATOM 2998 C CA . LEU B 1 164 ? 1.945 10.047 2.9 1 96.56 164 LEU B CA 1
ATOM 2999 C C . LEU B 1 164 ? 1.398 11.469 2.957 1 96.56 164 LEU B C 1
ATOM 3001 O O . LEU B 1 164 ? 0.396 11.727 3.629 1 96.56 164 LEU B O 1
ATOM 3005 N N . GLU B 1 165 ? 2.125 12.305 2.307 1 95.44 165 GLU B N 1
ATOM 3006 C CA . GLU B 1 165 ? 1.624 13.656 2.09 1 95.44 165 GLU B CA 1
ATOM 3007 C C . GLU B 1 165 ? 0.726 13.727 0.858 1 95.44 165 GLU B C 1
ATOM 3009 O O . GLU B 1 165 ? 0.529 12.719 0.172 1 95.44 165 GLU B O 1
ATOM 3014 N N . GLN B 1 166 ? 0.182 14.883 0.612 1 94.62 166 GLN B N 1
ATOM 3015 C CA . GLN B 1 166 ? -0.759 15.055 -0.489 1 94.62 166 GLN B CA 1
ATOM 3016 C C . GLN B 1 166 ? -0.088 14.797 -1.834 1 94.62 166 GLN B C 1
ATOM 3018 O O . GLN B 1 166 ? -0.746 14.383 -2.791 1 94.62 166 GLN B O 1
ATOM 3023 N N . ASN B 1 167 ? 1.206 15.023 -1.87 1 96.56 167 ASN B N 1
ATOM 3024 C CA . ASN B 1 167 ? 1.908 14.867 -3.141 1 96.56 167 ASN B CA 1
ATOM 3025 C C . ASN B 1 167 ? 2.531 13.477 -3.268 1 96.56 167 ASN B C 1
ATOM 3027 O O . ASN B 1 167 ? 3.34 13.242 -4.164 1 96.56 167 ASN B O 1
ATOM 3031 N N . HIS B 1 168 ? 2.23 12.617 -2.352 1 98.12 168 HIS B N 1
ATOM 3032 C CA . HIS B 1 168 ? 2.717 11.242 -2.377 1 98.12 168 HIS B CA 1
ATOM 3033 C C . HIS B 1 168 ? 1.667 10.297 -2.953 1 98.12 168 HIS B C 1
ATOM 3035 O O . HIS B 1 168 ? 0.474 10.445 -2.68 1 98.12 168 HIS B O 1
ATOM 3041 N N . GLN B 1 169 ? 2.139 9.336 -3.691 1 98.25 169 GLN B N 1
ATOM 3042 C CA . GLN B 1 169 ? 1.322 8.219 -4.148 1 98.25 169 GLN B CA 1
ATOM 3043 C C . GLN B 1 169 ? 2.121 6.918 -4.145 1 98.25 169 GLN B C 1
ATOM 3045 O O . GLN B 1 169 ? 3.258 6.883 -4.621 1 98.25 169 GLN B O 1
ATOM 3050 N N . VAL B 1 170 ? 1.527 5.887 -3.611 1 98.62 170 VAL B N 1
ATOM 3051 C CA . VAL B 1 170 ? 2.156 4.57 -3.623 1 98.62 170 VAL B CA 1
ATOM 3052 C C . VAL B 1 170 ? 1.375 3.631 -4.539 1 98.62 170 VAL B C 1
ATOM 3054 O O . VAL B 1 170 ? 0.147 3.549 -4.449 1 98.62 170 VAL B O 1
ATOM 3057 N N . GLN B 1 171 ? 2.068 3.006 -5.402 1 98.56 171 GLN B N 1
ATOM 3058 C CA . GLN B 1 171 ? 1.494 1.998 -6.289 1 98.56 171 GLN B CA 1
ATOM 3059 C C . GLN B 1 171 ? 2.129 0.631 -6.051 1 98.56 171 GLN B C 1
ATOM 3061 O O . GLN B 1 171 ? 3.352 0.485 -6.129 1 98.56 171 GLN B O 1
ATOM 3066 N N . GLN B 1 172 ? 1.284 -0.371 -5.824 1 98.31 172 GLN B N 1
ATOM 3067 C CA . GLN B 1 172 ? 1.78 -1.718 -5.562 1 98.31 172 GLN B CA 1
ATOM 3068 C C . GLN B 1 172 ? 1.206 -2.721 -6.559 1 98.31 172 GLN B C 1
ATOM 3070 O O . GLN B 1 172 ? 0.009 -2.695 -6.852 1 98.31 172 GLN B O 1
ATOM 3075 N N . THR B 1 173 ? 2.049 -3.506 -7.094 1 98 173 THR B N 1
ATOM 3076 C CA . THR B 1 173 ? 1.679 -4.672 -7.887 1 98 173 THR B CA 1
ATOM 3077 C C . THR B 1 173 ? 2.279 -5.945 -7.293 1 98 173 THR B C 1
ATOM 3079 O O . THR B 1 173 ? 2.887 -5.906 -6.219 1 98 173 THR B O 1
ATOM 3082 N N . SER B 1 174 ? 2.061 -7.055 -8.008 1 96.19 174 SER B N 1
ATOM 3083 C CA . SER B 1 174 ? 2.646 -8.312 -7.555 1 96.19 174 SER B CA 1
ATOM 3084 C C . SER B 1 174 ? 4.164 -8.305 -7.719 1 96.19 174 SER B C 1
ATOM 3086 O O . SER B 1 174 ? 4.859 -9.117 -7.113 1 96.19 174 SER B O 1
ATOM 3088 N N . GLU B 1 175 ? 4.672 -7.246 -8.453 1 97.06 175 GLU B N 1
ATOM 3089 C CA . GLU B 1 175 ? 6.086 -7.32 -8.812 1 97.06 175 GLU B CA 1
ATOM 3090 C C . GLU B 1 175 ? 6.84 -6.082 -8.344 1 97.06 175 GLU B C 1
ATOM 3092 O O . GLU B 1 175 ? 8.062 -6.004 -8.484 1 97.06 175 GLU B O 1
ATOM 3097 N N . SER B 1 176 ? 6.047 -5.148 -7.828 1 98.5 176 SER B N 1
ATOM 3098 C CA . SER B 1 176 ? 6.785 -3.934 -7.496 1 98.5 176 SER B CA 1
ATOM 3099 C C . SER B 1 176 ? 6.004 -3.057 -6.527 1 98.5 176 SER B C 1
ATOM 3101 O O . SER B 1 176 ? 4.793 -3.234 -6.359 1 98.5 176 SER B O 1
ATOM 3103 N N . LEU B 1 177 ? 6.703 -2.174 -5.82 1 98.62 177 LEU B N 1
ATOM 3104 C CA . LEU B 1 177 ? 6.215 -1.088 -4.977 1 98.62 177 LEU B CA 1
ATOM 3105 C C . LEU B 1 177 ? 6.828 0.244 -5.395 1 98.62 177 LEU B C 1
ATOM 3107 O O . LEU B 1 177 ? 8.047 0.418 -5.324 1 98.62 177 LEU B O 1
ATOM 3111 N N . GLN B 1 178 ? 5.938 1.124 -5.801 1 98.75 178 GLN B N 1
ATOM 3112 C CA . GLN B 1 178 ? 6.418 2.396 -6.324 1 98.75 178 GLN B CA 1
ATOM 3113 C C . GLN B 1 178 ? 5.938 3.562 -5.465 1 98.75 178 GLN B C 1
ATOM 3115 O O . GLN B 1 178 ? 4.758 3.633 -5.113 1 98.75 178 GLN B O 1
ATOM 3120 N N . LEU B 1 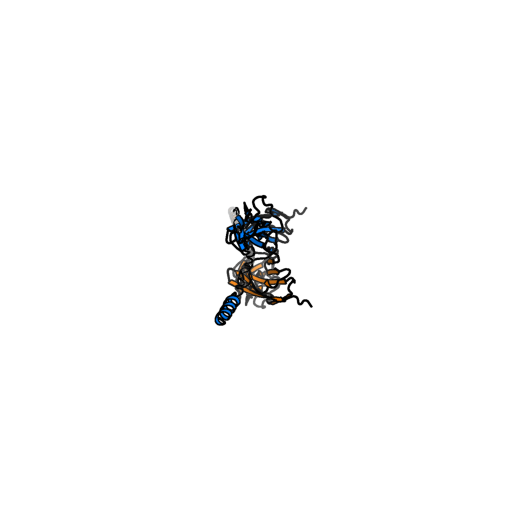179 ? 6.832 4.445 -5.113 1 98.62 179 LEU B N 1
ATOM 3121 C CA . LEU B 1 179 ? 6.5 5.719 -4.488 1 98.62 179 LEU B CA 1
ATOM 3122 C C . LEU B 1 179 ? 6.68 6.875 -5.469 1 98.62 179 LEU B C 1
ATOM 3124 O O . LEU B 1 179 ? 7.77 7.07 -6.008 1 98.62 179 LEU B O 1
ATOM 3128 N N . SER B 1 180 ? 5.629 7.605 -5.738 1 98.75 180 SER B N 1
ATOM 3129 C CA . SER B 1 180 ? 5.672 8.797 -6.582 1 98.75 180 SER B CA 1
ATOM 3130 C C . SER B 1 180 ? 5.535 10.07 -5.75 1 98.75 180 SER B C 1
ATOM 3132 O O . SER B 1 180 ? 4.613 10.188 -4.941 1 98.75 180 SER B O 1
ATOM 3134 N N . ILE B 1 181 ? 6.387 10.961 -5.93 1 98.31 181 ILE B N 1
ATOM 3135 C CA . ILE B 1 181 ? 6.348 12.266 -5.273 1 98.31 181 ILE B CA 1
ATOM 3136 C C . ILE B 1 181 ? 6.262 13.367 -6.32 1 98.31 181 ILE B C 1
ATOM 3138 O O . ILE B 1 181 ? 7.168 13.531 -7.141 1 98.31 181 ILE B O 1
ATOM 3142 N N . THR B 1 182 ? 5.219 14.047 -6.352 1 98.31 182 THR B N 1
ATOM 3143 C CA . THR B 1 182 ? 5.062 15.156 -7.293 1 98.31 182 THR B CA 1
ATOM 3144 C C . THR B 1 182 ? 5.605 16.453 -6.699 1 98.31 182 THR B C 1
ATOM 3146 O O . THR B 1 182 ? 5.477 16.688 -5.496 1 98.31 182 THR B O 1
ATOM 3149 N N . LYS B 1 183 ? 6.258 17.312 -7.539 1 97.12 183 LYS B N 1
ATOM 3150 C CA . LYS B 1 183 ? 6.809 18.609 -7.121 1 97.12 183 LYS B CA 1
ATOM 3151 C C . LYS B 1 183 ? 7.621 18.469 -5.84 1 97.12 183 LYS B C 1
ATOM 3153 O O . LYS B 1 183 ? 7.309 19.094 -4.828 1 97.12 183 LYS B O 1
ATOM 3158 N N . VAL B 1 184 ? 8.672 17.781 -5.965 1 97 184 VAL B N 1
ATOM 3159 C CA . VAL B 1 184 ? 9.508 17.422 -4.824 1 97 184 VAL B CA 1
ATOM 3160 C C . VAL B 1 184 ? 10.008 18.672 -4.125 1 97 184 VAL B C 1
ATOM 3162 O O . VAL B 1 184 ? 10.312 19.672 -4.777 1 97 184 VAL B O 1
ATOM 3165 N N . LYS B 1 185 ? 10.094 18.625 -2.844 1 96.31 185 LYS B N 1
ATOM 3166 C CA . LYS B 1 185 ? 10.633 19.688 -1.999 1 96.31 185 LYS B CA 1
ATOM 3167 C C . LYS B 1 185 ? 11.969 19.266 -1.394 1 96.31 185 LYS B C 1
ATOM 3169 O O . LYS B 1 185 ? 12.336 18.094 -1.423 1 96.31 185 LYS B O 1
ATOM 3174 N N . LYS B 1 186 ? 12.672 20.203 -0.83 1 95.31 186 LYS B N 1
ATOM 3175 C CA . LYS B 1 186 ? 13.953 19.938 -0.181 1 95.31 186 LYS B CA 1
ATOM 3176 C C . LYS B 1 186 ? 13.789 18.938 0.959 1 95.31 186 LYS B C 1
ATOM 3178 O O . LYS B 1 186 ? 14.688 18.125 1.211 1 95.31 186 LYS B O 1
ATOM 3183 N N . SER B 1 187 ? 12.633 19.047 1.587 1 94.62 187 SER B N 1
ATOM 3184 C CA . SER B 1 187 ? 12.375 18.188 2.734 1 94.62 187 SER B CA 1
ATOM 3185 C C . SER B 1 187 ? 12.211 16.734 2.309 1 94.62 187 SER B C 1
ATOM 3187 O O . SER B 1 187 ? 12.25 15.828 3.143 1 94.62 187 SER B O 1
ATOM 3189 N N . ASP B 1 188 ? 12 16.531 1.009 1 96.75 188 ASP B N 1
ATOM 3190 C CA . ASP B 1 188 ? 11.844 15.164 0.506 1 96.75 188 ASP B CA 1
ATOM 3191 C C . ASP B 1 188 ? 13.195 14.461 0.418 1 96.75 188 ASP B C 1
ATOM 3193 O O . ASP B 1 188 ? 13.258 13.242 0.246 1 96.75 188 ASP B O 1
ATOM 3197 N N . ASN B 1 189 ? 14.258 15.242 0.551 1 96.69 189 ASN B N 1
ATOM 3198 C CA . ASN B 1 189 ? 15.594 14.656 0.594 1 96.69 189 ASN B CA 1
ATOM 3199 C C . ASN B 1 189 ? 15.719 13.633 1.715 1 96.69 189 ASN B C 1
ATOM 3201 O O . ASN B 1 189 ? 15.219 13.852 2.822 1 96.69 189 ASN B O 1
ATOM 3205 N N . GLY B 1 190 ? 16.391 12.43 1.368 1 97.12 190 GLY B N 1
ATOM 3206 C CA . GLY B 1 190 ? 16.594 11.453 2.424 1 97.12 190 GLY B CA 1
ATOM 3207 C C . GLY B 1 190 ? 16.688 10.031 1.906 1 97.12 190 GLY B C 1
ATOM 3208 O O . GLY B 1 190 ? 16.859 9.812 0.706 1 97.12 190 GLY B O 1
ATOM 3209 N N . THR B 1 191 ? 16.75 9.117 2.811 1 98.12 191 THR B N 1
ATOM 3210 C CA . THR B 1 191 ? 16.812 7.691 2.502 1 98.12 191 THR B CA 1
ATOM 3211 C C . THR B 1 191 ? 15.438 7.043 2.645 1 98.12 191 THR B C 1
ATOM 3213 O O . THR B 1 191 ? 14.812 7.137 3.701 1 98.12 191 THR B O 1
ATOM 3216 N N . TYR B 1 192 ? 15.023 6.516 1.515 1 98.5 192 TYR B N 1
ATOM 3217 C CA . TYR B 1 192 ? 13.789 5.738 1.506 1 98.5 192 TYR B CA 1
ATOM 3218 C C . TYR B 1 192 ? 14.086 4.242 1.47 1 98.5 192 TYR B C 1
ATOM 3220 O O . TYR B 1 192 ? 14.859 3.779 0.63 1 98.5 192 TYR B O 1
ATOM 3228 N N . SER B 1 193 ? 13.469 3.514 2.387 1 98.75 193 SER B N 1
ATOM 3229 C CA . SER B 1 193 ? 13.695 2.074 2.459 1 98.75 193 SER B CA 1
ATOM 3230 C C . SER B 1 193 ? 12.438 1.297 2.072 1 98.75 193 SER B C 1
ATOM 3232 O O . SER B 1 193 ? 11.344 1.588 2.561 1 98.75 193 SER B O 1
ATOM 3234 N N . CYS B 1 194 ? 12.617 0.464 1.143 1 98.25 194 CYS B N 1
ATOM 3235 C CA . CYS B 1 194 ? 11.57 -0.495 0.805 1 98.25 194 CYS B CA 1
ATOM 3236 C C . CYS B 1 194 ? 11.727 -1.779 1.61 1 98.25 194 CYS B C 1
ATOM 3238 O O . CYS B 1 194 ? 12.75 -2.461 1.509 1 98.25 194 CYS B O 1
ATOM 3240 N N . ILE B 1 195 ? 10.727 -2.125 2.377 1 98.25 195 ILE B N 1
ATOM 3241 C CA . ILE B 1 195 ? 10.781 -3.311 3.227 1 98.25 195 ILE B CA 1
ATOM 3242 C C . ILE B 1 195 ? 9.82 -4.371 2.695 1 98.25 195 ILE B C 1
ATOM 3244 O O . ILE B 1 195 ? 8.656 -4.074 2.416 1 98.25 195 ILE B O 1
ATOM 3248 N N . ALA B 1 196 ? 10.32 -5.527 2.494 1 98.31 196 ALA B N 1
ATOM 3249 C CA . ALA B 1 196 ? 9.531 -6.691 2.1 1 98.31 196 ALA B CA 1
ATOM 3250 C C . ALA B 1 196 ? 9.57 -7.77 3.18 1 98.31 196 ALA B C 1
ATOM 3252 O O . ALA B 1 196 ? 10.633 -8.305 3.498 1 98.31 196 ALA B O 1
ATOM 3253 N N . ASN B 1 197 ? 8.367 -8.062 3.648 1 97.75 197 ASN B N 1
ATOM 3254 C CA . ASN B 1 197 ? 8.273 -9.016 4.746 1 97.75 197 ASN B CA 1
ATOM 3255 C C . ASN B 1 197 ? 7.543 -10.289 4.32 1 97.75 197 ASN B C 1
ATOM 3257 O O . ASN B 1 197 ? 6.363 -10.242 3.969 1 97.75 197 ASN B O 1
ATOM 3261 N N . SER B 1 198 ? 8.219 -11.414 4.293 1 97.12 198 SER B N 1
ATOM 3262 C CA . SER B 1 198 ? 7.648 -12.734 4.043 1 97.12 198 SER B CA 1
ATOM 3263 C C . SER B 1 198 ? 7.867 -13.664 5.23 1 97.12 198 SER B C 1
ATOM 3265 O O . SER B 1 198 ? 8.695 -13.391 6.098 1 97.12 198 SER B O 1
ATOM 3267 N N . PRO B 1 199 ? 7.062 -14.766 5.309 1 96.38 199 PRO B N 1
ATOM 3268 C CA . PRO B 1 199 ? 7.277 -15.711 6.402 1 96.38 199 PRO B CA 1
ATOM 3269 C C . PRO B 1 199 ? 8.703 -16.266 6.441 1 96.38 199 PRO B C 1
ATOM 3271 O O . PRO B 1 199 ? 9.156 -16.734 7.484 1 96.38 199 PRO B O 1
ATOM 3274 N N . LEU B 1 200 ? 9.367 -16.203 5.309 1 97.25 200 LEU B N 1
ATOM 3275 C CA . LEU B 1 200 ? 10.711 -16.766 5.23 1 97.25 200 LEU B CA 1
ATOM 3276 C C . LEU B 1 200 ? 11.742 -15.773 5.758 1 97.25 200 LEU B C 1
ATOM 3278 O O . LEU B 1 200 ? 12.648 -16.156 6.496 1 97.25 200 LEU B O 1
ATOM 3282 N N . GLN B 1 201 ? 11.57 -14.523 5.297 1 97.5 201 GLN B N 1
ATOM 3283 C CA . GLN B 1 201 ? 12.57 -13.523 5.664 1 97.5 201 GLN B CA 1
ATOM 3284 C C . GLN B 1 201 ? 12.062 -12.117 5.383 1 97.5 201 GLN B C 1
ATOM 3286 O O . GLN B 1 201 ? 11.219 -11.914 4.504 1 97.5 201 GLN B O 1
ATOM 3291 N N . MET B 1 202 ? 12.562 -11.211 6.188 1 97.94 202 MET B N 1
ATOM 3292 C CA . MET B 1 202 ? 12.359 -9.789 5.91 1 97.94 202 MET B CA 1
ATOM 3293 C C . MET B 1 202 ? 13.562 -9.195 5.199 1 97.94 202 MET B C 1
ATOM 3295 O O . MET B 1 202 ? 14.703 -9.422 5.605 1 97.94 202 MET B O 1
ATOM 3299 N N . GLU B 1 203 ? 13.344 -8.5 4.082 1 98.31 203 GLU B N 1
ATOM 3300 C CA . GLU B 1 203 ? 14.422 -7.875 3.324 1 98.31 203 GLU B CA 1
ATOM 3301 C C . GLU B 1 203 ? 14.18 -6.383 3.146 1 98.31 203 GLU B C 1
ATOM 3303 O O . GLU B 1 203 ? 13.031 -5.941 3.076 1 98.31 203 GLU B O 1
ATOM 3308 N N . THR B 1 204 ? 15.242 -5.586 3.141 1 98.38 204 THR B N 1
ATOM 3309 C CA . THR B 1 204 ? 15.164 -4.137 2.986 1 98.38 204 THR B CA 1
ATOM 3310 C C . THR B 1 204 ? 16.109 -3.654 1.897 1 98.38 204 THR B C 1
ATOM 3312 O O . THR B 1 204 ? 17.234 -4.168 1.766 1 98.38 204 THR B O 1
ATOM 3315 N N . LYS B 1 205 ? 15.672 -2.77 1.094 1 98.56 205 LYS B N 1
ATOM 3316 C CA . LYS B 1 205 ? 16.531 -2.07 0.138 1 98.56 205 LYS B CA 1
ATOM 3317 C C . LYS B 1 205 ? 16.391 -0.557 0.281 1 98.56 205 LYS B C 1
ATOM 3319 O O . LYS B 1 205 ? 15.273 -0.033 0.335 1 98.56 205 LYS B O 1
ATOM 3324 N N . ASP B 1 206 ? 17.469 0.14 0.303 1 98.5 206 ASP B N 1
ATOM 3325 C CA . ASP B 1 206 ? 17.484 1.587 0.492 1 98.5 206 ASP B CA 1
ATOM 3326 C C . ASP B 1 206 ? 17.547 2.316 -0.849 1 98.5 206 ASP B C 1
ATOM 3328 O O . ASP B 1 206 ? 18.266 1.891 -1.758 1 98.5 206 ASP B O 1
ATOM 3332 N N . PHE B 1 207 ? 16.844 3.338 -0.959 1 98.5 207 PHE B N 1
ATOM 3333 C CA . PHE B 1 207 ? 16.859 4.289 -2.064 1 98.5 207 PHE B CA 1
ATOM 3334 C C . PHE B 1 207 ? 17.234 5.684 -1.577 1 98.5 207 PHE B C 1
ATOM 3336 O O . PHE B 1 207 ? 16.594 6.223 -0.672 1 98.5 207 PHE B O 1
ATOM 3343 N N . HIS B 1 208 ? 18.219 6.27 -2.15 1 98.38 208 HIS B N 1
ATOM 3344 C CA . HIS B 1 208 ? 18.656 7.602 -1.749 1 98.38 208 HIS B CA 1
ATOM 3345 C C . HIS B 1 208 ? 18.141 8.664 -2.711 1 98.38 208 HIS B C 1
ATOM 3347 O O . HIS B 1 208 ? 18.406 8.609 -3.912 1 98.38 208 HIS B O 1
ATOM 3353 N N . LEU B 1 209 ? 17.375 9.547 -2.225 1 98.06 209 LEU B N 1
ATOM 3354 C CA . LEU B 1 209 ? 16.859 10.664 -3.01 1 98.06 209 LEU B CA 1
ATOM 3355 C C . LEU B 1 209 ? 17.562 11.961 -2.625 1 98.06 209 LEU B C 1
ATOM 3357 O O . LEU B 1 209 ? 17.531 12.367 -1.46 1 98.06 209 LEU B O 1
ATOM 3361 N N . ILE B 1 210 ? 18.203 12.609 -3.586 1 97.69 210 ILE B N 1
ATOM 3362 C CA . ILE B 1 210 ? 18.859 13.898 -3.396 1 97.69 210 ILE B CA 1
ATOM 3363 C C . ILE B 1 210 ? 18.109 14.984 -4.152 1 97.69 210 ILE B C 1
ATOM 3365 O O . ILE B 1 210 ? 17.891 14.875 -5.363 1 97.69 210 ILE B O 1
ATOM 3369 N N . VAL B 1 211 ? 17.672 15.953 -3.43 1 97 211 VAL B N 1
ATOM 3370 C CA . VAL B 1 211 ? 16.953 17.062 -4.039 1 97 211 VAL B CA 1
ATOM 3371 C C . VAL B 1 211 ? 17.844 18.297 -4.105 1 97 211 VAL B C 1
ATOM 3373 O O . VAL B 1 211 ? 18.281 18.812 -3.072 1 97 211 VAL B O 1
ATOM 3376 N N . LYS B 1 212 ? 18.125 18.781 -5.316 1 95.19 212 LYS B N 1
ATOM 3377 C CA . LYS B 1 212 ? 18.953 19.953 -5.523 1 95.19 212 LYS B CA 1
ATOM 3378 C C . LYS B 1 212 ? 18.094 21.203 -5.699 1 95.19 212 LYS B C 1
ATOM 3380 O O . LYS B 1 212 ? 17.016 21.156 -6.273 1 95.19 212 LYS B O 1
ATOM 3385 N N . ALA B 1 213 ? 18.562 22.266 -5.137 1 87.75 213 ALA B N 1
ATOM 3386 C CA . ALA B 1 213 ? 17.859 23.547 -5.27 1 87.75 213 ALA B CA 1
ATOM 3387 C C . ALA B 1 213 ? 17.859 24.016 -6.719 1 87.75 213 ALA B C 1
ATOM 3389 O O . ALA B 1 213 ? 18.766 23.688 -7.492 1 87.75 213 ALA B O 1
ATOM 3390 N N . LEU B 1 214 ? 16.719 24.625 -7.094 1 76.25 214 LEU B N 1
ATOM 3391 C CA . LEU B 1 214 ? 16.625 25.234 -8.414 1 76.25 214 LEU B CA 1
ATOM 3392 C C . LEU B 1 214 ? 17.672 26.344 -8.57 1 76.25 214 LEU B C 1
ATOM 3394 O O . LEU B 1 214 ? 17.891 27.125 -7.656 1 76.25 214 LEU B O 1
ATOM 3398 N N . HIS B 1 215 ? 18.719 26.094 -9.359 1 65.38 215 HIS B N 1
ATOM 3399 C CA . HIS B 1 215 ? 19.562 27.234 -9.688 1 65.38 215 HIS B CA 1
ATOM 3400 C C . HIS B 1 215 ? 18.797 28.266 -10.5 1 65.38 215 HIS B C 1
ATOM 3402 O O . HIS B 1 215 ? 18.203 27.938 -11.531 1 65.38 215 HIS B O 1
ATOM 3408 N N . LYS B 1 216 ? 18.188 29.156 -9.844 1 57.16 216 LYS B N 1
ATOM 3409 C CA . LYS B 1 216 ? 17.734 30.297 -10.656 1 57.16 216 LYS B CA 1
ATOM 3410 C C . LYS B 1 216 ? 18.891 30.844 -11.5 1 57.16 216 LYS B C 1
ATOM 3412 O O . LYS B 1 216 ? 19.938 31.188 -10.969 1 57.16 216 LYS B O 1
ATOM 3417 N N . GLY B 1 217 ? 19.234 30.297 -12.57 1 41.41 217 GLY B N 1
ATOM 3418 C CA . GLY B 1 217 ? 20.031 31.125 -13.461 1 41.41 217 GLY B CA 1
ATOM 3419 C C . GLY B 1 217 ? 19.453 32.5 -13.656 1 41.41 217 GLY B C 1
ATOM 3420 O O . GLY B 1 217 ? 18.25 32.719 -13.461 1 41.41 217 GLY B O 1
#

Secondary structure (DSSP, 8-state):
-GGGSHHHHHHHHT---------------EEEETTB-S-EEEEEETT--EEEEEEEES-SS--BEEEEETTEEP---TTS-BSEEEEEE-S--GGGTT-EEEEEESS-TTSEEEEEEEEEEEEEEE---EEEEETT--EEEEEEEEEESPPEEEEEETTEE----TTEEEEE-SSEEEEEESS--GGG-EEEEEEEE-SS-EEEEEEEEEEE-----/-GGGSHHHHHHHHT-------------PPEEEETTB-S-EEEEEETT--EEEEEEEES-SS--BEEEEETTEEP---TTS-BSEEEEEE-S--GGGTT-EEEEEESS-TTSEEEEEEEEEEEEEEE---EEEEETT--EEEEEEEEEESPPEEEEEETTEE----TTEEEEE-SSEEEEEESS--GGG-EEEEEEEE-SS-EEEEEEEEEEE-----

Organism: Felis catus (NCBI:txid9685)